Protein AF-0000000087417846 (afdb_homodimer)

InterPro domains:
  IPR002328 Alcohol dehydrogenase, zinc-type, conserved site [PS00059] (68-82)
  IPR011032 GroES-like superfamily [SSF50129] (6-365)
  IPR013149 Alcohol dehydrogenase-like, C-terminal [PF00107] (195-329)
  IPR013154 Alcohol dehydrogenase-like, N-terminal [PF08240] (29-155)
  IPR020843 Enoylreductase domain [SM00829] (12-367)
  IPR036291 NAD(P)-binding domain superfamily [SSF51735] (157-330)
  IPR050129 Zinc-containing alcohol dehydrogenase [PTHR43401] (7-367)

Sequence (744 aa):
MTATGQVAAFTGVRKPFALREFPVPAPAAGAVLVKVRMANVCGSDLHIWRGEYDVSRGHTEPFCLSIGHEMAGEVAELGEGVTHDSAGQPLAVGDRIVYQYFCPCGRCRSCLRRSTPRCSEALRNRYPPDEYPHFNAAYGQYYYLNPGQAVFKVPANVSDDLAGPANCALAQVIEAFRRGHVGLGDHVVIQGAGGLGINAVAVAREMGVAQILIIDGIESRLELAHAFGADETMLLADYPHPDDRVRRVRELTDGWGADAVLEVSGLPAVVPEGLDMLAQGGTYLEVGNINQGKRVEIDPSVLVHGGKSLLGIMWYDPDCLKAALDLLSTKADVYPFEQILSHHYPLKDIDQAFADQDSGNVQRAALLPWADMTATGQVAAFTGVRKPFALREFPVPAPAAGAVLVKVRMANVCGSDLHIWRGEYDVSRGHTEPFCLSIGHEMAGEVAELGEGVTHDSAGQPLAVGDRIVYQYFCPCGRCRSCLRRSTPRCSEALRNRYPPDEYPHFNAAYGQYYYLNPGQAVFKVPANVSDDLAGPANCALAQVIEAFRRGHVGLGDHVVIQGAGGLGINAVAVAREMGVAQILIIDGIESRLELAHAFGADETMLLADYPHPDDRVRRVRELTDGWGADAVLEVSGLPAVVPEGLDMLAQGGTYLEVGNINQGKRVEIDPSVLVHGGKSLLGIMWYDPDCLKAALDLLSTKADVYPFEQILSHHYPLKDIDQAFADQDSGNVQRAALLPWAD

Foldseek 3Di:
DFDKKWFQWDFDALDGTDIDIDGADDAAAQKFKWQWFKFWCDPVNLCVNNVLADPCPPPDPRATWGEGWFTKTFTQDHHHPDQAAPVRHGHDGGFIKDWALWAQPCPDPCNVVVNRLPRPCRNVLTDGLVDPPSARHNLMRMHMGDRRTGMDGFDPQFDRLLLRRLNPQLLQLLQLCVVQVQAAAFAEEEEDLASNNLSNLLNNVVRNYPAYEYEDQDPVSQVQSVLSPHPYYHHCVVVVDLVSVLVVLCVVVVNFFGLEYEYAHLDQVCVQSSLSRHGQLHEYGYEHNHRPPDDDDHDCVSCVVSVYYYDYGGGHDSVSSVVSSVCCNVCVVPHVSSVNEDEEDESVCVSVQSVCVVVVVGRMYMYGPPDD/DQDKKWFQWDFDALDGTDIDIDGADDAAAQKFKWQWFKFWCDPVNLCVNNVLADPCPPPDPRATWGEGWFTKTFTQDHHHPDQAAPVRHGHDGGFIKDWALWAAPCPDPCNVVVNRLPRPCRNVLTDGLVDPPSARHNLMRMHMGDRRTGMDGFDPQFDRLLLRRLNPQLLQLLQLCVVQVQAAAFAEEEEDLASNNLSNLLNNVVRNYPAYEYEDQDPVSQVQSVLSPHPYYHHCVVVVDLVSVLVVLCVVVVNFFGLEYEYAHLDQVCVQSSLSRHGQLHEYGYEHNHRPPDDDDHDCVSCVVSVYYYDYGGGHDSVSSVVSSVCCNVCVVPHVSSVSFDEEDESVCVSVQSVCVVVVVGRMYMYGPPDD

Organism: NCBI:txid2527985

Secondary structure (DSSP, 8-state):
---EEEEEEB-STTPPPEEEEEEPPPPPTT-EEEEEEEEE--HHHHHHHHTSS---TTPPSSP-B----EEEEEEEEEPTT--B-TTS-B--TT-EEEE-SS---SSSHHHHTT-GGG-TTTTTT---TTSTT---SSSBSEEEEPTT--EEEPPTTS-HHHHGGGGTHHHHHHHHHHHTT--TT-EEEEE--SHHHHHHHHHHHHTT-SEEEEEES-HHHHHHHHHHT-SEEEEGGGS-SHHHHHHHHHHHTTT--EEEEEE-S--TTHHHHHHHHEEEEEEEEE-S---TT--EEE-HHHHHHHT-EEEE--S--HHHHHHHHHHHHHHTTTS-GGGT--EEEEGGGHHHHHHHHHTTS-SSEEEETT--/---EEEEEEB-STTPPPEEEEEEPPPPPTT-EEEEEEEEE--HHHHHHHHTSS---TTPPSSP-B----EEEEEEEEE-TT--B-TTS-B--TT-EEEE-SS---SSSHHHHTT-GGG-TTTTTT---TTSTT---SSSBSEEEEPTT--EEEPPTTS-HHHHGGGGTHHHHHHHHHHHTT--TT-EEEEE--SHHHHHHHHHHHHTT-SEEEEEES-HHHHHHHHHHT-SEEEEGGGS-SHHHHHHHHHHHTTT--EEEEEE-S--TTHHHHHHHHEEEEEEEEE-S---TT--EEE-HHHHHHHT-EEEE--S--HHHHHHHHHHHHHHTTTS-GGGT--EEEEGGGHHHHHHHHHTTS-SSEEEETT--

Structure (mmCIF, N/CA/C/O backbone):
data_AF-0000000087417846-model_v1
#
loop_
_entity.id
_entity.type
_entity.pdbx_description
1 polymer '5-exo-hydroxycamphor dehydrogenase'
#
loop_
_atom_site.group_PDB
_atom_site.id
_atom_site.type_symbol
_atom_site.label_atom_id
_atom_site.label_alt_id
_atom_site.label_comp_id
_atom_site.label_asym_id
_atom_site.label_entity_id
_atom_site.label_seq_id
_atom_site.pdbx_PDB_ins_code
_atom_site.Cartn_x
_atom_site.Cartn_y
_atom_site.Cartn_z
_atom_site.occupancy
_atom_site.B_iso_or_equiv
_atom_site.auth_seq_id
_atom_site.auth_comp_id
_atom_site.auth_asym_id
_atom_site.auth_atom_id
_atom_site.pdbx_PDB_model_num
ATOM 1 N N . MET A 1 1 ? -17.672 42.594 30.266 1 48.94 1 MET A N 1
ATOM 2 C CA . MET A 1 1 ? -17.75 42.438 28.812 1 48.94 1 MET A CA 1
ATOM 3 C C . MET A 1 1 ? -17.047 41.188 28.344 1 48.94 1 MET A C 1
ATOM 5 O O . MET A 1 1 ? -15.969 40.844 28.812 1 48.94 1 MET A O 1
ATOM 9 N N . THR A 1 2 ? -17.75 40.219 27.578 1 74.94 2 THR A N 1
ATOM 10 C CA . THR A 1 2 ? -17.203 38.938 27.141 1 74.94 2 THR A CA 1
ATOM 11 C C . THR A 1 2 ? -16.016 39.156 26.203 1 74.94 2 THR A C 1
ATOM 13 O O . THR A 1 2 ? -16.078 40 25.297 1 74.94 2 THR A O 1
ATOM 16 N N . ALA A 1 3 ? -14.867 38.719 26.578 1 91.5 3 ALA A N 1
ATOM 17 C CA . ALA A 1 3 ? -13.664 38.844 25.766 1 91.5 3 ALA A CA 1
ATOM 18 C C . ALA A 1 3 ? -13.922 38.406 24.328 1 91.5 3 ALA A C 1
ATOM 20 O O . ALA A 1 3 ? -14.766 37.531 24.078 1 91.5 3 ALA A O 1
ATOM 21 N N . THR A 1 4 ? -13.438 39.188 23.391 1 96.31 4 THR A N 1
ATOM 22 C CA . THR A 1 4 ? -13.562 38.812 22 1 96.31 4 THR A CA 1
ATOM 23 C C . THR A 1 4 ? -12.195 38.5 21.406 1 96.31 4 THR A C 1
ATOM 25 O O . THR A 1 4 ? -11.164 38.812 21.984 1 96.31 4 THR A O 1
ATOM 28 N N . GLY A 1 5 ? -12.148 37.719 20.359 1 97 5 GLY A N 1
ATOM 29 C CA . GLY A 1 5 ? -10.961 37.375 19.578 1 97 5 GLY A CA 1
ATOM 30 C C . GLY A 1 5 ? -11.18 37.5 18.078 1 97 5 GLY A C 1
ATOM 31 O O . GLY A 1 5 ? -12.312 37.344 17.609 1 97 5 GLY A O 1
ATOM 32 N N . GLN A 1 6 ? -10.109 37.656 17.391 1 97 6 GLN A N 1
ATOM 33 C CA . GLN A 1 6 ? -10.164 37.844 15.953 1 97 6 GLN A CA 1
ATOM 34 C C . GLN A 1 6 ? -9.984 36.5 15.234 1 97 6 GLN A C 1
ATOM 36 O O . GLN A 1 6 ? -9.266 35.625 15.719 1 97 6 GLN A O 1
ATOM 41 N N . VAL A 1 7 ? -10.672 36.375 14.102 1 96.44 7 VAL A N 1
ATOM 42 C CA . VAL A 1 7 ? -10.477 35.281 13.141 1 96.44 7 VAL A CA 1
ATOM 43 C C . VAL A 1 7 ? -10.297 35.875 11.734 1 96.44 7 VAL A C 1
ATOM 45 O O . VAL A 1 7 ? -11.031 36.781 11.328 1 96.44 7 VAL A O 1
ATOM 48 N N . ALA A 1 8 ? -9.234 35.5 11.086 1 96.81 8 ALA A N 1
ATOM 49 C CA . ALA A 1 8 ? -9.133 35.781 9.656 1 96.81 8 ALA A CA 1
ATOM 50 C C . ALA A 1 8 ? -9.898 34.75 8.836 1 96.81 8 ALA A C 1
ATOM 52 O O . ALA A 1 8 ? -9.398 33.625 8.594 1 96.81 8 ALA A O 1
ATOM 53 N N . ALA A 1 9 ? -11.039 35.125 8.367 1 94.5 9 ALA A N 1
ATOM 54 C CA . ALA A 1 9 ? -11.945 34.188 7.688 1 94.5 9 ALA A CA 1
ATOM 55 C C . ALA A 1 9 ? -11.68 34.188 6.188 1 94.5 9 ALA A C 1
ATOM 57 O O . ALA A 1 9 ? -11.477 35.219 5.566 1 94.5 9 ALA A O 1
ATOM 58 N N . PHE A 1 10 ? -11.625 32.969 5.703 1 93.75 10 PHE A N 1
ATOM 59 C CA . PHE A 1 10 ? -11.516 32.781 4.262 1 93.75 10 PHE A CA 1
ATOM 60 C C . PHE A 1 10 ? -12.828 33.094 3.566 1 93.75 10 PHE A C 1
ATOM 62 O O . PHE A 1 10 ? -13.867 32.5 3.889 1 93.75 10 PHE A O 1
ATOM 69 N N . THR A 1 11 ? -12.797 33.969 2.568 1 90.81 11 THR A N 1
ATOM 70 C CA . THR A 1 11 ? -14.047 34.469 1.99 1 90.81 11 THR A CA 1
ATOM 71 C C . THR A 1 11 ? -14.195 34 0.548 1 90.81 11 THR A C 1
ATOM 73 O O . THR A 1 11 ? -15.211 34.281 -0.098 1 90.81 11 THR A O 1
ATOM 76 N N . GLY A 1 12 ? -13.242 33.344 0.055 1 88.5 12 GLY A N 1
ATOM 77 C CA . GLY A 1 12 ? -13.297 32.844 -1.312 1 88.5 12 GLY A CA 1
ATOM 78 C C . GLY A 1 12 ? -11.93 32.75 -1.962 1 88.5 12 GLY A C 1
ATOM 79 O O . GLY A 1 12 ? -10.938 33.219 -1.416 1 88.5 12 GLY A O 1
ATOM 80 N N . VAL A 1 13 ? -11.93 32.188 -3.141 1 89.44 13 VAL A N 1
ATOM 81 C CA . VAL A 1 13 ? -10.703 31.906 -3.881 1 89.44 13 VAL A CA 1
ATOM 82 C C . VAL A 1 13 ? -10.023 33.219 -4.258 1 89.44 13 VAL A C 1
ATOM 84 O O . VAL A 1 13 ? -10.648 34.094 -4.863 1 89.44 13 VAL A O 1
ATOM 87 N N . ARG A 1 14 ? -8.789 33.406 -3.828 1 90.56 14 ARG A N 1
ATOM 88 C CA . ARG A 1 14 ? -7.914 34.531 -4.125 1 90.56 14 ARG A CA 1
ATOM 89 C C . ARG A 1 14 ? -8.562 35.844 -3.723 1 90.56 14 ARG A C 1
ATOM 91 O O . ARG A 1 14 ? -8.312 36.875 -4.336 1 90.56 14 ARG A O 1
ATOM 98 N N . LYS A 1 15 ? -9.445 35.812 -2.857 1 92.44 15 LYS A N 1
ATOM 99 C CA . LYS A 1 15 ? -10.047 37.031 -2.275 1 92.44 15 LYS A CA 1
ATOM 100 C C . LYS A 1 15 ? -9.414 37.344 -0.93 1 92.44 15 LYS A C 1
ATOM 102 O O . LYS A 1 15 ? -8.82 36.5 -0.284 1 92.44 15 LYS A O 1
ATOM 107 N N . PRO A 1 16 ? -9.492 38.625 -0.576 1 94.94 16 PRO A N 1
ATOM 108 C CA . PRO A 1 16 ? -8.969 39 0.741 1 94.94 16 PRO A CA 1
ATOM 109 C C . PRO A 1 16 ? -9.703 38.281 1.884 1 94.94 16 PRO A C 1
ATOM 111 O O . PRO A 1 16 ? -10.914 38.094 1.814 1 94.94 16 PRO A O 1
ATOM 114 N N . PHE A 1 17 ? -8.914 37.938 2.855 1 96.06 17 PHE A N 1
ATOM 115 C CA . PHE A 1 17 ? -9.523 37.406 4.082 1 96.06 17 PHE A CA 1
ATOM 116 C C . PHE A 1 17 ? -10.32 38.5 4.781 1 96.06 17 PHE A C 1
ATOM 118 O O . PHE A 1 17 ? -10.031 39.688 4.625 1 96.06 17 PHE A O 1
ATOM 125 N N . ALA A 1 18 ? -11.305 38.125 5.477 1 95.12 18 ALA A N 1
ATOM 126 C CA . ALA A 1 18 ? -12.062 39.062 6.309 1 95.12 18 ALA A CA 1
ATOM 127 C C . ALA A 1 18 ? -11.703 38.906 7.781 1 95.12 18 ALA A C 1
ATOM 129 O O . ALA A 1 18 ? -11.875 37.812 8.352 1 95.12 18 ALA A O 1
ATOM 130 N N . LEU A 1 19 ? -11.211 39.875 8.422 1 95.69 19 LEU A N 1
ATOM 131 C CA . LEU A 1 19 ? -10.977 39.844 9.859 1 95.69 19 LEU A CA 1
ATOM 132 C C . LEU A 1 19 ? -12.273 40.062 10.625 1 95.69 19 LEU A C 1
ATOM 134 O O . LEU A 1 19 ? -12.914 41.125 10.477 1 95.69 19 LEU A O 1
ATOM 138 N N . ARG A 1 20 ? -12.625 39.094 11.336 1 95.19 20 ARG A N 1
ATOM 139 C CA . ARG A 1 20 ? -13.875 39.125 12.094 1 95.19 20 ARG A CA 1
ATOM 140 C C . ARG A 1 20 ? -13.625 38.906 13.578 1 95.19 20 ARG A C 1
ATOM 142 O O . ARG A 1 20 ? -12.633 38.281 13.969 1 95.19 20 ARG A O 1
ATOM 149 N N . GLU A 1 21 ? -14.5 39.5 14.32 1 96.19 21 GLU A N 1
ATOM 150 C CA . GLU A 1 21 ? -14.422 39.344 15.773 1 96.19 21 GLU A CA 1
ATOM 151 C C . GLU A 1 21 ? -15.562 38.5 16.312 1 96.19 21 GLU A C 1
ATOM 153 O O . GLU A 1 21 ? -16.703 38.625 15.859 1 96.19 21 GLU A O 1
ATOM 158 N N . PHE A 1 22 ? -15.227 37.656 17.219 1 96.19 22 PHE A N 1
ATOM 159 C CA . PHE A 1 22 ? -16.234 36.781 17.844 1 96.19 22 PHE A CA 1
ATOM 160 C C . PHE A 1 22 ? -16.016 36.688 19.344 1 96.19 22 PHE A C 1
ATOM 162 O O . PHE A 1 22 ? -14.891 36.875 19.828 1 96.19 22 PHE A O 1
ATOM 169 N N . PRO A 1 23 ? -17.094 36.406 20.094 1 96.94 23 PRO A N 1
ATOM 170 C CA . PRO A 1 23 ? -16.922 36.188 21.531 1 96.94 23 PRO A CA 1
ATOM 171 C C . PRO A 1 23 ? -16.047 34.969 21.844 1 96.94 23 PRO A C 1
ATOM 173 O O . PRO A 1 23 ? -16.141 33.969 21.156 1 96.94 23 PRO A O 1
ATOM 176 N N . VAL A 1 24 ? -15.156 35.125 22.797 1 97.56 24 VAL A N 1
ATOM 177 C CA . VAL A 1 24 ? -14.305 34 23.219 1 97.56 24 VAL A CA 1
ATOM 178 C C . VAL A 1 24 ? -15.102 33.031 24.062 1 97.56 24 VAL A C 1
ATOM 180 O O . VAL A 1 24 ? -15.68 33.406 25.078 1 97.56 24 VAL A O 1
ATOM 183 N N . PRO A 1 25 ? -15.148 31.781 23.641 1 95.75 25 PRO A N 1
ATOM 184 C CA . PRO A 1 25 ? -15.938 30.812 24.406 1 95.75 25 PRO A CA 1
ATOM 185 C C . PRO A 1 25 ? -15.227 30.328 25.656 1 95.75 25 PRO A C 1
ATOM 187 O O . PRO A 1 25 ? -13.992 30.281 25.688 1 95.75 25 PRO A O 1
ATOM 190 N N . ALA A 1 26 ? -16.062 30.016 26.656 1 95.75 26 ALA A N 1
ATOM 191 C CA . ALA A 1 26 ? -15.523 29.219 27.766 1 95.75 26 ALA A CA 1
ATOM 192 C C . ALA A 1 26 ? -15.422 27.75 27.375 1 95.75 26 ALA A C 1
ATOM 194 O O . ALA A 1 26 ? -16.328 27.219 26.719 1 95.75 26 ALA A O 1
ATOM 195 N N . PRO A 1 27 ? -14.312 27.109 27.734 1 96.75 27 PRO A N 1
ATOM 196 C CA . PRO A 1 27 ? -14.211 25.703 27.359 1 96.75 27 PRO A CA 1
ATOM 197 C C . PRO A 1 27 ? -15.156 24.812 28.156 1 96.75 27 PRO A C 1
ATOM 199 O O . PRO A 1 27 ? -15.273 24.953 29.375 1 96.75 27 PRO A O 1
ATOM 202 N N . ALA A 1 28 ? -15.82 23.906 27.453 1 96.38 28 ALA A N 1
ATOM 203 C CA . ALA A 1 28 ? -16.625 22.859 28.109 1 96.38 28 ALA A CA 1
ATOM 204 C C . ALA A 1 28 ? -15.727 21.844 28.812 1 96.38 28 ALA A C 1
ATOM 206 O O . ALA A 1 28 ? -14.5 21.922 28.734 1 96.38 28 ALA A O 1
ATOM 207 N N . ALA A 1 29 ? -16.391 20.953 29.547 1 97.19 29 ALA A N 1
ATOM 208 C CA . ALA A 1 29 ? -15.641 19.875 30.188 1 97.19 29 ALA A CA 1
ATOM 209 C C . ALA A 1 29 ? -14.812 19.109 29.172 1 97.19 29 ALA A C 1
ATOM 211 O O . ALA A 1 29 ? -15.312 18.734 28.109 1 97.19 29 ALA A O 1
ATOM 212 N N . GLY A 1 30 ? -13.5 18.953 29.453 1 96.25 30 GLY A N 1
ATOM 213 C CA . GLY A 1 30 ? -12.617 18.188 28.578 1 96.25 30 GLY A CA 1
ATOM 214 C C . GLY A 1 30 ? -12.016 19.031 27.469 1 96.25 30 GLY A C 1
ATOM 215 O O . GLY A 1 30 ? -11.078 18.594 26.797 1 96.25 30 GLY A O 1
ATOM 216 N N . ALA A 1 31 ? -12.492 20.219 27.281 1 97.25 31 ALA A N 1
ATOM 217 C CA . ALA A 1 31 ? -12 21.078 26.219 1 97.25 31 ALA A CA 1
ATOM 218 C C . ALA A 1 31 ? -10.898 22 26.734 1 97.25 31 ALA A C 1
ATOM 220 O O . ALA A 1 31 ? -10.672 22.094 27.938 1 97.25 31 ALA A O 1
ATOM 221 N N . VAL A 1 32 ? -10.164 22.609 25.844 1 98.06 32 VAL A N 1
ATOM 222 C CA . VAL A 1 32 ? -9.117 23.562 26.156 1 98.06 32 VAL A CA 1
ATOM 223 C C . VAL A 1 32 ? -9.242 24.781 25.25 1 98.06 32 VAL A C 1
ATOM 225 O O . VAL A 1 32 ? -9.359 24.656 24.031 1 98.06 32 VAL A O 1
ATOM 228 N N . LEU A 1 33 ? -9.328 25.906 25.844 1 98.44 33 LEU A N 1
ATOM 229 C CA . LEU A 1 33 ? -9.203 27.125 25.062 1 98.44 33 LEU A CA 1
ATOM 230 C C . LEU A 1 33 ? -7.738 27.531 24.906 1 98.44 33 LEU A C 1
ATOM 232 O O . LEU A 1 33 ? -7.012 27.625 25.906 1 98.44 33 LEU A O 1
ATOM 236 N N . VAL A 1 34 ? -7.355 27.734 23.719 1 98.56 34 VAL A N 1
ATOM 237 C CA . VAL A 1 34 ? -5.957 28 23.391 1 98.56 34 VAL A CA 1
ATOM 238 C C . VAL A 1 34 ? -5.809 29.438 22.906 1 98.56 34 VAL A C 1
ATOM 240 O O . VAL A 1 34 ? -6.613 29.922 22.109 1 98.56 34 VAL A O 1
ATOM 243 N N . LYS A 1 35 ? -4.914 30.125 23.484 1 98.62 35 LYS A N 1
ATOM 244 C CA . LYS A 1 35 ? -4.414 31.344 22.875 1 98.62 35 LYS A CA 1
ATOM 245 C C . LYS A 1 35 ? -3.359 31.047 21.812 1 98.62 35 LYS A C 1
ATOM 247 O O . LYS A 1 35 ? -2.248 30.625 22.141 1 98.62 35 LYS A O 1
ATOM 252 N N . VAL A 1 36 ? -3.66 31.312 20.547 1 98.5 36 VAL A N 1
ATOM 253 C CA . VAL A 1 36 ? -2.76 30.938 19.469 1 98.5 36 VAL A CA 1
ATOM 254 C C . VAL A 1 36 ? -1.565 31.891 19.438 1 98.5 36 VAL A C 1
ATOM 256 O O . VAL A 1 36 ? -1.735 33.125 19.375 1 98.5 36 VAL A O 1
ATOM 259 N N . ARG A 1 37 ? -0.403 31.328 19.516 1 97.94 37 ARG A N 1
ATOM 260 C CA . ARG A 1 37 ? 0.808 32.156 19.484 1 97.94 37 ARG A CA 1
ATOM 261 C C . ARG A 1 37 ? 1.327 32.312 18.062 1 97.94 37 ARG A C 1
ATOM 263 O O . ARG A 1 37 ? 1.804 33.375 17.688 1 97.94 37 ARG A O 1
ATOM 270 N N . MET A 1 38 ? 1.19 31.266 17.344 1 96.62 38 MET A N 1
ATOM 271 C CA . MET A 1 38 ? 1.696 31.281 15.969 1 96.62 38 MET A CA 1
ATOM 272 C C . MET A 1 38 ? 0.921 30.297 15.102 1 96.62 38 MET A C 1
ATOM 274 O O . MET A 1 38 ? 0.585 29.188 15.547 1 96.62 38 MET A O 1
ATOM 278 N N . ALA A 1 39 ? 0.61 30.719 13.891 1 96.81 39 ALA A N 1
ATOM 279 C CA . ALA A 1 39 ? 0.025 29.891 12.852 1 96.81 39 ALA A CA 1
ATOM 280 C C . ALA A 1 39 ? 0.816 29.984 11.547 1 96.81 39 ALA A C 1
ATOM 282 O O . ALA A 1 39 ? 1.26 31.078 11.172 1 96.81 39 ALA A O 1
ATOM 283 N N . ASN A 1 40 ? 1.004 28.875 10.922 1 95 40 ASN A N 1
ATOM 284 C CA . ASN A 1 40 ? 1.771 28.875 9.68 1 95 40 ASN A CA 1
ATOM 285 C C . ASN A 1 40 ? 0.88 28.609 8.469 1 95 40 ASN A C 1
ATOM 287 O O . ASN A 1 40 ? -0.157 27.953 8.586 1 95 40 ASN A O 1
ATOM 291 N N . VAL A 1 41 ? 1.288 29.156 7.367 1 93.69 41 VAL A N 1
ATOM 292 C CA . VAL A 1 41 ? 0.584 28.906 6.117 1 93.69 41 VAL A CA 1
ATOM 293 C C . VAL A 1 41 ? 1.139 27.641 5.465 1 93.69 41 VAL A C 1
ATOM 295 O O . VAL A 1 41 ? 2.217 27.656 4.867 1 93.69 41 VAL A O 1
ATOM 298 N N . CYS A 1 42 ? 0.428 26.594 5.594 1 90.69 42 CYS A N 1
ATOM 299 C CA . CYS A 1 42 ? 0.814 25.328 4.992 1 90.69 42 CYS A CA 1
ATOM 300 C C . CYS A 1 42 ? 0.531 25.312 3.494 1 90.69 42 CYS A C 1
ATOM 302 O O . CYS A 1 42 ? -0.324 26.062 3.018 1 90.69 42 CYS A O 1
ATOM 304 N N . GLY A 1 43 ? 1.242 24.5 2.76 1 85.88 43 GLY A N 1
ATOM 305 C CA . GLY A 1 43 ? 0.972 24.344 1.339 1 85.88 43 GLY A CA 1
ATOM 306 C C . GLY A 1 43 ? -0.476 24.016 1.038 1 85.88 43 GLY A C 1
ATOM 307 O O . GLY A 1 43 ? -1.04 24.5 0.054 1 85.88 43 GLY A O 1
ATOM 308 N N . SER A 1 44 ? -1.082 23.234 1.831 1 86.62 44 SER A N 1
ATOM 309 C CA . SER A 1 44 ? -2.48 22.859 1.635 1 86.62 44 SER A CA 1
ATOM 310 C C . SER A 1 44 ? -3.395 24.078 1.763 1 86.62 44 SER A C 1
ATOM 312 O O . SER A 1 44 ? -4.426 24.156 1.096 1 86.62 44 SER A O 1
ATOM 314 N N . ASP A 1 45 ? -3.066 25 2.584 1 90.94 45 ASP A N 1
ATOM 315 C CA . ASP A 1 45 ? -3.838 26.234 2.695 1 90.94 45 ASP A CA 1
ATOM 316 C C . ASP A 1 45 ? -3.729 27.078 1.422 1 90.94 45 ASP A C 1
ATOM 318 O O . ASP A 1 45 ? -4.695 27.719 1.01 1 90.94 45 ASP A O 1
ATOM 322 N N . LEU A 1 46 ? -2.562 27.047 0.91 1 89.25 46 LEU A N 1
ATOM 323 C CA . LEU A 1 46 ? -2.375 27.734 -0.363 1 89.25 46 LEU A CA 1
ATOM 324 C C . LEU A 1 46 ? -3.229 27.094 -1.456 1 89.25 46 LEU A C 1
ATOM 326 O O . LEU A 1 46 ? -3.787 27.797 -2.301 1 89.25 46 LEU A O 1
ATOM 330 N N . HIS A 1 47 ? -3.303 25.781 -1.422 1 85.62 47 HIS A N 1
ATOM 331 C CA . HIS A 1 47 ? -4.152 25.094 -2.385 1 85.62 47 HIS A CA 1
ATOM 332 C C . HIS A 1 47 ? -5.609 25.5 -2.232 1 85.62 47 HIS A C 1
ATOM 334 O O . HIS A 1 47 ? -6.312 25.703 -3.229 1 85.62 47 HIS A O 1
ATOM 340 N N . ILE A 1 48 ? -6.027 25.609 -1.074 1 87.12 48 ILE A N 1
ATOM 341 C CA . ILE A 1 48 ? -7.383 26.047 -0.793 1 87.12 48 ILE A CA 1
ATOM 342 C C . ILE A 1 48 ? -7.57 27.484 -1.303 1 87.12 48 ILE A C 1
ATOM 344 O O . ILE A 1 48 ? -8.539 27.781 -2.008 1 87.12 48 ILE A O 1
ATOM 348 N N . TRP A 1 49 ? -6.641 28.297 -0.995 1 90.69 49 TRP A N 1
ATOM 349 C CA . TRP A 1 49 ? -6.68 29.703 -1.355 1 90.69 49 TRP A CA 1
ATOM 350 C C . TRP A 1 49 ? -6.68 29.891 -2.869 1 90.69 49 TRP A C 1
ATOM 352 O O . TRP A 1 49 ? -7.332 30.781 -3.396 1 90.69 49 TRP A O 1
ATOM 362 N N . ARG A 1 50 ? -6.035 28.953 -3.525 1 89.44 50 ARG A N 1
ATOM 363 C CA . ARG A 1 50 ? -5.945 28.984 -4.98 1 89.44 50 ARG A CA 1
ATOM 364 C C . ARG A 1 50 ? -7.199 28.391 -5.621 1 89.44 50 ARG A C 1
ATOM 366 O O . ARG A 1 50 ? -7.379 28.484 -6.84 1 89.44 50 ARG A O 1
ATOM 373 N N . GLY A 1 51 ? -8.055 27.75 -4.871 1 83.38 51 GLY A N 1
ATOM 374 C CA . GLY A 1 51 ? -9.242 27.109 -5.406 1 83.38 51 GLY A CA 1
ATOM 375 C C . GLY A 1 51 ? -8.977 25.703 -5.914 1 83.38 51 GLY A C 1
ATOM 376 O O . GLY A 1 51 ? -9.805 25.125 -6.637 1 83.38 51 GLY A O 1
ATOM 377 N N . GLU A 1 52 ? -7.883 25.141 -5.52 1 77.56 52 GLU A N 1
ATOM 378 C CA . GLU A 1 52 ? -7.488 23.812 -5.98 1 77.56 52 GLU A CA 1
ATOM 379 C C . GLU A 1 52 ? -8.055 22.734 -5.07 1 77.56 52 GLU A C 1
ATOM 381 O O . GLU A 1 52 ? -8.078 21.562 -5.441 1 77.56 52 GLU A O 1
ATOM 386 N N . TYR A 1 53 ? -8.422 23.078 -3.973 1 74.62 53 TYR A N 1
ATOM 387 C CA . TYR A 1 53 ? -9.07 22.203 -3.008 1 74.62 53 TYR A CA 1
ATOM 388 C C . TYR A 1 53 ? -10.359 22.828 -2.486 1 74.62 53 TYR A C 1
ATOM 390 O O . TYR A 1 53 ? -10.328 23.844 -1.787 1 74.62 53 TYR A O 1
ATOM 398 N N . ASP A 1 54 ? -11.352 22.125 -2.85 1 69.75 54 ASP A N 1
ATOM 399 C CA . ASP A 1 54 ? -12.641 22.719 -2.506 1 69.75 54 ASP A CA 1
ATOM 400 C C . ASP A 1 54 ? -13.031 22.375 -1.067 1 69.75 54 ASP A C 1
ATOM 402 O O . ASP A 1 54 ? -13.258 21.219 -0.734 1 69.75 54 ASP A O 1
ATOM 406 N N . VAL A 1 55 ? -13.047 23.406 -0.29 1 68.75 55 VAL A N 1
ATOM 407 C CA . VAL A 1 55 ? -13.43 23.219 1.105 1 68.75 55 VAL A CA 1
ATOM 408 C C . VAL A 1 55 ? -14.844 23.734 1.332 1 68.75 55 VAL A C 1
ATOM 410 O O . VAL A 1 55 ? -15.352 23.703 2.455 1 68.75 55 VAL A O 1
ATOM 413 N N . SER A 1 56 ? -15.508 24.219 0.383 1 61.56 56 SER A N 1
ATOM 414 C CA . SER A 1 56 ? -16.797 24.875 0.561 1 61.56 56 SER A CA 1
ATOM 415 C C . SER A 1 56 ? -17.906 23.844 0.803 1 61.56 56 SER A C 1
ATOM 417 O O . SER A 1 56 ? -18.953 24.188 1.344 1 61.56 56 SER A O 1
ATOM 419 N N . ARG A 1 57 ? -17.516 22.625 1.027 1 59.69 57 ARG A N 1
ATOM 420 C CA . ARG A 1 57 ? -18.422 21.531 1.345 1 59.69 57 ARG A CA 1
ATOM 421 C C . ARG A 1 57 ? -19.875 21.922 1.109 1 59.69 57 ARG A C 1
ATOM 423 O O . ARG A 1 57 ? -20.719 21.719 1.978 1 59.69 57 ARG A O 1
ATOM 430 N N . GLY A 1 58 ? -20.141 22.688 0.029 1 58.88 58 GLY A N 1
ATOM 431 C CA . GLY A 1 58 ? -21.531 23.031 -0.281 1 58.88 58 GLY A CA 1
ATOM 432 C C . GLY A 1 58 ? -21.875 24.453 0.107 1 58.88 58 GLY A C 1
ATOM 433 O O . GLY A 1 58 ? -23.031 24.875 -0.029 1 58.88 58 GLY A O 1
ATOM 434 N N . HIS A 1 59 ? -21.062 25.078 0.699 1 62.75 59 HIS A N 1
ATOM 435 C CA . HIS A 1 59 ? -21.344 26.453 1.064 1 62.75 59 HIS A CA 1
ATOM 436 C C . HIS A 1 59 ? -21.344 27.359 -0.164 1 62.75 59 HIS A C 1
ATOM 438 O O . HIS A 1 59 ? -20.562 27.156 -1.093 1 62.75 59 HIS A O 1
ATOM 444 N N . THR A 1 60 ? -22.469 27.953 -0.32 1 60.28 60 THR A N 1
ATOM 445 C CA . THR A 1 60 ? -22.609 28.906 -1.429 1 60.28 60 THR A CA 1
ATOM 446 C C . THR A 1 60 ? -21.844 30.188 -1.145 1 60.28 60 THR A C 1
ATOM 448 O O . THR A 1 60 ? -21.781 30.641 0.001 1 60.28 60 THR A O 1
ATOM 451 N N . GLU A 1 61 ? -21.062 30.641 -2.092 1 61.09 61 GLU A N 1
ATOM 452 C CA . GLU A 1 61 ? -20.422 31.953 -1.951 1 61.09 61 GLU A CA 1
ATOM 453 C C . GLU A 1 61 ? -21.438 33.031 -1.634 1 61.09 61 GLU A C 1
ATOM 455 O O . GLU A 1 61 ? -22.594 32.969 -2.066 1 61.09 61 GLU A O 1
ATOM 460 N N . PRO A 1 62 ? -21.266 34.125 -0.895 1 60.22 62 PRO A N 1
ATOM 461 C CA . PRO A 1 62 ? -19.984 34.25 -0.195 1 60.22 62 PRO A CA 1
ATOM 462 C C . PRO A 1 62 ? -19.891 33.344 1.032 1 60.22 62 PRO A C 1
ATOM 464 O O . PRO A 1 62 ? -20.859 33.219 1.784 1 60.22 62 PRO A O 1
ATOM 467 N N . PHE A 1 63 ? -18.922 32.469 1.127 1 70.12 63 PHE A N 1
ATOM 468 C CA . PHE A 1 63 ? -18.766 31.688 2.354 1 70.12 63 PHE A CA 1
ATOM 469 C C . PHE A 1 63 ? -17.688 32.281 3.238 1 70.12 63 PHE A C 1
ATOM 471 O O . PHE A 1 63 ? -16.969 33.219 2.822 1 70.12 63 PHE A O 1
ATOM 478 N N . CYS A 1 64 ? -17.844 32.312 4.477 1 80.25 64 CYS A N 1
ATOM 479 C CA . CYS A 1 64 ? -16.891 32.625 5.547 1 80.25 64 CYS A CA 1
ATOM 480 C C . CYS A 1 64 ? -16.438 31.344 6.254 1 80.25 64 CYS A C 1
ATOM 482 O O . CYS A 1 64 ? -17.156 30.797 7.078 1 80.25 64 CYS A O 1
ATOM 484 N N . LEU A 1 65 ? -15.211 30.969 5.797 1 87.81 65 LEU A N 1
ATOM 485 C CA . LEU A 1 65 ? -14.719 29.719 6.355 1 87.81 65 LEU A CA 1
ATOM 486 C C . LEU A 1 65 ? -13.445 29.938 7.16 1 87.81 65 LEU A C 1
ATOM 488 O O . LEU A 1 65 ? -12.695 30.875 6.898 1 87.81 65 LEU A O 1
ATOM 492 N N . SER A 1 66 ? -13.305 29.219 8.188 1 90.5 66 SER A N 1
ATOM 493 C CA . SER A 1 66 ? -12.039 29.188 8.922 1 90.5 66 SER A CA 1
ATOM 494 C C . SER A 1 66 ? -11.086 28.156 8.328 1 90.5 66 SER A C 1
ATOM 496 O O . SER A 1 66 ? -11.453 27 8.148 1 90.5 66 SER A O 1
ATOM 498 N N . ILE A 1 67 ? -9.914 28.625 7.957 1 92.19 67 ILE A N 1
ATOM 499 C CA . ILE A 1 67 ? -8.945 27.672 7.445 1 92.19 67 ILE A CA 1
ATOM 500 C C . ILE A 1 67 ? -7.637 27.797 8.227 1 92.19 67 ILE A C 1
ATOM 502 O O . ILE A 1 67 ? -7.531 28.594 9.148 1 92.19 67 ILE A O 1
ATOM 506 N N . GLY A 1 68 ? -6.684 26.953 7.902 1 94.38 68 GLY A N 1
ATOM 507 C CA . GLY A 1 68 ? -5.418 26.859 8.609 1 94.38 68 GLY A CA 1
ATOM 508 C C . GLY A 1 68 ? -5.387 25.719 9.609 1 94.38 68 GLY A C 1
ATOM 509 O O . GLY A 1 68 ? -6.391 25.422 10.258 1 94.38 68 GLY A O 1
ATOM 510 N N . HIS A 1 69 ? -4.191 25.094 9.703 1 94.19 69 HIS A N 1
ATOM 511 C CA . HIS A 1 69 ? -4.164 23.922 10.586 1 94.19 69 HIS A CA 1
ATOM 512 C C . HIS A 1 69 ? -2.779 23.734 11.195 1 94.19 69 HIS A C 1
ATOM 514 O O . HIS A 1 69 ? -2.566 22.812 11.977 1 94.19 69 HIS A O 1
ATOM 520 N N . GLU A 1 70 ? -1.867 24.547 10.859 1 94.75 70 GLU A N 1
ATOM 521 C CA . GLU A 1 70 ? -0.532 24.5 11.445 1 94.75 70 GLU A CA 1
ATOM 522 C C . GLU A 1 70 ? -0.363 25.609 12.492 1 94.75 70 GLU A C 1
ATOM 524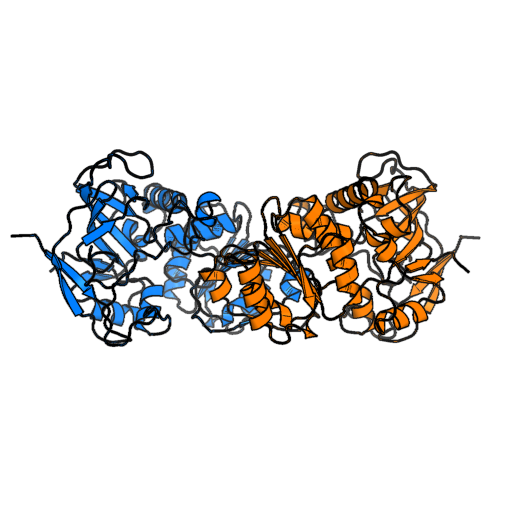 O O . GLU A 1 70 ? -0.375 26.797 12.164 1 94.75 70 GLU A O 1
ATOM 529 N N . MET A 1 71 ? -0.21 25.141 13.789 1 96.19 71 MET A N 1
ATOM 530 C CA . MET A 1 71 ? -0.218 26.188 14.812 1 96.19 71 MET A CA 1
ATOM 531 C C . MET A 1 71 ? 0.355 25.656 16.125 1 96.19 71 MET A C 1
ATOM 533 O O . MET A 1 71 ? 0.477 24.453 16.312 1 96.19 71 MET A O 1
ATOM 537 N N . ALA A 1 72 ? 0.785 26.578 16.938 1 97.31 72 ALA A N 1
ATOM 538 C CA . ALA A 1 72 ? 1.135 26.406 18.344 1 97.31 72 ALA A CA 1
ATOM 539 C C . ALA A 1 72 ? 0.539 27.531 19.203 1 97.31 72 ALA A C 1
ATOM 541 O O . ALA A 1 72 ? 0.244 28.609 18.688 1 97.31 72 ALA A O 1
ATOM 542 N N . GLY A 1 73 ? 0.301 27.188 20.422 1 98.25 73 GLY A N 1
ATOM 543 C CA . GLY A 1 73 ? -0.29 28.188 21.297 1 98.25 73 GLY A CA 1
ATOM 544 C C . GLY A 1 73 ? 0.002 27.938 22.766 1 98.25 73 GLY A C 1
ATOM 545 O O . GLY A 1 73 ? 0.954 27.234 23.109 1 98.25 73 GLY A O 1
ATOM 546 N N . GLU A 1 74 ? -0.709 28.641 23.578 1 98.38 74 GLU A N 1
ATOM 547 C CA . GLU A 1 74 ? -0.635 28.453 25.016 1 98.38 74 GLU A CA 1
ATOM 548 C C . GLU A 1 74 ? -2.021 28.25 25.625 1 98.38 74 GLU A C 1
ATOM 550 O O . GLU A 1 74 ? -3.014 28.766 25.094 1 98.38 74 GLU A O 1
ATOM 555 N N . VAL A 1 75 ? -2.072 27.562 26.703 1 98.75 75 VAL A N 1
ATOM 556 C CA . VAL A 1 75 ? -3.338 27.281 27.375 1 98.75 75 VAL A CA 1
ATOM 557 C C . VAL A 1 75 ? -3.918 28.594 27.938 1 98.75 75 VAL A C 1
ATOM 559 O O . VAL A 1 75 ? -3.303 29.234 28.797 1 98.75 75 VAL A O 1
ATOM 562 N N . ALA A 1 76 ? -5.059 28.953 27.438 1 98.56 76 ALA A N 1
ATOM 563 C CA . ALA A 1 76 ? -5.762 30.125 27.969 1 98.56 76 ALA A CA 1
ATOM 564 C C . ALA A 1 76 ? -6.672 29.719 29.141 1 98.56 76 ALA A C 1
ATOM 566 O O . ALA A 1 76 ? -6.742 30.422 30.141 1 98.56 76 ALA A O 1
ATOM 567 N N . GLU A 1 77 ? -7.359 28.688 28.938 1 98.38 77 GLU A N 1
ATOM 568 C CA . GLU A 1 77 ? -8.266 28.156 29.938 1 98.38 77 GLU A CA 1
ATOM 569 C C . GLU A 1 77 ? -8.453 26.656 29.781 1 98.38 77 GLU A C 1
ATOM 571 O O . GLU A 1 77 ? -8.484 26.141 28.656 1 98.38 77 GLU A O 1
ATOM 576 N N . LEU A 1 78 ? -8.539 25.953 30.906 1 98.38 78 LEU A N 1
ATOM 577 C CA . LEU A 1 78 ? -8.773 24.516 30.922 1 98.38 78 LEU A CA 1
ATOM 578 C C . LEU A 1 78 ? -10.219 24.203 31.297 1 98.38 78 LEU A C 1
ATOM 580 O O . LEU A 1 78 ? -10.75 24.766 32.25 1 98.38 78 LEU A O 1
ATOM 584 N N . GLY A 1 79 ? -10.82 23.406 30.469 1 98.12 79 GLY A N 1
ATOM 585 C CA . GLY A 1 79 ? -12.125 22.906 30.859 1 98.12 79 GLY A CA 1
ATOM 586 C C . GLY A 1 79 ? -12.062 21.953 32.031 1 98.12 79 GLY A C 1
ATOM 587 O O . GLY A 1 79 ? -10.984 21.469 32.406 1 98.12 79 GLY A O 1
ATOM 588 N N . GLU A 1 80 ? -13.273 21.75 32.562 1 97.69 80 GLU A N 1
ATOM 589 C CA . GLU A 1 80 ? -13.359 20.859 33.719 1 97.69 80 GLU A CA 1
ATOM 590 C C . GLU A 1 80 ? -12.766 19.484 33.406 1 97.69 80 GLU A C 1
ATOM 592 O O . GLU A 1 80 ? -13 18.938 32.344 1 97.69 80 GLU A O 1
ATOM 597 N N . GLY A 1 81 ? -11.891 18.969 34.281 1 96.94 81 GLY A N 1
ATOM 598 C CA . GLY A 1 81 ? -11.367 17.625 34.188 1 96.94 81 GLY A CA 1
ATOM 599 C C . GLY A 1 81 ? -10.047 17.562 33.438 1 96.94 81 GLY A C 1
ATOM 600 O O . GLY A 1 81 ? -9.383 16.516 33.438 1 96.94 81 GLY A O 1
ATOM 601 N N . VAL A 1 82 ? -9.625 18.625 32.781 1 97.62 82 VAL A N 1
ATOM 602 C CA . VAL A 1 82 ? -8.359 18.609 32.031 1 97.62 82 VAL A CA 1
ATOM 603 C C . VAL A 1 82 ? -7.215 18.969 33 1 97.62 82 VAL A C 1
ATOM 605 O O . VAL A 1 82 ? -7.145 20.094 33.5 1 97.62 82 VAL A O 1
ATOM 608 N N . THR A 1 83 ? -6.371 18.031 33.25 1 97.5 83 THR A N 1
ATOM 609 C CA . THR A 1 83 ? -5.297 18.266 34.219 1 97.5 83 THR A CA 1
ATOM 610 C C . THR A 1 83 ? -3.943 17.922 33.594 1 97.5 83 THR A C 1
ATOM 612 O O . THR A 1 83 ? -2.9 18.328 34.125 1 97.5 83 THR A O 1
ATOM 615 N N . HIS A 1 84 ? -3.945 17.109 32.594 1 97.56 84 HIS A N 1
ATOM 616 C CA . HIS A 1 84 ? -2.729 16.625 31.953 1 97.56 84 HIS A CA 1
ATOM 617 C C . HIS A 1 84 ? -2.848 16.703 30.438 1 97.56 84 HIS A C 1
ATOM 619 O O . HIS A 1 84 ? -3.957 16.719 29.891 1 97.56 84 HIS A O 1
ATOM 625 N N . ASP A 1 85 ? -1.711 16.828 29.812 1 97.69 85 ASP A N 1
ATOM 626 C CA . ASP A 1 85 ? -1.734 16.734 28.344 1 97.69 85 ASP A CA 1
ATOM 627 C C . ASP A 1 85 ? -1.839 15.266 27.906 1 97.69 85 ASP A C 1
ATOM 629 O O . ASP A 1 85 ? -2.049 14.383 28.734 1 97.69 85 ASP A O 1
ATOM 633 N N . SER A 1 86 ? -1.712 14.984 26.656 1 96.5 86 SER A N 1
ATOM 634 C CA . SER A 1 86 ? -1.96 13.648 26.109 1 96.5 86 SER A CA 1
ATOM 635 C C . SER A 1 86 ? -0.787 12.719 26.375 1 96.5 86 SER A C 1
ATOM 637 O O . SER A 1 86 ? -0.899 11.5 26.203 1 96.5 86 SER A O 1
ATOM 639 N N . ALA A 1 87 ? 0.335 13.281 26.859 1 94.25 87 ALA A N 1
ATOM 640 C CA . ALA A 1 87 ? 1.484 12.453 27.219 1 94.25 87 ALA A CA 1
ATOM 641 C C . ALA A 1 87 ? 1.56 12.258 28.734 1 94.25 87 ALA A C 1
ATOM 643 O O . ALA A 1 87 ? 2.516 11.672 29.25 1 94.25 87 ALA A O 1
ATOM 644 N N . GLY A 1 88 ? 0.646 12.797 29.422 1 94.25 88 GLY A N 1
ATOM 645 C CA . GLY A 1 88 ? 0.578 12.586 30.859 1 94.25 88 GLY A CA 1
ATOM 646 C C . GLY A 1 88 ? 1.291 13.672 31.656 1 94.25 88 GLY A C 1
ATOM 647 O O . GLY A 1 88 ? 1.449 13.547 32.875 1 94.25 88 GLY A O 1
ATOM 648 N N . GLN A 1 89 ? 1.704 14.695 31.031 1 96.12 89 GLN A N 1
ATOM 649 C CA . GLN A 1 89 ? 2.342 15.805 31.719 1 96.12 89 GLN A CA 1
ATOM 650 C C . GLN A 1 89 ? 1.303 16.766 32.312 1 96.12 89 GLN A C 1
ATOM 652 O O . GLN A 1 89 ? 0.29 17.047 31.656 1 96.12 89 GLN A O 1
ATOM 657 N N . PRO A 1 90 ? 1.561 17.219 33.5 1 97.5 90 PRO A N 1
ATOM 658 C CA . PRO A 1 90 ? 0.634 18.219 34.031 1 97.5 90 PRO A CA 1
ATOM 659 C C . PRO A 1 90 ? 0.481 19.438 33.125 1 97.5 90 PRO A C 1
ATOM 661 O O . PRO A 1 90 ? 1.465 19.906 32.562 1 97.5 90 PRO A O 1
ATOM 664 N N . LEU A 1 91 ? -0.709 19.875 33 1 97.88 91 LEU A N 1
ATOM 665 C CA . LEU A 1 91 ? -1.05 21.016 32.156 1 97.88 91 LEU A CA 1
ATOM 666 C C . LEU A 1 91 ? -1.68 22.141 32.969 1 97.88 91 LEU A C 1
ATOM 668 O O . LEU A 1 91 ? -2.555 21.891 33.812 1 97.88 91 LEU A O 1
ATOM 672 N N . ALA A 1 92 ? -1.23 23.344 32.781 1 98.25 92 ALA A N 1
ATOM 673 C CA . ALA A 1 92 ? -1.76 24.516 33.469 1 98.25 92 ALA A CA 1
ATOM 674 C C . ALA A 1 92 ? -1.919 25.688 32.5 1 98.25 92 ALA A C 1
ATOM 676 O O . ALA A 1 92 ? -1.341 25.688 31.406 1 98.25 92 ALA A O 1
ATOM 677 N N . VAL A 1 93 ? -2.725 26.641 32.906 1 98.38 93 VAL A N 1
ATOM 678 C CA . VAL A 1 93 ? -2.871 27.875 32.156 1 98.38 93 VAL A CA 1
ATOM 679 C C . VAL A 1 93 ? -1.503 28.516 31.938 1 98.38 93 VAL A C 1
ATOM 681 O O . VAL A 1 93 ? -0.696 28.594 32.875 1 98.38 93 VAL A O 1
ATOM 684 N N . GLY A 1 94 ? -1.189 28.875 30.719 1 98.31 94 GLY A N 1
ATOM 685 C CA . GLY A 1 94 ? 0.086 29.5 30.406 1 98.31 94 GLY A CA 1
ATOM 686 C C . GLY A 1 94 ? 1.081 28.547 29.766 1 98.31 94 GLY A C 1
ATOM 687 O O . GLY A 1 94 ? 2.062 28.969 29.156 1 98.31 94 GLY A O 1
ATOM 688 N N . ASP A 1 95 ? 0.838 27.266 29.922 1 98.44 95 ASP A N 1
ATOM 689 C CA . ASP A 1 95 ? 1.721 26.281 29.297 1 98.44 95 ASP A CA 1
ATOM 690 C C . ASP A 1 95 ? 1.646 26.391 27.766 1 98.44 95 ASP A C 1
ATOM 692 O O . ASP A 1 95 ? 0.561 26.531 27.203 1 98.44 95 ASP A O 1
ATOM 696 N N . ARG A 1 96 ? 2.781 26.344 27.094 1 98.56 96 ARG A N 1
ATOM 697 C CA . ARG A 1 96 ? 2.809 26.25 25.641 1 98.56 96 ARG A CA 1
ATOM 698 C C . ARG A 1 96 ? 2.445 24.844 25.172 1 98.56 96 ARG A C 1
ATOM 700 O O . ARG A 1 96 ? 2.867 23.859 25.766 1 98.56 96 ARG A O 1
ATOM 707 N N . ILE A 1 97 ? 1.61 24.797 24.094 1 98.62 97 ILE A N 1
ATOM 708 C CA . ILE A 1 97 ? 1.126 23.484 23.656 1 98.62 97 ILE A CA 1
ATOM 709 C C . ILE A 1 97 ? 1.084 23.438 22.125 1 98.62 97 ILE A C 1
ATOM 711 O O . ILE A 1 97 ? 1.006 24.484 21.469 1 98.62 97 ILE A O 1
ATOM 715 N N . VAL A 1 98 ? 1.229 22.281 21.594 1 98.12 98 VAL A N 1
ATOM 716 C CA . VAL A 1 98 ? 0.855 21.906 20.234 1 98.12 98 VAL A CA 1
ATOM 717 C C . VAL A 1 98 ? -0.236 20.844 20.266 1 98.12 98 VAL A C 1
ATOM 719 O O . VAL A 1 98 ? -0.365 20.125 21.25 1 98.12 98 VAL A O 1
ATOM 722 N N . TYR A 1 99 ? -1.044 20.828 19.25 1 97 99 TYR A N 1
ATOM 723 C CA . TYR A 1 99 ? -2.213 19.953 19.281 1 97 99 TYR A CA 1
ATOM 724 C C . TYR A 1 99 ? -2.596 19.516 17.875 1 97 99 TYR A C 1
ATOM 726 O O . TYR A 1 99 ? -2.184 20.141 16.891 1 97 99 TYR A O 1
ATOM 734 N N . GLN A 1 100 ? -3.27 18.422 17.781 1 94.38 100 GLN A N 1
ATOM 735 C CA . GLN A 1 100 ? -3.783 17.938 16.5 1 94.38 100 GLN A CA 1
ATOM 736 C C . GLN A 1 100 ? -4.852 18.891 15.953 1 94.38 100 GLN A C 1
ATOM 738 O O . GLN A 1 100 ? -5.668 19.422 16.719 1 94.38 100 GLN A O 1
ATOM 743 N N . TYR A 1 101 ? -4.836 19.031 14.688 1 92.44 101 TYR A N 1
ATOM 744 C CA . TYR A 1 101 ? -5.809 19.922 14.07 1 92.44 101 TYR A CA 1
ATOM 745 C C . TYR A 1 101 ? -7.047 19.156 13.617 1 92.44 101 TYR A C 1
ATOM 747 O O . TYR A 1 101 ? -7.973 19.734 13.047 1 92.44 101 TYR A O 1
ATOM 755 N N . PHE A 1 102 ? -7.086 17.844 13.797 1 91.31 102 PHE A N 1
ATOM 756 C CA . PHE A 1 102 ? -8.242 16.984 13.562 1 91.31 102 PHE A CA 1
ATOM 757 C C . PHE A 1 102 ? -8.641 16.25 14.836 1 91.31 102 PHE A C 1
ATOM 759 O O . PHE A 1 102 ? -7.84 16.141 15.773 1 91.31 102 PHE A O 1
ATOM 766 N N . CYS A 1 103 ? -9.914 15.828 14.906 1 89.88 103 CYS A N 1
ATOM 767 C CA . CYS A 1 103 ? -10.453 15.242 16.125 1 89.88 103 CYS A CA 1
ATOM 768 C C . CYS A 1 103 ? -11.195 13.953 15.828 1 89.88 103 CYS A C 1
ATOM 770 O O . CYS A 1 103 ? -12.406 13.961 15.609 1 89.88 103 CYS A O 1
ATOM 772 N N . PRO A 1 104 ? -10.438 12.836 15.914 1 88 104 PRO A N 1
ATOM 773 C CA . PRO A 1 104 ? -11.164 11.578 15.758 1 88 104 PRO A CA 1
ATOM 774 C C . PRO A 1 104 ? -12.305 11.422 16.766 1 88 104 PRO A C 1
ATOM 776 O O . PRO A 1 104 ? -12.18 11.844 17.906 1 88 104 PRO A O 1
ATOM 779 N N . CYS A 1 105 ? -13.406 10.727 16.422 1 86.88 105 CYS A N 1
ATOM 780 C CA . CYS A 1 105 ? -14.625 10.695 17.234 1 86.88 105 CYS A CA 1
ATOM 781 C C . CYS A 1 105 ? -14.477 9.719 18.391 1 86.88 105 CYS A C 1
ATOM 783 O O . CYS A 1 105 ? -15.234 9.789 19.359 1 86.88 105 CYS A O 1
ATOM 785 N N . GLY A 1 106 ? -13.641 8.805 18.234 1 84.5 106 GLY A N 1
ATOM 786 C CA . GLY A 1 106 ? -13.352 7.867 19.312 1 84.5 106 GLY A CA 1
ATOM 787 C C . GLY A 1 106 ? -14.359 6.73 19.391 1 84.5 106 GLY A C 1
ATOM 788 O O . GLY A 1 106 ? -14.211 5.828 20.219 1 84.5 106 GLY A O 1
ATOM 789 N N . ARG A 1 107 ? -15.344 6.754 18.469 1 85.38 107 ARG A N 1
ATOM 790 C CA . ARG A 1 107 ? -16.406 5.77 18.656 1 85.38 107 ARG A CA 1
ATOM 791 C C . ARG A 1 107 ? -16.719 5.055 17.344 1 85.38 107 ARG A C 1
ATOM 793 O O . ARG A 1 107 ? -17.422 4.035 17.344 1 85.38 107 ARG A O 1
ATOM 800 N N . CYS A 1 108 ? -16.297 5.613 16.312 1 84.38 108 CYS A N 1
ATOM 801 C CA . CYS A 1 108 ? -16.609 4.977 15.047 1 84.38 108 CYS A CA 1
ATOM 802 C C . CYS A 1 108 ? -15.766 3.727 14.836 1 84.38 108 CYS A C 1
ATOM 804 O O . CYS A 1 108 ? -14.844 3.461 15.609 1 84.38 108 CYS A O 1
ATOM 806 N N . ARG A 1 109 ? -16.062 2.99 13.781 1 82.31 109 ARG A N 1
ATOM 807 C CA . ARG A 1 109 ? -15.383 1.729 13.5 1 82.31 109 ARG A CA 1
ATOM 808 C C . ARG A 1 109 ? -13.883 1.942 13.328 1 82.31 109 ARG A C 1
ATOM 810 O O . ARG A 1 109 ? -13.078 1.145 13.812 1 82.31 109 ARG A O 1
ATOM 817 N N . SER A 1 110 ? -13.516 3.008 12.711 1 82.81 110 SER A N 1
ATOM 818 C CA . SER A 1 110 ? -12.102 3.305 12.5 1 82.81 110 SER A CA 1
ATOM 819 C C . SER A 1 110 ? -11.406 3.631 13.82 1 82.81 110 SER A C 1
ATOM 821 O O . SER A 1 110 ? -10.312 3.141 14.086 1 82.81 110 SER A O 1
ATOM 823 N N . CYS A 1 111 ? -12.055 4.426 14.578 1 85 111 CYS A N 1
ATOM 824 C CA . CYS A 1 111 ? -11.469 4.828 15.852 1 85 111 CYS A CA 1
ATOM 825 C C . CYS A 1 111 ? -11.344 3.637 16.797 1 85 111 CYS A C 1
ATOM 827 O O . CYS A 1 111 ? -10.344 3.506 17.5 1 85 111 CYS A O 1
ATOM 829 N N . LEU A 1 112 ? -12.273 2.76 16.703 1 80.69 112 LEU A N 1
ATOM 830 C CA . LEU A 1 112 ? -12.258 1.601 17.594 1 80.69 112 LEU A CA 1
ATOM 831 C C . LEU A 1 112 ? -11.18 0.607 17.172 1 80.69 112 LEU A C 1
ATOM 833 O O . LEU A 1 112 ? -10.75 -0.23 17.969 1 80.69 112 LEU A O 1
ATOM 837 N N . ARG A 1 113 ? -10.797 0.735 15.922 1 75.94 113 ARG A N 1
ATOM 838 C CA . ARG A 1 113 ? -9.727 -0.111 15.406 1 75.94 113 ARG A CA 1
ATOM 839 C C . ARG A 1 113 ? -8.383 0.606 15.477 1 75.94 113 ARG A C 1
ATOM 841 O O . ARG A 1 113 ? -7.41 0.182 14.852 1 75.94 113 ARG A O 1
ATOM 848 N N . ARG A 1 114 ? -8.352 1.716 16.125 1 69.56 114 ARG A N 1
ATOM 849 C CA . ARG A 1 114 ? -7.156 2.52 16.359 1 69.56 114 ARG A CA 1
ATOM 850 C C . ARG A 1 114 ? -6.551 3.018 15.055 1 69.56 114 ARG A C 1
ATOM 852 O O . ARG A 1 114 ? -5.328 3.08 14.914 1 69.56 114 ARG A O 1
ATOM 859 N N . SER A 1 115 ? -7.426 3.104 14.156 1 74.19 115 SER A N 1
ATOM 860 C CA . SER A 1 115 ? -7.055 3.73 12.891 1 74.19 115 SER A CA 1
ATOM 861 C C . SER A 1 115 ? -7.625 5.145 12.789 1 74.19 115 SER A C 1
ATOM 863 O O . SER A 1 115 ? -8.336 5.461 11.836 1 74.19 115 SER A O 1
ATOM 865 N N . THR A 1 116 ? -7.164 5.926 13.586 1 72 116 THR A N 1
ATOM 866 C CA . THR A 1 116 ? -7.734 7.25 13.797 1 72 116 THR A CA 1
ATOM 867 C C . THR A 1 116 ? -7.594 8.102 12.531 1 72 116 THR A C 1
ATOM 869 O O . THR A 1 116 ? -8.484 8.891 12.203 1 72 116 THR A O 1
ATOM 872 N N . PRO A 1 117 ? -6.473 7.941 11.812 1 68.56 117 PRO A N 1
ATOM 873 C CA . PRO A 1 117 ? -6.367 8.75 10.594 1 68.56 117 PRO A CA 1
ATOM 874 C C . PRO A 1 117 ? -7.469 8.438 9.586 1 68.56 117 PRO A C 1
ATOM 876 O O . PRO A 1 117 ? -7.652 9.18 8.617 1 68.56 117 PRO A O 1
ATOM 879 N N . ARG A 1 118 ? -8.32 7.504 10.016 1 75.44 118 ARG A N 1
ATOM 880 C CA . ARG A 1 118 ? -9.328 7.055 9.055 1 75.44 118 ARG A CA 1
ATOM 881 C C . ARG A 1 118 ? -10.727 7.426 9.523 1 75.44 118 ARG A C 1
ATOM 883 O O . ARG A 1 118 ? -11.719 7.016 8.914 1 75.44 118 ARG A O 1
ATOM 890 N N . CYS A 1 119 ? -10.812 8.219 10.523 1 84.5 119 CYS A N 1
ATOM 891 C CA . CYS A 1 119 ? -12.102 8.664 11.047 1 84.5 119 CYS A CA 1
ATOM 892 C C . CYS A 1 119 ? -12.758 9.664 10.109 1 84.5 119 CYS A C 1
ATOM 894 O O . CYS A 1 119 ? -12.203 10.727 9.836 1 84.5 119 CYS A O 1
ATOM 896 N N . SER A 1 120 ? -13.953 9.359 9.602 1 78.88 120 SER A N 1
ATOM 897 C CA . SER A 1 120 ? -14.656 10.242 8.68 1 78.88 120 SER A CA 1
ATOM 898 C C . SER A 1 120 ? -15.141 11.508 9.383 1 78.88 120 SER A C 1
ATOM 900 O O . SER A 1 120 ? -15.484 12.492 8.727 1 78.88 120 SER A O 1
ATOM 902 N N . GLU A 1 121 ? -15.062 11.469 10.656 1 79.25 121 GLU A N 1
ATOM 903 C CA . GLU A 1 121 ? -15.555 12.602 11.438 1 79.25 121 GLU A CA 1
ATOM 904 C C . GLU A 1 121 ? -14.406 13.453 11.969 1 79.25 121 GLU A C 1
ATOM 906 O O . GLU A 1 121 ? -14.625 14.391 12.742 1 79.25 121 GLU A O 1
ATOM 911 N N . ALA A 1 122 ? -13.297 13.156 11.516 1 82.25 122 ALA A N 1
ATOM 912 C CA . ALA A 1 122 ? -12.125 13.766 12.133 1 82.25 122 ALA A CA 1
ATOM 913 C C . ALA A 1 122 ? -12.102 15.273 11.898 1 82.25 122 ALA A C 1
ATOM 915 O O . ALA A 1 122 ? -11.523 16.031 12.688 1 82.25 122 ALA A O 1
ATOM 916 N N . LEU A 1 123 ? -12.766 15.766 10.797 1 75.56 123 LEU A N 1
ATOM 917 C CA . LEU A 1 123 ? -12.734 17.188 10.5 1 75.56 123 LEU A CA 1
ATOM 918 C C . LEU A 1 123 ? -14.062 17.844 10.836 1 75.56 123 LEU A C 1
ATOM 920 O O . LEU A 1 123 ? -14.375 18.922 10.328 1 75.56 123 LEU A O 1
ATOM 924 N N . ARG A 1 124 ? -14.82 17.188 11.594 1 68.5 124 ARG A N 1
ATOM 925 C CA . ARG A 1 124 ? -16.109 17.719 11.992 1 68.5 124 ARG A CA 1
ATOM 926 C C . ARG A 1 124 ? -15.961 19.031 12.766 1 68.5 124 ARG A C 1
ATOM 928 O O . ARG A 1 124 ? -16.906 19.797 12.883 1 68.5 124 ARG A O 1
ATOM 935 N N . ASN A 1 125 ? -14.812 19.266 13.125 1 67 125 ASN A N 1
ATOM 936 C CA . ASN A 1 125 ? -14.586 20.469 13.922 1 67 125 ASN A CA 1
ATOM 937 C C . ASN A 1 125 ? -14.344 21.688 13.031 1 67 125 ASN A C 1
ATOM 939 O O . ASN A 1 125 ? -14.125 22.797 13.531 1 67 125 ASN A O 1
ATOM 943 N N . ARG A 1 126 ? -14.406 21.453 11.75 1 76.5 126 ARG A N 1
ATOM 944 C CA . ARG A 1 126 ? -14.266 22.594 10.844 1 76.5 126 ARG A CA 1
ATOM 945 C C . ARG A 1 126 ? -15.625 23.156 10.445 1 76.5 126 ARG A C 1
ATOM 947 O O . ARG A 1 126 ? -16.422 22.453 9.82 1 76.5 126 ARG A O 1
ATOM 954 N N . TYR A 1 127 ? -15.945 24.266 10.875 1 80.62 127 TYR A N 1
ATOM 955 C CA . TYR A 1 127 ? -17.203 24.953 10.641 1 80.62 127 TYR A CA 1
ATOM 956 C C . TYR A 1 127 ? -16.984 26.438 10.43 1 80.62 127 TYR A C 1
ATOM 958 O O . TYR A 1 127 ? -15.898 26.953 10.703 1 80.62 127 TYR A O 1
ATOM 966 N N . PRO A 1 128 ? -18 27.094 9.852 1 87 128 PRO A N 1
ATOM 967 C CA . PRO A 1 128 ? -17.859 28.547 9.711 1 87 128 PRO A CA 1
ATOM 968 C C . PRO A 1 128 ? -17.641 29.25 11.039 1 87 128 PRO A C 1
ATOM 970 O O . PRO A 1 128 ? -18.219 28.859 12.055 1 87 128 PRO A O 1
ATOM 973 N N . PRO A 1 129 ? -16.781 30.219 11.008 1 90.44 129 PRO A N 1
ATOM 974 C CA . PRO A 1 129 ? -16.438 30.891 12.266 1 90.44 129 PRO A CA 1
ATOM 975 C C . PRO A 1 129 ? -17.656 31.531 12.938 1 90.44 129 PRO A C 1
ATOM 977 O O . PRO A 1 129 ? -17.594 31.875 14.117 1 90.44 129 PRO A O 1
ATOM 980 N N . ASP A 1 130 ? -18.719 31.656 12.195 1 89.5 130 ASP A N 1
ATOM 981 C CA . ASP A 1 130 ? -19.922 32.25 12.789 1 89.5 130 ASP A CA 1
ATOM 982 C C . ASP A 1 130 ? -20.656 31.219 13.656 1 89.5 130 ASP A C 1
ATOM 984 O O . ASP A 1 130 ? -21.578 31.578 14.391 1 89.5 130 ASP A O 1
ATOM 988 N N . GLU A 1 131 ? -20.188 30.094 13.562 1 90 131 GLU A N 1
ATOM 989 C CA . GLU A 1 131 ? -20.781 29.047 14.406 1 90 131 GLU A CA 1
ATOM 990 C C . GLU A 1 131 ? -19.953 28.844 15.672 1 90 131 GLU A C 1
ATOM 992 O O . GLU A 1 131 ? -18.719 28.875 15.633 1 90 131 GLU A O 1
ATOM 997 N N . TYR A 1 132 ? -20.734 28.688 16.781 1 91.19 132 TYR A N 1
ATOM 998 C CA . TYR A 1 132 ? -20.078 28.391 18.062 1 91.19 132 TYR A CA 1
ATOM 999 C C . TYR A 1 132 ? -19.25 27.109 17.953 1 91.19 132 TYR A C 1
ATOM 1001 O O . TYR A 1 132 ? -19.688 26.125 17.359 1 91.19 132 TYR A O 1
ATOM 1009 N N . PRO A 1 133 ? -17.969 27.047 18.406 1 92.81 133 PRO A N 1
ATOM 1010 C CA . PRO A 1 133 ? -17.266 27.953 19.328 1 92.81 133 PRO A CA 1
ATOM 1011 C C . PRO A 1 133 ? -16.406 28.984 18.609 1 92.81 133 PRO A C 1
ATOM 1013 O O . PRO A 1 133 ? -15.516 29.578 19.219 1 92.81 133 PRO A O 1
ATOM 1016 N N . HIS A 1 134 ? -16.562 29.203 17.344 1 93.31 134 HIS A N 1
ATOM 1017 C CA . HIS A 1 134 ? -16.047 30.297 16.516 1 93.31 134 HIS A CA 1
ATOM 1018 C C . HIS A 1 134 ? -14.594 30.062 16.141 1 93.31 134 HIS A C 1
ATOM 1020 O O . HIS A 1 134 ? -14.156 30.438 15.055 1 93.31 134 HIS A O 1
ATOM 1026 N N . PHE A 1 135 ? -13.82 29.453 17.078 1 95.69 135 PHE A N 1
ATOM 1027 C CA . PHE A 1 135 ? -12.375 29.344 16.922 1 95.69 135 PHE A CA 1
ATOM 1028 C C . PHE A 1 135 ? -11.969 27.891 16.672 1 95.69 135 PHE A C 1
ATOM 1030 O O . PHE A 1 135 ? -11.523 27.203 17.594 1 95.69 135 PHE A O 1
ATOM 1037 N N . ASN A 1 136 ? -12 27.5 15.359 1 93.25 136 ASN A N 1
ATOM 1038 C CA . ASN A 1 136 ? -11.828 26.094 15.031 1 93.25 136 ASN A CA 1
ATOM 1039 C C . ASN A 1 136 ? -10.766 25.891 13.961 1 93.25 136 ASN A C 1
ATOM 1041 O O . ASN A 1 136 ? -10.703 24.828 13.328 1 93.25 136 ASN A O 1
ATOM 1045 N N . ALA A 1 137 ? -9.945 26.922 13.688 1 95.12 137 ALA A N 1
ATOM 1046 C CA . ALA A 1 137 ? -8.836 26.828 12.742 1 95.12 137 ALA A CA 1
ATOM 1047 C C . ALA A 1 137 ? -7.668 27.703 13.188 1 95.12 137 ALA A C 1
ATOM 1049 O O . ALA A 1 137 ? -7.742 28.375 14.219 1 95.12 137 ALA A O 1
ATOM 1050 N N . ALA A 1 138 ? -6.664 27.688 12.43 1 96.5 138 ALA A N 1
ATOM 1051 C CA . ALA A 1 138 ? -5.391 28.219 12.914 1 96.5 138 ALA A CA 1
ATOM 1052 C C . ALA A 1 138 ? -5.34 29.734 12.812 1 96.5 138 ALA A C 1
ATOM 1054 O O . ALA A 1 138 ? -4.629 30.391 13.578 1 96.5 138 ALA A O 1
ATOM 1055 N N . TYR A 1 139 ? -6.102 30.281 11.875 1 97.38 139 TYR A N 1
ATOM 1056 C CA . TYR A 1 139 ? -5.926 31.703 11.609 1 97.38 139 TYR A CA 1
ATOM 1057 C C . TYR A 1 139 ? -6.852 32.531 12.484 1 97.38 139 TYR A C 1
ATOM 1059 O O . TYR A 1 139 ? -7.652 33.344 11.969 1 97.38 139 TYR A O 1
ATOM 1067 N N . GLY A 1 140 ? -6.75 32.406 13.711 1 97.19 140 GLY A N 1
ATOM 1068 C CA . GLY A 1 140 ? -7.449 33.156 14.742 1 97.19 140 GLY A CA 1
ATOM 1069 C C . GLY A 1 140 ? -6.605 33.375 15.984 1 97.19 140 GLY A C 1
ATOM 1070 O O . GLY A 1 140 ? -5.547 32.781 16.141 1 97.19 140 GLY A O 1
ATOM 1071 N N . GLN A 1 141 ? -7.066 34.281 16.797 1 98.06 141 GLN A N 1
ATOM 1072 C CA . GLN A 1 141 ? -6.355 34.594 18.031 1 98.06 141 GLN A CA 1
ATOM 1073 C C . GLN A 1 141 ? -6.527 33.5 19.062 1 98.06 141 GLN A C 1
ATOM 1075 O O . GLN A 1 141 ? -5.715 33.375 19.984 1 98.06 141 GLN A O 1
ATOM 1080 N N . TYR A 1 142 ? -7.594 32.75 18.875 1 98.06 142 TYR A N 1
ATOM 1081 C CA . TYR A 1 142 ? -7.859 31.609 19.75 1 98.06 142 TYR A CA 1
ATOM 1082 C C . TYR A 1 142 ? -8.117 30.344 18.938 1 98.06 142 TYR A C 1
ATOM 1084 O O . TYR A 1 142 ? -8.289 30.391 17.719 1 98.06 142 TYR A O 1
ATOM 1092 N N . TYR A 1 143 ? -8.094 29.234 19.594 1 97.38 143 TYR A N 1
ATOM 1093 C CA . TYR A 1 143 ? -8.492 27.922 19.078 1 97.38 143 TYR A CA 1
ATOM 1094 C C . TYR A 1 143 ? -9.219 27.125 20.156 1 97.38 143 TYR A C 1
ATOM 1096 O O . TYR A 1 143 ? -8.75 27.047 21.297 1 97.38 143 TYR A O 1
ATOM 1104 N N . TYR A 1 144 ? -10.328 26.625 19.797 1 97.06 144 TYR A N 1
ATOM 1105 C CA . TYR A 1 144 ? -11.102 25.797 20.719 1 97.06 144 TYR A CA 1
ATOM 1106 C C . TYR A 1 144 ? -10.781 24.312 20.531 1 97.06 144 TYR A C 1
ATOM 1108 O O . TYR A 1 144 ? -11.234 23.703 19.562 1 97.06 144 TYR A O 1
ATOM 1116 N N . LEU A 1 145 ? -10.031 23.75 21.422 1 96.5 145 LEU A N 1
ATOM 1117 C CA . LEU A 1 145 ? -9.68 22.328 21.391 1 96.5 145 LEU A CA 1
ATOM 1118 C C . LEU A 1 145 ? -10.789 21.484 21.984 1 96.5 145 LEU A C 1
ATOM 1120 O O . LEU A 1 145 ? -11.078 21.578 23.188 1 96.5 145 LEU A O 1
ATOM 1124 N N . ASN A 1 146 ? -11.32 20.641 21.156 1 93.94 146 ASN A N 1
ATOM 1125 C CA . ASN A 1 146 ? -12.438 19.812 21.594 1 93.94 146 ASN A CA 1
ATOM 1126 C C . ASN A 1 146 ? -11.977 18.656 22.484 1 93.94 146 ASN A C 1
ATOM 1128 O O . ASN A 1 146 ? -10.82 18.234 22.406 1 93.94 146 ASN A O 1
ATOM 1132 N N . PRO A 1 147 ? -12.938 18.188 23.312 1 92.69 147 PRO A N 1
ATOM 1133 C CA . PRO A 1 147 ? -12.594 17 24.078 1 92.69 147 PRO A CA 1
ATOM 1134 C C . PRO A 1 147 ? -12.141 15.836 23.203 1 92.69 147 PRO A C 1
ATOM 1136 O O . PRO A 1 147 ? -12.742 15.586 22.141 1 92.69 147 PRO A O 1
ATOM 1139 N N . GLY A 1 148 ? -11.047 15.297 23.562 1 88.19 148 GLY A N 1
ATOM 1140 C CA . GLY A 1 148 ? -10.578 14.141 22.812 1 88.19 148 GLY A CA 1
ATOM 1141 C C . GLY A 1 148 ? -9.484 14.484 21.812 1 88.19 148 GLY A C 1
ATOM 1142 O O . GLY A 1 148 ? -8.773 13.594 21.328 1 88.19 148 GLY A O 1
ATOM 1143 N N . GLN A 1 149 ? -9.32 15.758 21.5 1 93.19 149 GLN A N 1
ATOM 1144 C CA . GLN A 1 149 ? -8.219 16.172 20.641 1 93.19 149 GLN A CA 1
ATOM 1145 C C . GLN A 1 149 ? -6.887 16.094 21.375 1 93.19 149 GLN A C 1
ATOM 1147 O O . GLN A 1 149 ? -6.766 16.578 22.5 1 93.19 149 GLN A O 1
ATOM 1152 N N . ALA A 1 150 ? -5.91 15.5 20.719 1 94.56 150 ALA A N 1
ATOM 1153 C CA . ALA A 1 150 ? -4.621 15.32 21.375 1 94.56 150 ALA A CA 1
ATOM 1154 C C . ALA A 1 150 ? -3.889 16.656 21.531 1 94.56 150 ALA A C 1
ATOM 1156 O O . ALA A 1 150 ? -3.918 17.484 20.625 1 94.56 150 ALA A O 1
ATOM 1157 N N . VAL A 1 151 ? -3.27 16.828 22.656 1 97.75 151 VAL A N 1
ATOM 1158 C CA . VAL A 1 151 ? -2.533 18.047 23 1 97.75 151 VAL A CA 1
ATOM 1159 C C . VAL A 1 151 ? -1.261 17.688 23.766 1 97.75 151 VAL A C 1
ATOM 1161 O O . VAL A 1 151 ? -1.266 16.766 24.594 1 97.75 151 VAL A O 1
ATOM 1164 N N . PHE A 1 152 ? -0.172 18.406 23.453 1 98.38 152 PHE A N 1
ATOM 1165 C CA . PHE A 1 152 ? 1.113 18.141 24.078 1 98.38 152 PHE A CA 1
ATOM 1166 C C . PHE A 1 152 ? 1.772 19.438 24.531 1 98.38 152 PHE A C 1
ATOM 1168 O O . PHE A 1 152 ? 1.771 20.422 23.797 1 98.38 152 PHE A O 1
ATOM 1175 N N . LYS A 1 153 ? 2.312 19.375 25.719 1 98.12 153 LYS A N 1
ATOM 1176 C CA . LYS A 1 153 ? 3.113 20.484 26.203 1 98.12 153 LYS A CA 1
ATOM 1177 C C . LYS A 1 153 ? 4.406 20.625 25.391 1 98.12 153 LYS A C 1
ATOM 1179 O O . LYS A 1 153 ? 5.074 19.641 25.109 1 98.12 153 LYS A O 1
ATOM 1184 N N . VAL A 1 154 ? 4.68 21.812 24.984 1 98.06 154 VAL A N 1
ATOM 1185 C CA . VAL A 1 154 ? 5.91 22.094 24.25 1 98.06 154 VAL A CA 1
ATOM 1186 C C . VAL A 1 154 ? 7.086 22.156 25.219 1 98.06 154 VAL A C 1
ATOM 1188 O O . VAL A 1 154 ? 7.035 22.875 26.219 1 98.06 154 VAL A O 1
ATOM 1191 N N . PRO A 1 155 ? 8.125 21.422 24.969 1 96.19 155 PRO A N 1
ATOM 1192 C CA . PRO A 1 155 ? 9.312 21.531 25.812 1 96.19 155 PRO A CA 1
ATOM 1193 C C . PRO A 1 155 ? 9.859 22.953 25.859 1 96.19 155 PRO A C 1
ATOM 1195 O O . PRO A 1 155 ? 9.789 23.688 24.859 1 96.19 155 PRO A O 1
ATOM 1198 N N . ALA A 1 156 ? 10.5 23.297 26.953 1 95.94 156 ALA A N 1
ATOM 1199 C CA . ALA A 1 156 ? 10.953 24.672 27.203 1 95.94 156 ALA A CA 1
ATOM 1200 C C . ALA A 1 156 ? 12 25.094 26.172 1 95.94 156 ALA A C 1
ATOM 1202 O O . ALA A 1 156 ? 12.078 26.281 25.812 1 95.94 156 ALA A O 1
ATOM 1203 N N . ASN A 1 157 ? 12.734 24.156 25.703 1 95.62 157 ASN A N 1
ATOM 1204 C CA . ASN A 1 157 ? 13.852 24.5 24.828 1 95.62 157 ASN A CA 1
ATOM 1205 C C . ASN A 1 157 ? 13.406 24.547 23.359 1 95.62 157 ASN A C 1
ATOM 1207 O O . ASN A 1 157 ? 14.227 24.766 22.469 1 95.62 157 ASN A O 1
ATOM 1211 N N . VAL A 1 158 ? 12.195 24.328 23.078 1 95.81 158 VAL A N 1
ATOM 1212 C CA . VAL A 1 158 ? 11.656 24.375 21.719 1 95.81 158 VAL A CA 1
ATOM 1213 C C . VAL A 1 158 ? 10.93 25.703 21.5 1 95.81 158 VAL A C 1
ATOM 1215 O O . VAL A 1 158 ? 9.922 25.969 22.141 1 95.81 158 VAL A O 1
ATOM 1218 N N . SER A 1 159 ? 11.422 26.484 20.578 1 94.56 159 SER A N 1
ATOM 1219 C CA . SER A 1 159 ? 10.812 27.781 20.312 1 94.56 159 SER A CA 1
ATOM 1220 C C . SER A 1 159 ? 9.477 27.625 19.594 1 94.56 159 SER A C 1
ATOM 1222 O O . SER A 1 159 ? 9.164 26.547 19.078 1 94.56 159 SER A O 1
ATOM 1224 N N . ASP A 1 160 ? 8.703 28.688 19.531 1 93.44 160 ASP A N 1
ATOM 1225 C CA . ASP A 1 160 ? 7.434 28.672 18.812 1 93.44 160 ASP A CA 1
ATOM 1226 C C . ASP A 1 160 ? 7.656 28.453 17.312 1 93.44 160 ASP A C 1
ATOM 1228 O O . ASP A 1 160 ? 6.859 27.781 16.656 1 93.44 160 ASP A O 1
ATOM 1232 N N . ASP A 1 161 ? 8.711 28.984 16.797 1 92.44 161 ASP A N 1
ATOM 1233 C CA . ASP A 1 161 ? 9.055 28.828 15.391 1 92.44 161 ASP A CA 1
ATOM 1234 C C . ASP A 1 161 ? 9.25 27.344 15.039 1 92.44 161 ASP A C 1
ATOM 1236 O O . ASP A 1 161 ? 8.945 26.922 13.922 1 92.44 161 ASP A O 1
ATOM 1240 N N . LEU A 1 162 ? 9.766 26.625 16 1 92.62 162 LEU A N 1
ATOM 1241 C CA . LEU A 1 162 ? 9.984 25.203 15.797 1 92.62 162 LEU A CA 1
ATOM 1242 C C . LEU A 1 162 ? 8.703 24.406 16.047 1 92.62 162 LEU A C 1
ATOM 1244 O O . LEU A 1 162 ? 8.406 23.453 15.32 1 92.62 162 LEU A O 1
ATOM 1248 N N . ALA A 1 163 ? 7.945 24.797 17.016 1 94.06 163 ALA A N 1
ATOM 1249 C CA . ALA A 1 163 ? 6.77 24.047 17.453 1 94.06 163 ALA A CA 1
ATOM 1250 C C . ALA A 1 163 ? 5.613 24.234 16.469 1 94.06 163 ALA A C 1
ATOM 1252 O O . ALA A 1 163 ? 4.828 23.297 16.25 1 94.06 163 ALA A O 1
ATOM 1253 N N . GLY A 1 164 ? 5.465 25.406 15.891 1 90.19 164 GLY A N 1
ATOM 1254 C CA . GLY A 1 164 ? 4.34 25.75 15.031 1 90.19 164 GLY A CA 1
ATOM 1255 C C . GLY A 1 164 ? 4.117 24.75 13.914 1 90.19 164 GLY A C 1
ATOM 1256 O O . GLY A 1 164 ? 3.025 24.203 13.773 1 90.19 164 GLY A O 1
ATOM 1257 N N . PRO A 1 165 ? 5.18 24.438 13.156 1 90.5 165 PRO A N 1
ATOM 1258 C CA . PRO A 1 165 ? 5.004 23.531 12.016 1 90.5 165 PRO A CA 1
ATOM 1259 C C . PRO A 1 165 ? 4.91 22.062 12.438 1 90.5 165 PRO A C 1
ATOM 1261 O O . PRO A 1 165 ? 4.598 21.203 11.609 1 90.5 165 PRO A O 1
ATOM 1264 N N . ALA A 1 166 ? 5.102 21.75 13.688 1 92.5 166 ALA A N 1
ATOM 1265 C CA . ALA A 1 166 ? 5.266 20.359 14.141 1 92.5 166 ALA A CA 1
ATOM 1266 C C . ALA A 1 166 ? 3.975 19.578 13.961 1 92.5 166 ALA A C 1
ATOM 1268 O O . ALA A 1 166 ? 4.012 18.391 13.633 1 92.5 166 ALA A O 1
ATOM 1269 N N . ASN A 1 167 ? 2.863 20.203 14.102 1 94.25 167 ASN A N 1
ATOM 1270 C CA . ASN A 1 167 ? 1.615 19.453 14.164 1 94.25 167 ASN A CA 1
ATOM 1271 C C . ASN A 1 167 ? 1.097 19.109 12.773 1 94.25 167 ASN A C 1
ATOM 1273 O O . ASN A 1 167 ? 0.018 18.531 12.633 1 94.25 167 ASN A O 1
ATOM 1277 N N . CYS A 1 168 ? 1.751 19.469 11.734 1 92.94 168 CYS A N 1
ATOM 1278 C CA . CYS A 1 168 ? 1.387 19.047 10.391 1 92.94 168 CYS A CA 1
ATOM 1279 C C . CYS A 1 168 ? 2.576 18.422 9.672 1 92.94 168 CYS A C 1
ATOM 1281 O O . CYS A 1 168 ? 2.719 17.203 9.641 1 92.94 168 CYS A O 1
ATOM 1283 N N . ALA A 1 169 ? 3.545 19.281 9.258 1 90.56 169 ALA A N 1
ATOM 1284 C CA . ALA A 1 169 ? 4.613 18.828 8.367 1 90.56 169 ALA A CA 1
ATOM 1285 C C . ALA A 1 169 ? 5.449 17.734 9.016 1 90.56 169 ALA A C 1
ATOM 1287 O O . ALA A 1 169 ? 5.586 16.641 8.469 1 90.56 169 ALA A O 1
ATOM 1288 N N . LEU A 1 170 ? 5.98 18.031 10.227 1 94.81 170 LEU A N 1
ATOM 1289 C CA . LEU A 1 170 ? 6.902 17.109 10.875 1 94.81 170 LEU A CA 1
ATOM 1290 C C . LEU A 1 170 ? 6.184 15.836 11.305 1 94.81 170 LEU A C 1
ATOM 1292 O O . LEU A 1 170 ? 6.645 14.727 11.016 1 94.81 170 LEU A O 1
ATOM 1296 N N . ALA A 1 171 ? 5.023 16 11.961 1 95.88 171 ALA A N 1
ATOM 1297 C CA . ALA A 1 171 ? 4.266 14.844 12.414 1 95.88 171 ALA A CA 1
ATOM 1298 C C . ALA A 1 171 ? 3.801 13.992 11.234 1 95.88 171 ALA A C 1
ATOM 1300 O O . ALA A 1 171 ? 3.797 12.758 11.32 1 95.88 171 ALA A O 1
ATOM 1301 N N . GLN A 1 172 ? 3.473 14.625 10.164 1 94.62 172 GLN A N 1
ATOM 1302 C CA . GLN A 1 172 ? 2.961 13.93 8.992 1 94.62 172 GLN A CA 1
ATOM 1303 C C . GLN A 1 172 ? 4.035 13.047 8.367 1 94.62 172 GLN A C 1
ATOM 1305 O O . GLN A 1 172 ? 3.76 11.906 7.977 1 94.62 172 GLN A O 1
ATOM 1310 N N . VAL A 1 173 ? 5.238 13.539 8.234 1 96.25 173 VAL A N 1
ATOM 1311 C CA . VAL A 1 173 ? 6.289 12.758 7.594 1 96.25 173 VAL A CA 1
ATOM 1312 C C . VAL A 1 173 ? 6.715 11.617 8.508 1 96.25 173 VAL A C 1
ATOM 1314 O O . VAL A 1 173 ? 7.074 10.539 8.039 1 96.25 173 VAL A O 1
ATOM 1317 N N . ILE A 1 174 ? 6.676 11.836 9.844 1 96.62 174 ILE A N 1
ATOM 1318 C CA . ILE A 1 174 ? 6.949 10.75 10.781 1 96.62 174 ILE A CA 1
ATOM 1319 C C . ILE A 1 174 ? 5.938 9.625 10.57 1 96.62 174 ILE A C 1
ATOM 1321 O O . ILE A 1 174 ? 6.316 8.453 10.484 1 96.62 174 ILE A O 1
ATOM 1325 N N . GLU A 1 175 ? 4.676 10.016 10.422 1 95.75 175 GLU A N 1
ATOM 1326 C CA . GLU A 1 175 ? 3.637 9.023 10.164 1 95.75 175 GLU A CA 1
ATOM 1327 C C . GLU A 1 175 ? 3.895 8.281 8.859 1 95.75 175 GLU A C 1
ATOM 1329 O O . GLU A 1 175 ? 3.779 7.051 8.805 1 95.75 175 GLU A O 1
ATOM 1334 N N . ALA A 1 176 ? 4.246 8.992 7.852 1 96.25 176 ALA A N 1
ATOM 1335 C CA . ALA A 1 176 ? 4.473 8.391 6.543 1 96.25 176 ALA A CA 1
ATOM 1336 C C . ALA A 1 176 ? 5.578 7.34 6.605 1 96.25 176 ALA A C 1
ATOM 1338 O O . ALA A 1 176 ? 5.406 6.215 6.125 1 96.25 176 ALA A O 1
ATOM 1339 N N . PHE A 1 177 ? 6.73 7.688 7.219 1 97.44 177 PHE A N 1
ATOM 1340 C CA . PHE A 1 177 ? 7.863 6.773 7.277 1 97.44 177 PHE A CA 1
ATOM 1341 C C . PHE A 1 177 ? 7.551 5.578 8.172 1 97.44 177 PHE A C 1
ATOM 1343 O O . PHE A 1 177 ? 7.996 4.461 7.898 1 97.44 177 PHE A O 1
ATOM 1350 N N . ARG A 1 178 ? 6.781 5.82 9.219 1 93.75 178 ARG A N 1
ATOM 1351 C CA . ARG A 1 178 ? 6.363 4.711 10.07 1 93.75 178 ARG A CA 1
ATOM 1352 C C . ARG A 1 178 ? 5.48 3.734 9.297 1 93.75 178 ARG A C 1
ATOM 1354 O O . ARG A 1 178 ? 5.711 2.523 9.32 1 93.75 178 ARG A O 1
ATOM 1361 N N . ARG A 1 179 ? 4.52 4.238 8.602 1 92.38 179 ARG A N 1
ATOM 1362 C CA . ARG A 1 179 ? 3.6 3.406 7.832 1 92.38 179 ARG A CA 1
ATOM 1363 C C . ARG A 1 179 ? 4.336 2.662 6.723 1 92.38 179 ARG A C 1
ATOM 1365 O O . ARG A 1 179 ? 3.961 1.543 6.363 1 92.38 179 ARG A O 1
ATOM 1372 N N . GLY A 1 180 ? 5.336 3.299 6.191 1 94.25 180 GLY A N 1
ATOM 1373 C CA . GLY A 1 180 ? 6.121 2.689 5.133 1 94.25 180 GLY A CA 1
ATOM 1374 C C . GLY A 1 180 ? 7.191 1.748 5.648 1 94.25 180 GLY A C 1
ATOM 1375 O O . GLY A 1 180 ? 7.93 1.149 4.867 1 94.25 180 GLY A O 1
ATOM 1376 N N . HIS A 1 181 ? 7.371 1.66 6.941 1 92.5 181 HIS A N 1
ATOM 1377 C CA . HIS A 1 181 ? 8.383 0.839 7.598 1 92.5 181 HIS A CA 1
ATOM 1378 C C . HIS A 1 181 ? 9.789 1.249 7.172 1 92.5 181 HIS A C 1
ATOM 1380 O O . HIS A 1 181 ? 10.633 0.394 6.891 1 92.5 181 HIS A O 1
ATOM 1386 N N . VAL A 1 182 ? 10.008 2.527 7.02 1 94.38 182 VAL A N 1
ATOM 1387 C CA . VAL A 1 182 ? 11.32 3.064 6.664 1 94.38 182 VAL A CA 1
ATOM 1388 C C . VAL A 1 182 ? 12.266 2.949 7.859 1 94.38 182 VAL A C 1
ATOM 1390 O O . VAL A 1 182 ? 11.867 3.201 9 1 94.38 182 VAL A O 1
ATOM 1393 N N . GLY A 1 183 ? 13.547 2.531 7.621 1 91.44 183 GLY A N 1
ATOM 1394 C CA . GLY A 1 183 ? 14.484 2.404 8.727 1 91.44 183 GLY A CA 1
ATOM 1395 C C . GLY A 1 183 ? 15.914 2.186 8.273 1 91.44 183 GLY A C 1
ATOM 1396 O O . GLY A 1 183 ? 16.266 2.523 7.141 1 91.44 183 GLY A O 1
ATOM 1397 N N . LEU A 1 184 ? 16.656 1.635 9.211 1 87.25 184 LEU A N 1
ATOM 1398 C CA . LEU A 1 184 ? 18.094 1.432 9.055 1 87.25 184 LEU A CA 1
ATOM 1399 C C . LEU A 1 184 ? 18.391 0.676 7.766 1 87.25 184 LEU A C 1
ATOM 1401 O O . LEU A 1 184 ? 17.781 -0.356 7.484 1 87.25 184 LEU A O 1
ATOM 1405 N N . GLY A 1 185 ? 19.312 1.291 6.926 1 88 185 GLY A N 1
ATOM 1406 C CA . GLY A 1 185 ? 19.797 0.611 5.738 1 88 185 GLY A CA 1
ATOM 1407 C C . GLY A 1 185 ? 18.984 0.933 4.492 1 88 185 GLY A C 1
ATOM 1408 O O . GLY A 1 185 ? 19.422 0.641 3.375 1 88 185 GLY A O 1
ATOM 1409 N N . ASP A 1 186 ? 17.828 1.616 4.609 1 94 186 ASP A N 1
ATOM 1410 C CA . ASP A 1 186 ? 16.953 1.9 3.473 1 94 186 ASP A CA 1
ATOM 1411 C C . ASP A 1 186 ? 17.531 3.029 2.615 1 94 186 ASP A C 1
ATOM 1413 O O . ASP A 1 186 ? 18.266 3.877 3.111 1 94 186 ASP A O 1
ATOM 1417 N N . HIS A 1 187 ? 17.25 2.943 1.356 1 96.5 187 HIS A N 1
ATOM 1418 C CA . HIS A 1 187 ? 17.422 4.062 0.437 1 96.5 187 HIS A CA 1
ATOM 1419 C C . HIS A 1 187 ? 16.094 4.805 0.235 1 96.5 187 HIS A C 1
ATOM 1421 O O . HIS A 1 187 ? 15.109 4.215 -0.195 1 96.5 187 HIS A O 1
ATOM 1427 N N . VAL A 1 188 ? 16.141 6.133 0.513 1 98.44 188 VAL A N 1
ATOM 1428 C CA . VAL A 1 188 ? 14.906 6.906 0.471 1 98.44 188 VAL A CA 1
ATOM 1429 C C . VAL A 1 188 ? 15.031 8.023 -0.559 1 98.44 188 VAL A C 1
ATOM 1431 O O . VAL A 1 188 ? 16.047 8.719 -0.608 1 98.44 188 VAL A O 1
ATOM 1434 N N . VAL A 1 189 ? 14.031 8.125 -1.435 1 98.81 189 VAL A N 1
ATOM 1435 C CA . VAL A 1 189 ? 13.906 9.266 -2.338 1 98.81 189 VAL A CA 1
ATOM 1436 C C . VAL A 1 189 ? 12.742 10.156 -1.9 1 98.81 189 VAL A C 1
ATOM 1438 O O . VAL A 1 189 ? 11.656 9.656 -1.604 1 98.81 189 VAL A O 1
ATOM 1441 N N . ILE A 1 190 ? 12.984 11.422 -1.804 1 98.69 190 ILE A N 1
ATOM 1442 C CA . ILE A 1 190 ? 11.961 12.406 -1.476 1 98.69 190 ILE A CA 1
ATOM 1443 C C . ILE A 1 190 ? 11.68 13.289 -2.691 1 98.69 190 ILE A C 1
ATOM 1445 O O . ILE A 1 190 ? 12.594 13.93 -3.219 1 98.69 190 ILE A O 1
ATOM 1449 N N . GLN A 1 191 ? 10.453 13.258 -3.162 1 97.94 191 GLN A N 1
ATOM 1450 C CA . GLN A 1 191 ? 10.047 14.117 -4.266 1 97.94 191 GLN A CA 1
ATOM 1451 C C . GLN A 1 191 ? 9.398 15.406 -3.752 1 97.94 191 GLN A C 1
ATOM 1453 O O . GLN A 1 191 ? 8.219 15.414 -3.396 1 97.94 191 GLN A O 1
ATOM 1458 N N . GLY A 1 192 ? 10.141 16.5 -3.785 1 95.25 192 GLY A N 1
ATOM 1459 C CA . GLY A 1 192 ? 9.727 17.781 -3.258 1 95.25 192 GLY A CA 1
ATOM 1460 C C . GLY A 1 192 ? 10.516 18.219 -2.037 1 95.25 192 GLY A C 1
ATOM 1461 O O . GLY A 1 192 ? 10.586 17.484 -1.046 1 95.25 192 GLY A O 1
ATOM 1462 N N . ALA A 1 193 ? 11.078 19.406 -2.117 1 93.94 193 ALA A N 1
ATOM 1463 C CA . ALA A 1 193 ? 11.891 19.922 -1.022 1 93.94 193 ALA A CA 1
ATOM 1464 C C . ALA A 1 193 ? 11.227 21.141 -0.376 1 93.94 193 ALA A C 1
ATOM 1466 O O . ALA A 1 193 ? 11.906 22.094 0.015 1 93.94 193 ALA A O 1
ATOM 1467 N N . GLY A 1 194 ? 9.914 21.094 -0.354 1 88.56 194 GLY A N 1
ATOM 1468 C CA . GLY A 1 194 ? 9.195 22.078 0.441 1 88.56 194 GLY A CA 1
ATOM 1469 C C . GLY A 1 194 ? 9.25 21.797 1.931 1 88.56 194 GLY A C 1
ATOM 1470 O O . GLY A 1 194 ? 10.195 21.172 2.416 1 88.56 194 GLY A O 1
ATOM 1471 N N . GLY A 1 195 ? 8.297 22.375 2.641 1 86.88 195 GLY A N 1
ATOM 1472 C CA . GLY A 1 195 ? 8.266 22.219 4.086 1 86.88 195 GLY A CA 1
ATOM 1473 C C . GLY A 1 195 ? 8.266 20.766 4.523 1 86.88 195 GLY A C 1
ATOM 1474 O O . GLY A 1 195 ? 9.07 20.359 5.367 1 86.88 195 GLY A O 1
ATOM 1475 N N . LEU A 1 196 ? 7.438 19.938 3.912 1 91.88 196 LEU A N 1
ATOM 1476 C CA . LEU A 1 196 ? 7.367 18.531 4.273 1 91.88 196 LEU A CA 1
ATOM 1477 C C . LEU A 1 196 ? 8.648 17.797 3.869 1 91.88 196 LEU A C 1
ATOM 1479 O O . LEU A 1 196 ? 9.164 16.984 4.629 1 91.88 196 LEU A O 1
ATOM 1483 N N . GLY A 1 197 ? 9.133 18.156 2.738 1 95.06 197 GLY A N 1
ATOM 1484 C CA . GLY A 1 197 ? 10.312 17.484 2.223 1 95.06 197 GLY A CA 1
ATOM 1485 C C . GLY A 1 197 ? 11.547 17.688 3.086 1 95.06 197 GLY A C 1
ATOM 1486 O O . GLY A 1 197 ? 12.281 16.734 3.367 1 95.06 197 GLY A O 1
ATOM 1487 N N . ILE A 1 198 ? 11.766 18.922 3.502 1 94.12 198 ILE A N 1
ATOM 1488 C CA . ILE A 1 198 ? 12.922 19.234 4.324 1 94.12 198 ILE A CA 1
ATOM 1489 C C . ILE A 1 198 ? 12.812 18.531 5.672 1 94.12 198 ILE A C 1
ATOM 1491 O O . ILE A 1 198 ? 13.789 17.969 6.176 1 94.12 198 ILE A O 1
ATOM 1495 N N . ASN A 1 199 ? 11.633 18.531 6.246 1 94.88 199 ASN A N 1
ATOM 1496 C CA . ASN A 1 199 ? 11.406 17.781 7.477 1 94.88 199 ASN A CA 1
ATOM 1497 C C . ASN A 1 199 ? 11.656 16.281 7.277 1 94.88 199 ASN A C 1
ATOM 1499 O O . ASN A 1 199 ? 12.203 15.625 8.164 1 94.88 199 ASN A O 1
ATOM 1503 N N . ALA A 1 200 ? 11.312 15.797 6.156 1 97.62 200 ALA A N 1
ATOM 1504 C CA . ALA A 1 200 ? 11.477 14.375 5.855 1 97.62 200 ALA A CA 1
ATOM 1505 C C . ALA A 1 200 ? 12.953 13.984 5.84 1 97.62 200 ALA A C 1
ATOM 1507 O O . ALA A 1 200 ? 13.312 12.883 6.258 1 97.62 200 ALA A O 1
ATOM 1508 N N . VAL A 1 201 ? 13.781 14.875 5.348 1 97.75 201 VAL A N 1
ATOM 1509 C CA . VAL A 1 201 ? 15.219 14.609 5.34 1 97.75 201 VAL A CA 1
ATOM 1510 C C . VAL A 1 201 ? 15.711 14.398 6.766 1 97.75 201 VAL A C 1
ATOM 1512 O O . VAL A 1 201 ? 16.375 13.406 7.059 1 97.75 201 VAL A O 1
ATOM 1515 N N . ALA A 1 202 ? 15.32 15.289 7.641 1 96.56 202 ALA A N 1
ATOM 1516 C CA . ALA A 1 202 ? 15.75 15.188 9.031 1 96.56 202 ALA A CA 1
ATOM 1517 C C . ALA A 1 202 ? 15.242 13.898 9.672 1 96.56 202 ALA A C 1
ATOM 1519 O O . ALA A 1 202 ? 16 13.195 10.344 1 96.56 202 ALA A O 1
ATOM 1520 N N . VAL A 1 203 ? 13.977 13.578 9.453 1 97.31 203 VAL A N 1
ATOM 1521 C CA . VAL A 1 203 ? 13.375 12.391 10.047 1 97.31 203 VAL A CA 1
ATOM 1522 C C . VAL A 1 203 ? 14.062 11.141 9.508 1 97.31 203 VAL A C 1
ATOM 1524 O O . VAL A 1 203 ? 14.414 10.234 10.273 1 97.31 203 VAL A O 1
ATOM 1527 N N . ALA A 1 204 ? 14.273 11.094 8.211 1 97.38 204 ALA A N 1
ATOM 1528 C CA . ALA A 1 204 ? 14.945 9.953 7.598 1 97.38 204 ALA A CA 1
ATOM 1529 C C . ALA A 1 204 ? 16.344 9.758 8.188 1 97.38 204 ALA A C 1
ATOM 1531 O O . ALA A 1 204 ? 16.75 8.633 8.484 1 97.38 204 ALA A O 1
ATOM 1532 N N . ARG A 1 205 ? 17.062 10.852 8.336 1 95.94 205 ARG A N 1
ATOM 1533 C CA . ARG A 1 205 ? 18.391 10.789 8.922 1 95.94 205 ARG A CA 1
ATOM 1534 C C . ARG A 1 205 ? 18.344 10.195 10.32 1 95.94 205 ARG A C 1
ATOM 1536 O O . ARG A 1 205 ? 19.156 9.32 10.656 1 95.94 205 ARG A O 1
ATOM 1543 N N . GLU A 1 206 ? 17.453 10.633 11.117 1 94.19 206 GLU A N 1
ATOM 1544 C CA . GLU A 1 206 ? 17.328 10.172 12.5 1 94.19 206 GLU A CA 1
ATOM 1545 C C . GLU A 1 206 ? 16.891 8.711 12.555 1 94.19 206 GLU A C 1
ATOM 1547 O O . GLU A 1 206 ? 17.156 8.016 13.539 1 94.19 206 GLU A O 1
ATOM 1552 N N . MET A 1 207 ? 16.297 8.227 11.484 1 94.12 207 MET A N 1
ATOM 1553 C CA . MET A 1 207 ? 15.852 6.84 11.422 1 94.12 207 MET A CA 1
ATOM 1554 C C . MET A 1 207 ? 16.984 5.926 10.961 1 94.12 207 MET A C 1
ATOM 1556 O O . MET A 1 207 ? 16.812 4.703 10.922 1 94.12 207 MET A O 1
ATOM 1560 N N . GLY A 1 208 ? 18.125 6.508 10.562 1 91.94 208 GLY A N 1
ATOM 1561 C CA . GLY A 1 208 ? 19.312 5.727 10.242 1 91.94 208 GLY A CA 1
ATOM 1562 C C . GLY A 1 208 ? 19.297 5.191 8.82 1 91.94 208 GLY A C 1
ATOM 1563 O O . GLY A 1 208 ? 19.953 4.188 8.531 1 91.94 208 GLY A O 1
ATOM 1564 N N . VAL A 1 209 ? 18.531 5.82 7.926 1 93.88 209 VAL A N 1
ATOM 1565 C CA . VAL A 1 209 ? 18.484 5.328 6.555 1 93.88 209 VAL A CA 1
ATOM 1566 C C . VAL A 1 209 ? 19.859 5.441 5.914 1 93.88 209 VAL A C 1
ATOM 1568 O O . VAL A 1 209 ? 20.672 6.289 6.309 1 93.88 209 VAL A O 1
ATOM 1571 N N . ALA A 1 210 ? 20.188 4.602 4.938 1 92.75 210 ALA A N 1
ATOM 1572 C CA . ALA A 1 210 ? 21.516 4.504 4.336 1 92.75 210 ALA A CA 1
ATOM 1573 C C . ALA A 1 210 ? 21.781 5.664 3.379 1 92.75 210 ALA A C 1
ATOM 1575 O O . ALA A 1 210 ? 22.891 6.176 3.299 1 92.75 210 ALA A O 1
ATOM 1576 N N . GLN A 1 211 ? 20.719 6.023 2.682 1 95.75 211 GLN A N 1
ATOM 1577 C CA . GLN A 1 211 ? 20.844 7.07 1.676 1 95.75 211 GLN A CA 1
ATOM 1578 C C . GLN A 1 211 ? 19.562 7.879 1.546 1 95.75 211 GLN A C 1
ATOM 1580 O O . GLN A 1 211 ? 18.469 7.312 1.533 1 95.75 211 GLN A O 1
ATOM 1585 N N . ILE A 1 212 ? 19.781 9.219 1.522 1 98.19 212 ILE A N 1
ATOM 1586 C CA . ILE A 1 212 ? 18.656 10.141 1.335 1 98.19 212 ILE A CA 1
ATOM 1587 C C . ILE A 1 212 ? 18.875 10.953 0.058 1 98.19 212 ILE A C 1
ATOM 1589 O O . ILE A 1 212 ? 19.828 11.734 -0.039 1 98.19 212 ILE A O 1
ATOM 1593 N N . LEU A 1 213 ? 18.016 10.742 -0.942 1 98.56 213 LEU A N 1
ATOM 1594 C CA . LEU A 1 213 ? 17.984 11.516 -2.178 1 98.56 213 LEU A CA 1
ATOM 1595 C C . LEU A 1 213 ? 16.75 12.43 -2.203 1 98.56 213 LEU A C 1
ATOM 1597 O O . LEU A 1 213 ? 15.664 12.016 -1.813 1 98.56 213 LEU A O 1
ATOM 1601 N N . ILE A 1 214 ? 16.938 13.695 -2.627 1 98.56 214 ILE A N 1
ATOM 1602 C CA . ILE A 1 214 ? 15.805 14.617 -2.672 1 98.56 214 ILE A CA 1
ATOM 1603 C C . ILE A 1 214 ? 15.805 15.375 -3.996 1 98.56 214 ILE A C 1
ATOM 1605 O O . ILE A 1 214 ? 16.859 15.781 -4.484 1 98.56 214 ILE A O 1
ATOM 1609 N N . ILE A 1 215 ? 14.625 15.516 -4.582 1 98.06 215 ILE A N 1
ATOM 1610 C CA . ILE A 1 215 ? 14.43 16.109 -5.902 1 98.06 215 ILE A CA 1
ATOM 1611 C C . ILE A 1 215 ? 13.57 17.359 -5.781 1 98.06 215 ILE A C 1
ATOM 1613 O O . ILE A 1 215 ? 12.531 17.344 -5.105 1 98.06 215 ILE A O 1
ATOM 1617 N N . ASP A 1 216 ? 13.984 18.453 -6.41 1 96.5 216 ASP A N 1
ATOM 1618 C CA . ASP A 1 216 ? 13.195 19.672 -6.453 1 96.5 216 ASP A CA 1
ATOM 1619 C C . ASP A 1 216 ? 13.641 20.578 -7.605 1 96.5 216 ASP A C 1
ATOM 1621 O O . ASP A 1 216 ? 14.695 20.359 -8.203 1 96.5 216 ASP A O 1
ATOM 1625 N N . GLY A 1 217 ? 12.812 21.5 -7.945 1 94.44 217 GLY A N 1
ATOM 1626 C CA . GLY A 1 217 ? 13.141 22.406 -9.023 1 94.44 217 GLY A CA 1
ATOM 1627 C C . GLY A 1 217 ? 13.805 23.688 -8.547 1 94.44 217 GLY A C 1
ATOM 1628 O O . GLY A 1 217 ? 14.281 24.484 -9.359 1 94.44 217 GLY A O 1
ATOM 1629 N N . ILE A 1 218 ? 13.852 23.953 -7.262 1 92.06 218 ILE A N 1
ATOM 1630 C CA . ILE A 1 218 ? 14.383 25.188 -6.703 1 92.06 218 ILE A CA 1
ATOM 1631 C C . ILE A 1 218 ? 15.711 24.891 -6 1 92.06 218 ILE A C 1
ATOM 1633 O O . ILE A 1 218 ? 15.75 24.156 -5.012 1 92.06 218 ILE A O 1
ATOM 1637 N N . GLU A 1 219 ? 16.734 25.547 -6.402 1 94.81 219 GLU A N 1
ATOM 1638 C CA . GLU A 1 219 ? 18.094 25.297 -5.938 1 94.81 219 GLU A CA 1
ATOM 1639 C C . GLU A 1 219 ? 18.234 25.609 -4.453 1 94.81 219 GLU A C 1
ATOM 1641 O O . GLU A 1 219 ? 18.859 24.844 -3.707 1 94.81 219 GLU A O 1
ATOM 1646 N N . SER A 1 220 ? 17.703 26.703 -4.02 1 91.88 220 SER A N 1
ATOM 1647 C CA . SER A 1 220 ? 17.859 27.109 -2.627 1 91.88 220 SER A CA 1
ATOM 1648 C C . SER A 1 220 ? 17.219 26.094 -1.68 1 91.88 220 SER A C 1
ATOM 1650 O O . SER A 1 220 ? 17.703 25.891 -0.568 1 91.88 220 SER A O 1
ATOM 1652 N N . ARG A 1 221 ? 16.172 25.453 -2.082 1 92.19 221 ARG A N 1
ATOM 1653 C CA . ARG A 1 221 ? 15.531 24.422 -1.273 1 92.19 221 ARG A CA 1
ATOM 1654 C C . ARG A 1 221 ? 16.422 23.172 -1.159 1 92.19 221 ARG A C 1
ATOM 1656 O O . ARG A 1 221 ? 16.484 22.562 -0.097 1 92.19 221 ARG A O 1
ATOM 1663 N N . LEU A 1 222 ? 17.062 22.891 -2.254 1 96.5 222 LEU A N 1
ATOM 1664 C CA . LEU A 1 222 ? 17.953 21.734 -2.262 1 96.5 222 LEU A CA 1
ATOM 1665 C C . LEU A 1 222 ? 19.188 22 -1.409 1 96.5 222 LEU A C 1
ATOM 1667 O O . LEU A 1 222 ? 19.719 21.078 -0.774 1 96.5 222 LEU A O 1
ATOM 1671 N N . GLU A 1 223 ? 19.641 23.234 -1.414 1 96 223 GLU A N 1
ATOM 1672 C CA . GLU A 1 223 ? 20.734 23.609 -0.52 1 96 223 GLU A CA 1
ATOM 1673 C C . GLU A 1 223 ? 20.344 23.422 0.942 1 96 223 GLU A C 1
ATOM 1675 O O . GLU A 1 223 ? 21.125 22.875 1.73 1 96 223 GLU A O 1
ATOM 1680 N N . LEU A 1 224 ? 19.141 23.844 1.222 1 93.81 224 LEU A N 1
ATOM 1681 C CA . LEU A 1 224 ? 18.641 23.641 2.58 1 93.81 224 LEU A CA 1
ATOM 1682 C C . LEU A 1 224 ? 18.516 22.172 2.908 1 93.81 224 LEU A C 1
ATOM 1684 O O . LEU A 1 224 ? 18.859 21.734 4.016 1 93.81 224 LEU A O 1
ATOM 1688 N N . ALA A 1 225 ? 18.062 21.375 1.963 1 96.75 225 ALA A N 1
ATOM 1689 C CA . ALA A 1 225 ? 17.938 19.938 2.158 1 96.75 225 ALA A CA 1
ATOM 1690 C C . ALA A 1 225 ? 19.297 19.312 2.475 1 96.75 225 ALA A C 1
ATOM 1692 O O . ALA A 1 225 ? 19.391 18.422 3.332 1 96.75 225 ALA A O 1
ATOM 1693 N N . HIS A 1 226 ? 20.281 19.75 1.783 1 97.06 226 HIS A N 1
ATOM 1694 C CA . HIS A 1 226 ? 21.641 19.281 2.061 1 97.06 226 HIS A CA 1
ATOM 1695 C C . HIS A 1 226 ? 22.062 19.609 3.488 1 97.06 226 HIS A C 1
ATOM 1697 O O . HIS A 1 226 ? 22.641 18.781 4.18 1 97.06 226 HIS A O 1
ATOM 1703 N N . ALA A 1 227 ? 21.75 20.797 3.92 1 96.12 227 ALA A N 1
ATOM 1704 C CA . ALA A 1 227 ? 22.078 21.219 5.273 1 96.12 227 ALA A CA 1
ATOM 1705 C C . ALA A 1 227 ? 21.344 20.375 6.316 1 96.12 227 ALA A C 1
ATOM 1707 O O . ALA A 1 227 ? 21.828 20.219 7.438 1 96.12 227 ALA A O 1
ATOM 1708 N N . PHE A 1 228 ? 20.219 19.812 5.941 1 96.88 228 PHE A N 1
ATOM 1709 C CA . PHE A 1 228 ? 19.438 18.984 6.848 1 96.88 228 PHE A CA 1
ATOM 1710 C C . PHE A 1 228 ? 19.922 17.531 6.824 1 96.88 228 PHE A C 1
ATOM 1712 O O . PHE A 1 228 ? 19.516 16.734 7.66 1 96.88 228 PHE A O 1
ATOM 1719 N N . GLY A 1 229 ? 20.781 17.172 5.824 1 96.38 229 GLY A N 1
ATOM 1720 C CA . GLY A 1 229 ? 21.391 15.859 5.887 1 96.38 229 GLY A CA 1
ATOM 1721 C C . GLY A 1 229 ? 21.141 15.023 4.648 1 96.38 229 GLY A C 1
ATOM 1722 O O . GLY A 1 229 ? 21.438 13.828 4.621 1 96.38 229 GLY A O 1
ATOM 1723 N N . ALA A 1 230 ? 20.562 15.609 3.617 1 98.12 230 ALA A N 1
ATOM 1724 C CA . ALA A 1 230 ? 20.422 14.859 2.367 1 98.12 230 ALA A CA 1
ATOM 1725 C C . ALA A 1 230 ? 21.781 14.461 1.811 1 98.12 230 ALA A C 1
ATOM 1727 O O . ALA A 1 230 ? 22.734 15.25 1.851 1 98.12 230 ALA A O 1
ATOM 1728 N N . ASP A 1 231 ? 21.922 13.219 1.339 1 97.69 231 ASP A N 1
ATOM 1729 C CA . ASP A 1 231 ? 23.172 12.75 0.763 1 97.69 231 ASP A CA 1
ATOM 1730 C C . ASP A 1 231 ? 23.344 13.242 -0.673 1 97.69 231 ASP A C 1
ATOM 1732 O O . ASP A 1 231 ? 24.453 13.539 -1.107 1 97.69 231 ASP A O 1
ATOM 1736 N N . GLU A 1 232 ? 22.234 13.234 -1.42 1 97.69 232 GLU A N 1
ATOM 1737 C CA . GLU A 1 232 ? 22.219 13.656 -2.818 1 97.69 232 GLU A CA 1
ATOM 1738 C C . G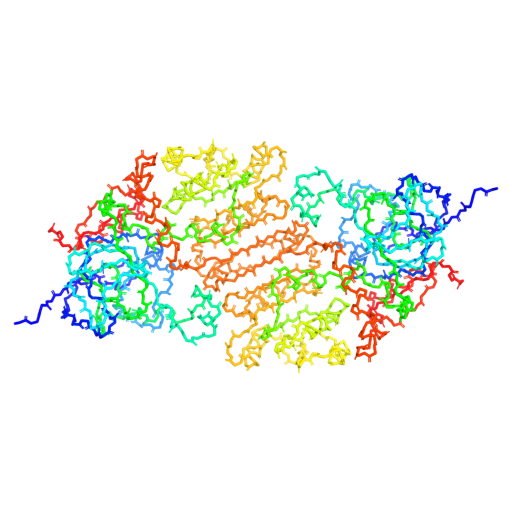LU A 1 232 ? 20.984 14.516 -3.123 1 97.69 232 GLU A C 1
ATOM 1740 O O . GLU A 1 232 ? 19.891 14.242 -2.627 1 97.69 232 GLU A O 1
ATOM 1745 N N . THR A 1 233 ? 21.266 15.594 -3.842 1 97.62 233 THR A N 1
ATOM 1746 C CA . THR A 1 233 ? 20.188 16.438 -4.324 1 97.62 233 THR A CA 1
ATOM 1747 C C . THR A 1 233 ? 20.125 16.422 -5.848 1 97.62 233 THR A C 1
ATOM 1749 O O . THR A 1 233 ? 21.156 16.344 -6.516 1 97.62 233 THR A O 1
ATOM 1752 N N . MET A 1 234 ? 18.938 16.438 -6.395 1 97.56 234 MET A N 1
ATOM 1753 C CA . MET A 1 234 ? 18.719 16.484 -7.84 1 97.56 234 MET A CA 1
ATOM 1754 C C . MET A 1 234 ? 17.891 17.688 -8.234 1 97.56 234 MET A C 1
ATOM 1756 O O . MET A 1 234 ? 16.703 17.766 -7.91 1 97.56 234 MET A O 1
ATOM 1760 N N . LEU A 1 235 ? 18.562 18.578 -8.93 1 97.94 235 LEU A N 1
ATOM 1761 C CA . LEU A 1 235 ? 17.859 19.719 -9.5 1 97.94 235 LEU A CA 1
ATOM 1762 C C . LEU A 1 235 ? 17.172 19.328 -10.805 1 97.94 235 LEU A C 1
ATOM 1764 O O . LEU A 1 235 ? 17.797 18.75 -11.695 1 97.94 235 LEU A O 1
ATOM 1768 N N . LEU A 1 236 ? 15.93 19.656 -10.898 1 96.5 236 LEU A N 1
ATOM 1769 C CA . LEU A 1 236 ? 15.148 19.234 -12.055 1 96.5 236 LEU A CA 1
ATOM 1770 C C . LEU A 1 236 ? 15.773 19.766 -13.344 1 96.5 236 LEU A C 1
ATOM 1772 O O . LEU A 1 236 ? 15.742 19.078 -14.375 1 96.5 236 LEU A O 1
ATOM 1776 N N . ALA A 1 237 ? 16.359 20.938 -13.273 1 96.62 237 ALA A N 1
ATOM 1777 C CA . ALA A 1 237 ? 16.969 21.531 -14.453 1 96.62 237 ALA A CA 1
ATOM 1778 C C . ALA A 1 237 ? 18.141 20.672 -14.953 1 96.62 237 ALA A C 1
ATOM 1780 O O . ALA A 1 237 ? 18.406 20.625 -16.156 1 96.62 237 ALA A O 1
ATOM 1781 N N . ASP A 1 238 ? 18.797 20.016 -14.086 1 97 238 ASP A N 1
ATOM 1782 C CA . ASP A 1 238 ? 19.938 19.172 -14.438 1 97 238 ASP A CA 1
ATOM 1783 C C . ASP A 1 238 ? 19.484 17.812 -14.961 1 97 238 ASP A C 1
ATOM 1785 O O . ASP A 1 238 ? 20.266 17.109 -15.625 1 97 238 ASP A O 1
ATOM 1789 N N . TYR A 1 239 ? 18.281 17.391 -14.617 1 96.5 239 TYR A N 1
ATOM 1790 C CA . TYR A 1 239 ? 17.656 16.141 -15.039 1 96.5 239 TYR A CA 1
ATOM 1791 C C . TYR A 1 239 ? 16.25 16.359 -15.555 1 96.5 239 TYR A C 1
ATOM 1793 O O . TYR A 1 239 ? 15.273 15.906 -14.945 1 96.5 239 TYR A O 1
ATOM 1801 N N . PRO A 1 240 ? 16.109 16.969 -16.688 1 93.81 240 PRO A N 1
ATOM 1802 C CA . PRO A 1 240 ? 14.797 17.438 -17.141 1 93.81 240 PRO A CA 1
ATOM 1803 C C . PRO A 1 240 ? 13.844 16.281 -17.453 1 93.81 240 PRO A C 1
ATOM 1805 O O . PRO A 1 240 ? 12.625 16.438 -17.359 1 93.81 240 PRO A O 1
ATOM 1808 N N . HIS A 1 241 ? 14.367 15.148 -17.812 1 95 241 HIS A N 1
ATOM 1809 C CA . HIS A 1 241 ? 13.508 14.023 -18.156 1 95 241 HIS A CA 1
ATOM 1810 C C . HIS A 1 241 ? 13.375 13.047 -17 1 95 241 HIS A C 1
ATOM 1812 O O . HIS A 1 241 ? 14.375 12.68 -16.375 1 95 241 HIS A O 1
ATOM 1818 N N . PRO A 1 242 ? 12.18 12.555 -16.719 1 94.94 242 PRO A N 1
ATOM 1819 C CA . PRO A 1 242 ? 11.969 11.617 -15.609 1 94.94 242 PRO A CA 1
ATOM 1820 C C . PRO A 1 242 ? 12.867 10.391 -15.695 1 94.94 242 PRO A C 1
ATOM 1822 O O . PRO A 1 242 ? 13.367 9.914 -14.672 1 94.94 242 PRO A O 1
ATOM 1825 N N . ASP A 1 243 ? 13.102 9.883 -16.891 1 95.75 243 ASP A N 1
ATOM 1826 C CA . ASP A 1 243 ? 13.914 8.688 -17.062 1 95.75 243 ASP A CA 1
ATOM 1827 C C . ASP A 1 243 ? 15.344 8.922 -16.578 1 95.75 243 ASP A C 1
ATOM 1829 O O . ASP A 1 243 ? 15.992 8 -16.078 1 95.75 243 ASP A O 1
ATOM 1833 N N . ASP A 1 244 ? 15.812 10.133 -16.75 1 96.69 244 ASP A N 1
ATOM 1834 C CA . ASP A 1 244 ? 17.156 10.469 -16.281 1 96.69 244 ASP A CA 1
ATOM 1835 C C . ASP A 1 244 ? 17.234 10.438 -14.758 1 96.69 244 ASP A C 1
ATOM 1837 O O . ASP A 1 244 ? 18.234 10 -14.188 1 96.69 244 ASP A O 1
ATOM 1841 N N . ARG A 1 245 ? 16.203 10.891 -14.094 1 97.38 245 ARG A N 1
ATOM 1842 C CA . ARG A 1 245 ? 16.172 10.883 -12.633 1 97.38 245 ARG A CA 1
ATOM 1843 C C . ARG A 1 245 ? 16.047 9.461 -12.102 1 97.38 245 ARG A C 1
ATOM 1845 O O . ARG A 1 245 ? 16.703 9.102 -11.117 1 97.38 245 ARG A O 1
ATOM 1852 N N . VAL A 1 246 ? 15.289 8.641 -12.773 1 97.81 246 VAL A N 1
ATOM 1853 C CA . VAL A 1 246 ? 15.164 7.234 -12.406 1 97.81 246 VAL A CA 1
ATOM 1854 C C . VAL A 1 246 ? 16.516 6.539 -12.547 1 97.81 246 VAL A C 1
ATOM 1856 O O . VAL A 1 246 ? 16.938 5.805 -11.656 1 97.81 246 VAL A O 1
ATOM 1859 N N . ARG A 1 247 ? 17.188 6.746 -13.68 1 97.38 247 ARG A N 1
ATOM 1860 C CA . ARG A 1 247 ? 18.516 6.164 -13.906 1 97.38 247 ARG A CA 1
ATOM 1861 C C . ARG A 1 247 ? 19.5 6.617 -12.844 1 97.38 247 ARG A C 1
ATOM 1863 O O . ARG A 1 247 ? 20.312 5.82 -12.359 1 97.38 247 ARG A O 1
ATOM 1870 N N . ARG A 1 248 ? 19.453 7.879 -12.484 1 97.31 248 ARG A N 1
ATOM 1871 C CA . ARG A 1 248 ? 20.344 8.422 -11.469 1 97.31 248 ARG A CA 1
ATOM 1872 C C . ARG A 1 248 ? 20.125 7.738 -10.125 1 97.31 248 ARG A C 1
ATOM 1874 O O . ARG A 1 248 ? 21.078 7.422 -9.414 1 97.31 248 ARG A O 1
ATOM 1881 N N . VAL A 1 249 ? 18.891 7.523 -9.727 1 97.81 249 VAL A N 1
ATOM 1882 C CA . VAL A 1 249 ? 18.578 6.82 -8.484 1 97.81 249 VAL A CA 1
ATOM 1883 C C . VAL A 1 249 ? 19.172 5.418 -8.523 1 97.81 249 VAL A C 1
ATOM 1885 O O . VAL A 1 249 ? 19.781 4.969 -7.543 1 97.81 249 VAL A O 1
ATOM 1888 N N . ARG A 1 250 ? 19.047 4.727 -9.656 1 96.69 250 ARG A N 1
ATOM 1889 C CA . ARG A 1 250 ? 19.609 3.389 -9.805 1 96.69 250 ARG A CA 1
ATOM 1890 C C . ARG A 1 250 ? 21.125 3.414 -9.648 1 96.69 250 ARG A C 1
ATOM 1892 O O . ARG A 1 250 ? 21.688 2.555 -8.977 1 96.69 250 ARG A O 1
ATOM 1899 N N . GLU A 1 251 ? 21.734 4.352 -10.258 1 96.12 251 GLU A N 1
ATOM 1900 C CA . GLU A 1 251 ? 23.188 4.5 -10.172 1 96.12 251 GLU A CA 1
ATOM 1901 C C . GLU A 1 251 ? 23.625 4.727 -8.727 1 96.12 251 GLU A C 1
ATOM 1903 O O . GLU A 1 251 ? 24.578 4.094 -8.266 1 96.12 251 GLU A O 1
ATOM 1908 N N . LEU A 1 252 ? 22.906 5.543 -8.031 1 95.31 252 LEU A N 1
ATOM 1909 C CA . LEU A 1 252 ? 23.297 5.949 -6.684 1 95.31 252 LEU A CA 1
ATOM 1910 C C . LEU A 1 252 ? 22.984 4.848 -5.672 1 95.31 252 LEU A C 1
ATOM 1912 O O . LEU A 1 252 ? 23.453 4.898 -4.531 1 95.31 252 LEU A O 1
ATOM 1916 N N . THR A 1 253 ? 22.25 3.877 -6.051 1 92.88 253 THR A N 1
ATOM 1917 C CA . THR A 1 253 ? 21.891 2.785 -5.156 1 92.88 253 THR A CA 1
ATOM 1918 C C . THR A 1 253 ? 22.453 1.46 -5.66 1 92.88 253 THR A C 1
ATOM 1920 O O . THR A 1 253 ? 21.922 0.393 -5.336 1 92.88 253 THR A O 1
ATOM 1923 N N . ASP A 1 254 ? 23.422 1.527 -6.559 1 88.69 254 ASP A N 1
ATOM 1924 C CA . ASP A 1 254 ? 24.109 0.366 -7.105 1 88.69 254 ASP A CA 1
ATOM 1925 C C . ASP A 1 254 ? 23.141 -0.577 -7.809 1 88.69 254 ASP A C 1
ATOM 1927 O O . ASP A 1 254 ? 23.188 -1.792 -7.602 1 88.69 254 ASP A O 1
ATOM 1931 N N . GLY A 1 255 ? 22.172 0.066 -8.438 1 90.62 255 GLY A N 1
ATOM 1932 C CA . GLY A 1 255 ? 21.234 -0.684 -9.25 1 90.62 255 GLY A CA 1
ATOM 1933 C C . GLY A 1 255 ? 20 -1.135 -8.484 1 90.62 255 GLY A C 1
ATOM 1934 O O . GLY A 1 255 ? 19.031 -1.604 -9.07 1 90.62 255 GLY A O 1
ATOM 1935 N N . TRP A 1 256 ? 19.938 -1 -7.176 1 88.69 256 TRP A N 1
ATOM 1936 C CA . TRP A 1 256 ? 18.875 -1.532 -6.32 1 88.69 256 TRP A CA 1
ATOM 1937 C C . TRP A 1 256 ? 17.578 -0.743 -6.492 1 88.69 256 TRP A C 1
ATOM 1939 O O . TRP A 1 256 ? 16.516 -1.326 -6.695 1 88.69 256 TRP A O 1
ATOM 1949 N N . GLY A 1 257 ? 17.641 0.591 -6.461 1 94.5 257 GLY A N 1
ATOM 1950 C CA . GLY A 1 257 ? 16.484 1.47 -6.395 1 94.5 257 GLY A CA 1
ATOM 1951 C C . GLY A 1 257 ? 16.156 1.925 -4.984 1 94.5 257 GLY A C 1
ATOM 1952 O O . GLY A 1 257 ? 16.906 1.634 -4.047 1 94.5 257 GLY A O 1
ATOM 1953 N N . ALA A 1 258 ? 15.07 2.67 -4.879 1 97.44 258 ALA A N 1
ATOM 1954 C CA . ALA A 1 258 ? 14.672 3.203 -3.58 1 97.44 258 ALA A CA 1
ATOM 1955 C C . ALA A 1 258 ? 13.797 2.207 -2.824 1 97.44 258 ALA A C 1
ATOM 1957 O O . ALA A 1 258 ? 12.883 1.612 -3.398 1 97.44 258 ALA A O 1
ATOM 1958 N N . ASP A 1 259 ? 14.078 2.02 -1.548 1 95.75 259 ASP A N 1
ATOM 1959 C CA . ASP A 1 259 ? 13.211 1.205 -0.704 1 95.75 259 ASP A CA 1
ATOM 1960 C C . ASP A 1 259 ? 11.898 1.929 -0.406 1 95.75 259 ASP A C 1
ATOM 1962 O O . ASP A 1 259 ? 10.859 1.292 -0.219 1 95.75 259 ASP A O 1
ATOM 1966 N N . ALA A 1 260 ? 11.984 3.26 -0.368 1 98.06 260 ALA A N 1
ATOM 1967 C CA . ALA A 1 260 ? 10.805 4.102 -0.205 1 98.06 260 ALA A CA 1
ATOM 1968 C C . ALA A 1 260 ? 10.945 5.398 -0.997 1 98.06 260 ALA A C 1
ATOM 1970 O O . ALA A 1 260 ? 12.023 5.988 -1.054 1 98.06 260 ALA A O 1
ATOM 1971 N N . VAL A 1 261 ? 9.875 5.785 -1.618 1 98.62 261 VAL A N 1
ATOM 1972 C CA . VAL A 1 261 ? 9.766 7.105 -2.225 1 98.62 261 VAL A CA 1
ATOM 1973 C C . VAL A 1 261 ? 8.648 7.895 -1.542 1 98.62 261 VAL A C 1
ATOM 1975 O O . VAL A 1 261 ? 7.512 7.43 -1.454 1 98.62 261 VAL A O 1
ATOM 1978 N N . LEU A 1 262 ? 8.992 9.008 -1.007 1 98.44 262 LEU A N 1
ATOM 1979 C CA . LEU A 1 262 ? 8.023 9.914 -0.392 1 98.44 262 LEU A CA 1
ATOM 1980 C C . LEU A 1 262 ? 7.641 11.039 -1.354 1 98.44 262 LEU A C 1
ATOM 1982 O O . LEU A 1 262 ? 8.508 11.781 -1.819 1 98.44 262 LEU A O 1
ATOM 1986 N N . GLU A 1 263 ? 6.375 11.094 -1.65 1 97.25 263 GLU A N 1
ATOM 1987 C CA . GLU A 1 263 ? 5.871 12.164 -2.506 1 97.25 263 GLU A CA 1
ATOM 1988 C C . GLU A 1 263 ? 5.242 13.281 -1.679 1 97.25 263 GLU A C 1
ATOM 1990 O O . GLU A 1 263 ? 4.254 13.062 -0.973 1 97.25 263 GLU A O 1
ATOM 1995 N N . VAL A 1 264 ? 5.809 14.492 -1.762 1 94.19 264 VAL A N 1
ATOM 1996 C CA . VAL A 1 264 ? 5.305 15.633 -1.01 1 94.19 264 VAL A CA 1
ATOM 1997 C C . VAL A 1 264 ? 5.305 16.875 -1.896 1 94.19 264 VAL A C 1
ATOM 1999 O O . VAL A 1 264 ? 5.254 18 -1.396 1 94.19 264 VAL A O 1
ATOM 2002 N N . SER A 1 265 ? 5.43 16.719 -3.195 1 89.75 265 SER A N 1
ATOM 2003 C CA . SER A 1 265 ? 5.379 17.844 -4.129 1 89.75 265 SER A CA 1
ATOM 2004 C C . SER A 1 265 ? 3.941 18.219 -4.461 1 89.75 265 SER A C 1
ATOM 2006 O O . SER A 1 265 ? 3.666 19.359 -4.832 1 89.75 265 SER A O 1
ATOM 2008 N N . GLY A 1 266 ? 3.057 17.219 -4.43 1 86.44 266 GLY A N 1
ATOM 2009 C CA . GLY A 1 266 ? 1.661 17.453 -4.773 1 86.44 266 GLY A CA 1
ATOM 2010 C C . GLY A 1 266 ? 1.42 17.516 -6.273 1 86.44 266 GLY A C 1
ATOM 2011 O O . GLY A 1 266 ? 0.372 17.984 -6.719 1 86.44 266 GLY A O 1
ATOM 2012 N N . LEU A 1 267 ? 2.371 17.109 -7.043 1 85.69 267 LEU A N 1
ATOM 2013 C CA . LEU A 1 267 ? 2.232 17.109 -8.5 1 85.69 267 LEU A CA 1
ATOM 2014 C C . LEU A 1 267 ? 1.919 15.703 -9.008 1 85.69 267 LEU A C 1
ATOM 2016 O O . LEU A 1 267 ? 2.686 14.766 -8.773 1 85.69 267 LEU A O 1
ATOM 2020 N N . PRO A 1 268 ? 0.826 15.586 -9.719 1 85.88 268 PRO A N 1
ATOM 2021 C CA . PRO A 1 268 ? 0.438 14.258 -10.188 1 85.88 268 PRO A CA 1
ATOM 2022 C C . PRO A 1 268 ? 1.491 13.617 -11.094 1 85.88 268 PRO A C 1
ATOM 2024 O O . PRO A 1 268 ? 1.688 12.398 -11.055 1 85.88 268 PRO A O 1
ATOM 2027 N N . ALA A 1 269 ? 2.191 14.383 -11.82 1 86.31 269 ALA A N 1
ATOM 2028 C CA . ALA A 1 269 ? 3.105 13.906 -12.852 1 86.31 269 ALA A CA 1
ATOM 2029 C C . ALA A 1 269 ? 4.277 13.148 -12.234 1 86.31 269 ALA A C 1
ATOM 2031 O O . ALA A 1 269 ? 4.949 12.367 -12.914 1 86.31 269 ALA A O 1
ATOM 2032 N N . VAL A 1 270 ? 4.488 13.297 -10.953 1 93.44 270 VAL A N 1
ATOM 2033 C CA . VAL A 1 270 ? 5.691 12.703 -10.375 1 93.44 270 VAL A CA 1
ATOM 2034 C C . VAL A 1 270 ? 5.391 11.281 -9.906 1 93.44 270 VAL A C 1
ATOM 2036 O O . VAL A 1 270 ? 6.309 10.523 -9.594 1 93.44 270 VAL A O 1
ATOM 2039 N N . VAL A 1 271 ? 4.164 10.922 -9.852 1 93.69 271 VAL A N 1
ATOM 2040 C CA . VAL A 1 271 ? 3.771 9.641 -9.273 1 93.69 271 VAL A CA 1
ATOM 2041 C C . VAL A 1 271 ? 4.344 8.492 -10.102 1 93.69 271 VAL A C 1
ATOM 2043 O O . VAL A 1 271 ? 5.055 7.633 -9.578 1 93.69 271 VAL A O 1
ATOM 2046 N N . PRO A 1 272 ? 4.117 8.461 -11.469 1 93.19 272 PRO A N 1
ATOM 2047 C CA . PRO A 1 272 ? 4.703 7.363 -12.242 1 93.19 272 PRO A CA 1
ATOM 2048 C C . PRO A 1 272 ? 6.227 7.324 -12.148 1 93.19 272 PRO A C 1
ATOM 2050 O O . PRO A 1 272 ? 6.816 6.242 -12.07 1 93.19 272 PRO A O 1
ATOM 2053 N N . GLU A 1 273 ? 6.828 8.484 -12.125 1 94.94 273 GLU A N 1
ATOM 2054 C CA . GLU A 1 273 ? 8.273 8.578 -11.977 1 94.94 273 GLU A CA 1
ATOM 2055 C C . GLU A 1 273 ? 8.734 7.953 -10.664 1 94.94 273 GLU A C 1
ATOM 2057 O O . GLU A 1 273 ? 9.703 7.188 -10.641 1 94.94 273 GLU A O 1
ATOM 2062 N N . GLY A 1 274 ? 8.039 8.328 -9.594 1 97.12 274 GLY A N 1
ATOM 2063 C CA . GLY A 1 274 ? 8.375 7.793 -8.289 1 97.12 274 GLY A CA 1
ATOM 2064 C C . GLY A 1 274 ? 8.227 6.285 -8.203 1 97.12 274 GLY A C 1
ATOM 2065 O O . GLY A 1 274 ? 9.039 5.605 -7.574 1 97.12 274 GLY A O 1
ATOM 2066 N N . LEU A 1 275 ? 7.215 5.797 -8.812 1 96.12 275 LEU A N 1
ATOM 2067 C CA . LEU A 1 275 ? 7 4.355 -8.844 1 96.12 275 LEU A CA 1
ATOM 2068 C C . LEU A 1 275 ? 8.141 3.65 -9.562 1 96.12 275 LEU A C 1
ATOM 2070 O O . LEU A 1 275 ? 8.578 2.576 -9.141 1 96.12 275 LEU A O 1
ATOM 2074 N N . ASP A 1 276 ? 8.648 4.23 -10.594 1 95.81 276 ASP A N 1
ATOM 2075 C CA . ASP A 1 276 ? 9.734 3.654 -11.367 1 95.81 276 ASP A CA 1
ATOM 2076 C C . ASP A 1 276 ? 11.055 3.713 -10.602 1 95.81 276 ASP A C 1
ATOM 2078 O O . ASP A 1 276 ? 11.969 2.936 -10.867 1 95.81 276 ASP A O 1
ATOM 2082 N N . MET A 1 277 ? 11.141 4.605 -9.633 1 97.75 277 MET A N 1
ATOM 2083 C CA . MET A 1 277 ? 12.352 4.754 -8.828 1 97.75 277 MET A CA 1
ATOM 2084 C C . MET A 1 277 ? 12.461 3.646 -7.789 1 97.75 277 MET A C 1
ATOM 2086 O O . MET A 1 277 ? 13.547 3.367 -7.277 1 97.75 277 MET A O 1
ATOM 2090 N N . LEU A 1 278 ? 11.391 3.037 -7.461 1 96.88 278 LEU A N 1
ATOM 2091 C CA . LEU A 1 278 ? 11.336 2.072 -6.367 1 96.88 278 LEU A CA 1
ATOM 2092 C C . LEU A 1 278 ? 12.141 0.823 -6.703 1 96.88 278 LEU A C 1
ATOM 2094 O O . LEU A 1 278 ? 12.164 0.384 -7.855 1 96.88 278 LEU A O 1
ATOM 2098 N N . ALA A 1 279 ? 12.758 0.293 -5.672 1 93.56 279 ALA A N 1
ATOM 2099 C CA . ALA A 1 279 ? 13.273 -1.072 -5.734 1 93.56 279 ALA A CA 1
ATOM 2100 C C . ALA A 1 279 ? 12.133 -2.086 -5.758 1 93.56 279 ALA A C 1
ATOM 2102 O O . ALA A 1 279 ? 10.984 -1.752 -5.441 1 93.56 279 ALA A O 1
ATOM 2103 N N . GLN A 1 280 ? 12.438 -3.273 -6.207 1 90.31 280 GLN A N 1
ATOM 2104 C CA . GLN A 1 280 ? 11.469 -4.344 -6.008 1 90.31 280 GLN A CA 1
ATOM 2105 C C . GLN A 1 280 ? 11.055 -4.453 -4.539 1 90.31 280 GLN A C 1
ATOM 2107 O O . GLN A 1 280 ? 11.906 -4.383 -3.648 1 90.31 280 GLN A O 1
ATOM 2112 N N . GLY A 1 281 ? 9.719 -4.473 -4.355 1 90.69 281 GLY A N 1
ATOM 2113 C CA . GLY A 1 281 ? 9.211 -4.543 -2.998 1 90.69 281 GLY A CA 1
ATOM 2114 C C . GLY A 1 281 ? 9.164 -3.195 -2.305 1 90.69 281 GLY A C 1
ATOM 2115 O O . GLY A 1 281 ? 8.789 -3.105 -1.135 1 90.69 281 GLY A O 1
ATOM 2116 N N . GLY A 1 282 ? 9.555 -2.145 -3.012 1 94.06 282 GLY A N 1
ATOM 2117 C CA . GLY A 1 282 ? 9.586 -0.817 -2.418 1 94.06 282 GLY A CA 1
ATOM 2118 C C . GLY A 1 282 ? 8.203 -0.244 -2.168 1 94.06 282 GLY A C 1
ATOM 2119 O O . GLY A 1 282 ? 7.203 -0.787 -2.645 1 94.06 282 GLY A O 1
ATOM 2120 N N . THR A 1 283 ? 8.141 0.855 -1.441 1 96.81 283 THR A N 1
ATOM 2121 C CA . THR A 1 283 ? 6.879 1.474 -1.06 1 96.81 283 THR A CA 1
ATOM 2122 C C . THR A 1 283 ? 6.852 2.945 -1.459 1 96.81 283 THR A C 1
ATOM 2124 O O . THR A 1 283 ? 7.793 3.689 -1.168 1 96.81 283 THR A O 1
ATOM 2127 N N . TYR A 1 284 ? 5.816 3.256 -2.16 1 97.69 284 TYR A N 1
ATOM 2128 C CA . TYR A 1 284 ? 5.547 4.648 -2.502 1 97.69 284 TYR A CA 1
ATOM 2129 C C . TYR A 1 284 ? 4.617 5.293 -1.481 1 97.69 284 TYR A C 1
ATOM 2131 O O . TYR A 1 284 ? 3.484 4.844 -1.295 1 97.69 284 TYR A O 1
ATOM 2139 N N . LEU A 1 285 ? 5.102 6.309 -0.827 1 97.94 285 LEU A N 1
ATOM 2140 C CA . LEU A 1 285 ? 4.344 7.031 0.191 1 97.94 285 LEU A CA 1
ATOM 2141 C C . LEU A 1 285 ? 3.785 8.336 -0.369 1 97.94 285 LEU A C 1
ATOM 2143 O O . LEU A 1 285 ? 4.523 9.305 -0.541 1 97.94 285 LEU A O 1
ATOM 2147 N N . GLU A 1 286 ? 2.521 8.305 -0.61 1 96 286 GLU A N 1
ATOM 2148 C CA . GLU A 1 286 ? 1.842 9.469 -1.173 1 96 286 GLU A CA 1
ATOM 2149 C C . GLU A 1 286 ? 1.24 10.336 -0.075 1 96 286 GLU A C 1
ATOM 2151 O O . GLU A 1 286 ? 0.212 9.992 0.508 1 96 286 GLU A O 1
ATOM 2156 N N . VAL A 1 287 ? 1.828 11.5 0.112 1 92.62 287 VAL A N 1
ATOM 2157 C CA . VAL A 1 287 ? 1.4 12.422 1.159 1 92.62 287 VAL A CA 1
ATOM 2158 C C . VAL A 1 287 ? 0.925 13.734 0.534 1 92.62 287 VAL A C 1
ATOM 2160 O O . VAL A 1 287 ? -0.023 14.352 1.022 1 92.62 287 VAL A O 1
ATOM 2163 N N . GLY A 1 288 ? 1.599 14.086 -0.486 1 85 288 GLY A N 1
ATOM 2164 C CA . GLY A 1 288 ? 1.268 15.352 -1.134 1 85 288 GLY A CA 1
ATOM 2165 C C . GLY A 1 288 ? -0.178 15.422 -1.586 1 85 288 GLY A C 1
ATOM 2166 O O . GLY A 1 288 ? -0.741 14.43 -2.055 1 85 288 GLY A O 1
ATOM 2167 N N . ASN A 1 289 ? -0.703 16.516 -1.265 1 67.31 289 ASN A N 1
ATOM 2168 C CA . ASN A 1 289 ? -2.086 16.734 -1.668 1 67.31 289 ASN A CA 1
ATOM 2169 C C . ASN A 1 289 ? -2.191 17.047 -3.158 1 67.31 289 ASN A C 1
ATOM 2171 O O . ASN A 1 289 ? -1.948 18.172 -3.578 1 67.31 289 ASN A O 1
ATOM 2175 N N . ILE A 1 290 ? -2.422 16.062 -3.771 1 62.38 290 ILE A N 1
ATOM 2176 C CA . ILE A 1 290 ? -2.713 16.234 -5.188 1 62.38 290 ILE A CA 1
ATOM 2177 C C . ILE A 1 290 ? -4.18 16.625 -5.371 1 62.38 290 ILE A C 1
ATOM 2179 O O . ILE A 1 290 ? -5.062 16.062 -4.715 1 62.38 290 ILE A O 1
ATOM 2183 N N . ASN A 1 291 ? -4.312 17.641 -6.043 1 67.25 291 ASN A N 1
ATOM 2184 C CA . ASN A 1 291 ? -5.641 18.203 -6.25 1 67.25 291 ASN A CA 1
ATOM 2185 C C . ASN A 1 291 ? -6.664 17.125 -6.598 1 67.25 291 ASN A C 1
ATOM 2187 O O . ASN A 1 291 ? -6.406 16.281 -7.445 1 67.25 291 ASN A O 1
ATOM 2191 N N . GLN A 1 292 ? -7.727 17.297 -5.922 1 68.62 292 GLN A N 1
ATOM 2192 C CA . GLN A 1 292 ? -8.82 16.359 -6.199 1 68.62 292 GLN A CA 1
ATOM 2193 C C . GLN A 1 292 ? -9.211 16.406 -7.672 1 68.62 292 GLN A C 1
ATOM 2195 O O . GLN A 1 292 ? -9.312 17.484 -8.266 1 68.62 292 GLN A O 1
ATOM 2200 N N . GLY A 1 293 ? -9.375 15.281 -8.195 1 74.94 293 GLY A N 1
ATOM 2201 C CA . GLY A 1 293 ? -9.836 15.195 -9.57 1 74.94 293 GLY A CA 1
ATOM 2202 C C . GLY A 1 293 ? -8.703 15.086 -10.578 1 74.94 293 GLY A C 1
ATOM 2203 O O . GLY A 1 293 ? -8.922 14.711 -11.727 1 74.94 293 GLY A O 1
ATOM 2204 N N . LYS A 1 294 ? -7.531 15.43 -10.086 1 79.19 294 LYS A N 1
ATOM 2205 C CA . LYS A 1 294 ? -6.398 15.227 -10.984 1 79.19 294 LYS A CA 1
ATOM 2206 C C . LYS A 1 294 ? -6.004 13.758 -11.047 1 79.19 294 LYS A C 1
ATOM 2208 O O . LYS A 1 294 ? -5.848 13.109 -10.016 1 79.19 294 LYS A O 1
ATOM 2213 N N . ARG A 1 295 ? -5.938 13.305 -12.266 1 87.31 295 ARG A N 1
ATOM 2214 C CA . ARG A 1 295 ? -5.688 11.883 -12.469 1 87.31 295 ARG A CA 1
ATOM 2215 C C . ARG A 1 295 ? -4.285 11.648 -13.023 1 87.31 295 ARG A C 1
ATOM 2217 O O . ARG A 1 295 ? -3.709 12.531 -13.664 1 87.31 295 ARG A O 1
ATOM 2224 N N . VAL A 1 296 ? -3.822 10.555 -12.641 1 89.25 296 VAL A N 1
ATOM 2225 C CA . VAL A 1 296 ? -2.531 10.125 -13.172 1 89.25 296 VAL A CA 1
ATOM 2226 C C . VAL A 1 296 ? -2.648 8.719 -13.75 1 89.25 296 VAL A C 1
ATOM 2228 O O . VAL A 1 296 ? -3.447 7.91 -13.273 1 89.25 296 VAL A O 1
ATOM 2231 N N . GLU A 1 297 ? -1.919 8.578 -14.805 1 90.69 297 GLU A N 1
ATOM 2232 C CA . GLU A 1 297 ? -1.862 7.242 -15.391 1 90.69 297 GLU A CA 1
ATOM 2233 C C . GLU A 1 297 ? -0.748 6.41 -14.766 1 90.69 297 GLU A C 1
ATOM 2235 O O . GLU A 1 297 ? 0.396 6.863 -14.672 1 90.69 297 GLU A O 1
ATOM 2240 N N . ILE A 1 298 ? -1.163 5.273 -14.289 1 89.62 298 ILE A N 1
ATOM 2241 C CA . ILE A 1 298 ? -0.137 4.359 -13.797 1 89.62 298 ILE A CA 1
ATOM 2242 C C . ILE A 1 298 ? -0.272 3.006 -14.484 1 89.62 298 ILE A C 1
ATOM 2244 O O . ILE A 1 298 ? -1.33 2.686 -15.031 1 89.62 298 ILE A O 1
ATOM 2248 N N . ASP A 1 299 ? 0.785 2.326 -14.555 1 88.31 299 ASP A N 1
ATOM 2249 C CA . ASP A 1 299 ? 0.804 0.94 -15.008 1 88.31 299 ASP A CA 1
ATOM 2250 C C . ASP A 1 299 ? 0.757 -0.025 -13.828 1 88.31 299 ASP A C 1
ATOM 2252 O O . ASP A 1 299 ? 1.762 -0.224 -13.141 1 88.31 299 ASP A O 1
ATOM 2256 N N . PRO A 1 300 ? -0.391 -0.612 -13.57 1 87.5 300 PRO A N 1
ATOM 2257 C CA . PRO A 1 300 ? -0.509 -1.486 -12.398 1 87.5 300 PRO A CA 1
ATOM 2258 C C . PRO A 1 300 ? 0.461 -2.664 -12.445 1 87.5 300 PRO A C 1
ATOM 2260 O O . PRO A 1 300 ? 0.804 -3.227 -11.398 1 87.5 300 PRO A O 1
ATOM 2263 N N . SER A 1 301 ? 0.886 -3.031 -13.594 1 86.44 301 SER A N 1
ATOM 2264 C CA . SER A 1 301 ? 1.809 -4.156 -13.703 1 86.44 301 SER A CA 1
ATOM 2265 C C . SER A 1 301 ? 3.131 -3.859 -13.008 1 86.44 301 SER A C 1
ATOM 2267 O O . SER A 1 301 ? 3.795 -4.77 -12.508 1 86.44 301 SER A O 1
ATOM 2269 N N . VAL A 1 302 ? 3.467 -2.547 -12.945 1 86.44 302 VAL A N 1
ATOM 2270 C CA . VAL A 1 302 ? 4.691 -2.146 -12.258 1 86.44 302 VAL A CA 1
ATOM 2271 C C . VAL A 1 302 ? 4.582 -2.484 -10.773 1 86.44 302 VAL A C 1
ATOM 2273 O O . VAL A 1 302 ? 5.555 -2.924 -10.156 1 86.44 302 VAL A O 1
ATOM 2276 N N . LEU A 1 303 ? 3.426 -2.363 -10.25 1 90.81 303 LEU A N 1
ATOM 2277 C CA . LEU A 1 303 ? 3.193 -2.676 -8.844 1 90.81 303 LEU A CA 1
ATOM 2278 C C . LEU A 1 303 ? 3.209 -4.184 -8.617 1 90.81 303 LEU A C 1
ATOM 2280 O O . LEU A 1 303 ? 3.891 -4.668 -7.707 1 90.81 303 LEU A O 1
ATOM 2284 N N . VAL A 1 304 ? 2.57 -4.895 -9.484 1 88.75 304 VAL A N 1
ATOM 2285 C CA . VAL A 1 304 ? 2.424 -6.332 -9.305 1 88.75 304 VAL A CA 1
ATOM 2286 C C . VAL A 1 304 ? 3.77 -7.023 -9.523 1 88.75 304 VAL A C 1
ATOM 2288 O O . VAL A 1 304 ? 4.266 -7.719 -8.633 1 88.75 304 VAL A O 1
ATOM 2291 N N . HIS A 1 305 ? 4.41 -6.77 -10.625 1 86.06 305 HIS A N 1
ATOM 2292 C CA . HIS A 1 305 ? 5.645 -7.461 -10.969 1 86.06 305 HIS A CA 1
ATOM 2293 C C . HIS A 1 305 ? 6.785 -7.051 -10.039 1 86.06 305 HIS A C 1
ATOM 2295 O O . HIS A 1 305 ? 7.691 -7.844 -9.773 1 86.06 305 HIS A O 1
ATOM 2301 N N . GLY A 1 306 ? 6.625 -5.836 -9.5 1 88.06 306 GLY A N 1
ATOM 2302 C CA . GLY A 1 306 ? 7.656 -5.355 -8.594 1 88.06 306 GLY A CA 1
ATOM 2303 C C . GLY A 1 306 ? 7.348 -5.637 -7.137 1 88.06 306 GLY A C 1
ATOM 2304 O O . GLY A 1 306 ? 8.195 -5.41 -6.266 1 88.06 306 GLY A O 1
ATOM 2305 N N . GLY A 1 307 ? 6.156 -6.188 -6.934 1 90.62 307 GLY A N 1
ATOM 2306 C CA . GLY A 1 307 ? 5.746 -6.297 -5.543 1 90.62 307 GLY A CA 1
ATOM 2307 C C . GLY A 1 307 ? 5.758 -4.969 -4.809 1 90.62 307 GLY A C 1
ATOM 2308 O O . GLY A 1 307 ? 6.156 -4.898 -3.646 1 90.62 307 GLY A O 1
ATOM 2309 N N . LYS A 1 308 ? 5.48 -3.912 -5.52 1 93.44 308 LYS A N 1
ATOM 2310 C CA . LYS A 1 308 ? 5.555 -2.557 -4.977 1 93.44 308 LYS A CA 1
ATOM 2311 C C . LYS A 1 308 ? 4.223 -2.135 -4.363 1 93.44 308 LYS A C 1
ATOM 2313 O O . LYS A 1 308 ? 3.17 -2.66 -4.734 1 93.44 308 LYS A O 1
ATOM 2318 N N . SER A 1 309 ? 4.309 -1.196 -3.418 1 95.62 309 SER A N 1
ATOM 2319 C CA . SER A 1 309 ? 3.121 -0.703 -2.727 1 95.62 309 SER A CA 1
ATOM 2320 C C . SER A 1 309 ? 2.998 0.812 -2.854 1 95.62 309 SER A C 1
ATOM 2322 O O . SER A 1 309 ? 4.004 1.519 -2.932 1 95.62 309 SER A O 1
ATOM 2324 N N . LEU A 1 310 ? 1.766 1.228 -2.936 1 96.69 310 LEU A N 1
ATOM 2325 C CA . LEU A 1 310 ? 1.408 2.641 -2.9 1 96.69 310 LEU A CA 1
ATOM 2326 C C . LEU A 1 310 ? 0.485 2.939 -1.724 1 96.69 310 LEU A C 1
ATOM 2328 O O . LEU A 1 310 ? -0.629 2.414 -1.655 1 96.69 310 LEU A O 1
ATOM 2332 N N . LEU A 1 311 ? 0.95 3.754 -0.771 1 96.25 311 LEU A N 1
ATOM 2333 C CA . LEU A 1 311 ? 0.183 4.086 0.426 1 96.25 311 LEU A CA 1
ATOM 2334 C C . LEU A 1 311 ? -0.229 5.551 0.419 1 96.25 311 LEU A C 1
ATOM 2336 O O . LEU A 1 311 ? 0.618 6.438 0.296 1 96.25 311 LEU A O 1
ATOM 2340 N N . GLY A 1 312 ? -1.495 5.73 0.501 1 94.31 312 GLY A N 1
ATOM 2341 C CA . GLY A 1 312 ? -1.974 7.07 0.796 1 94.31 312 GLY A CA 1
ATOM 2342 C C . GLY A 1 312 ? -1.966 7.395 2.279 1 94.31 312 GLY A C 1
ATOM 2343 O O . GLY A 1 312 ? -2.49 6.629 3.09 1 94.31 312 GLY A O 1
ATOM 2344 N N . ILE A 1 313 ? -1.396 8.516 2.605 1 92.81 313 ILE A N 1
ATOM 2345 C CA . ILE A 1 313 ? -1.257 8.859 4.016 1 92.81 313 ILE A CA 1
ATOM 2346 C C . ILE A 1 313 ? -1.97 10.188 4.293 1 92.81 313 ILE A C 1
ATOM 2348 O O . ILE A 1 313 ? -1.646 11.211 3.693 1 92.81 313 ILE A O 1
ATOM 2352 N N . MET A 1 314 ? -2.951 10.016 5.113 1 88.44 314 MET A N 1
ATOM 2353 C CA . MET A 1 314 ? -3.668 11.195 5.598 1 88.44 314 MET A CA 1
ATOM 2354 C C . MET A 1 314 ? -3.574 11.305 7.117 1 88.44 314 MET A C 1
ATOM 2356 O O . MET A 1 314 ? -3.738 10.305 7.824 1 88.44 314 MET A O 1
ATOM 2360 N N . TRP A 1 315 ? -3.201 12.453 7.625 1 89.94 315 TRP A N 1
ATOM 2361 C CA . TRP A 1 315 ? -3.131 12.719 9.055 1 89.94 315 TRP A CA 1
ATOM 2362 C C . TRP A 1 315 ? -2.129 11.789 9.734 1 89.94 315 TRP A C 1
ATOM 2364 O O . TRP A 1 315 ? -1.144 11.375 9.125 1 89.94 315 TRP A O 1
ATOM 2374 N N . TYR A 1 316 ? -2.143 11.75 11.031 1 92.12 316 TYR A N 1
ATOM 2375 C CA . TYR A 1 316 ? -1.16 10.984 11.789 1 92.12 316 TYR A CA 1
ATOM 2376 C C . TYR A 1 316 ? -1.713 10.594 13.148 1 92.12 316 TYR A C 1
ATOM 2378 O O . TYR A 1 316 ? -2.66 11.203 13.648 1 92.12 316 TYR A O 1
ATOM 2386 N N . ASP A 1 317 ? -1.205 9.484 13.641 1 90.62 317 ASP A N 1
ATOM 2387 C CA . ASP A 1 317 ? -1.488 9.125 15.023 1 90.62 317 ASP A CA 1
ATOM 2388 C C . ASP A 1 317 ? -0.873 10.133 15.992 1 90.62 317 ASP A C 1
ATOM 2390 O O . ASP A 1 317 ? 0.227 10.641 15.758 1 90.62 317 ASP A O 1
ATOM 2394 N N . PRO A 1 318 ? -1.537 10.383 17.109 1 91.12 318 PRO A N 1
ATOM 2395 C CA . PRO A 1 318 ? -1.089 11.43 18.031 1 91.12 318 PRO A CA 1
ATOM 2396 C C . PRO A 1 318 ? 0.337 11.203 18.531 1 91.12 318 PRO A C 1
ATOM 2398 O O . PRO A 1 318 ? 1.053 12.172 18.812 1 91.12 318 PRO A O 1
ATOM 2401 N N . ASP A 1 319 ? 0.744 10.047 18.672 1 91.69 319 ASP A N 1
ATOM 2402 C CA . ASP A 1 319 ? 2.094 9.766 19.156 1 91.69 319 ASP A CA 1
ATOM 2403 C C . ASP A 1 319 ? 3.145 10.289 18.172 1 91.69 319 ASP A C 1
ATOM 2405 O O . ASP A 1 319 ? 4.285 10.547 18.562 1 91.69 319 ASP A O 1
ATOM 2409 N N . CYS A 1 320 ? 2.781 10.461 16.938 1 94.38 320 CYS A N 1
ATOM 2410 C CA . CYS A 1 320 ? 3.699 11.062 15.977 1 94.38 320 CYS A CA 1
ATOM 2411 C C . CYS A 1 320 ? 3.996 12.516 16.344 1 94.38 320 CYS A C 1
ATOM 2413 O O . CYS A 1 320 ? 5.113 12.992 16.125 1 94.38 320 CYS A O 1
ATOM 2415 N N . LEU A 1 321 ? 2.977 13.195 16.81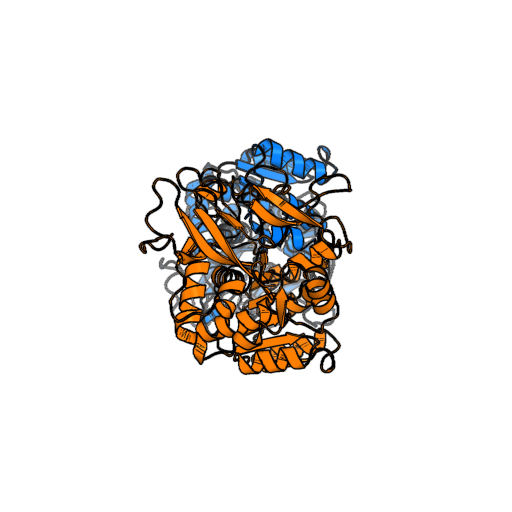2 1 95.69 321 LEU A N 1
ATOM 2416 C CA . LEU A 1 321 ? 3.184 14.586 17.219 1 95.69 321 LEU A CA 1
ATOM 2417 C C . LEU A 1 321 ? 4.082 14.656 18.453 1 95.69 321 LEU A C 1
ATOM 2419 O O . LEU A 1 321 ? 4.949 15.531 18.547 1 95.69 321 LEU A O 1
ATOM 2423 N N . LYS A 1 322 ? 3.895 13.742 19.391 1 95.75 322 LYS A N 1
ATOM 2424 C CA . LYS A 1 322 ? 4.797 13.656 20.531 1 95.75 322 LYS A CA 1
ATOM 2425 C C . LYS A 1 322 ? 6.23 13.383 20.078 1 95.75 322 LYS A C 1
ATOM 2427 O O . LYS A 1 322 ? 7.168 14.016 20.562 1 95.75 322 LYS A O 1
ATOM 2432 N N . ALA A 1 323 ? 6.379 12.484 19.172 1 95.62 323 ALA A N 1
ATOM 2433 C CA . ALA A 1 323 ? 7.695 12.156 18.625 1 95.62 323 ALA A CA 1
ATOM 2434 C C . ALA A 1 323 ? 8.312 13.359 17.922 1 95.62 323 ALA A C 1
ATOM 2436 O O . ALA A 1 323 ? 9.531 13.57 18 1 95.62 323 ALA A O 1
ATOM 2437 N N . ALA A 1 324 ? 7.496 14.102 17.25 1 96.44 324 ALA A N 1
ATOM 2438 C CA . ALA A 1 324 ? 7.965 15.312 16.578 1 96.44 324 ALA A CA 1
ATOM 2439 C C . ALA A 1 324 ? 8.555 16.297 17.578 1 96.44 324 ALA A C 1
ATOM 2441 O O . ALA A 1 324 ? 9.648 16.828 17.375 1 96.44 324 ALA A O 1
ATOM 2442 N N . LEU A 1 325 ? 7.879 16.484 18.656 1 96.19 325 LEU A N 1
ATOM 2443 C CA . LEU A 1 325 ? 8.352 17.406 19.688 1 96.19 325 LEU A CA 1
ATOM 2444 C C . LEU A 1 325 ? 9.641 16.906 20.328 1 96.19 325 LEU A C 1
ATOM 2446 O O . LEU A 1 325 ? 10.555 17.688 20.609 1 96.19 325 LEU A O 1
ATOM 2450 N N . ASP A 1 326 ? 9.68 15.602 20.531 1 95.38 326 ASP A N 1
ATOM 2451 C CA . ASP A 1 326 ? 10.898 15.008 21.078 1 95.38 326 ASP A CA 1
ATOM 2452 C C . ASP A 1 326 ? 12.078 15.219 20.141 1 95.38 326 ASP A C 1
ATOM 2454 O O . ASP A 1 326 ? 13.188 15.531 20.594 1 95.38 326 ASP A O 1
ATOM 2458 N N . LEU A 1 327 ? 11.82 15.047 18.891 1 94.88 327 LEU A N 1
ATOM 2459 C CA . LEU A 1 327 ? 12.859 15.266 17.906 1 94.88 327 LEU A CA 1
ATOM 2460 C C . LEU A 1 327 ? 13.344 16.703 17.922 1 94.88 327 LEU A C 1
ATOM 2462 O O . LEU A 1 327 ? 14.547 16.969 17.922 1 94.88 327 LEU A O 1
ATOM 2466 N N . LEU A 1 328 ? 12.438 17.641 17.922 1 95.62 328 LEU A N 1
ATOM 2467 C CA . LEU A 1 328 ? 12.805 19.047 17.953 1 95.62 328 LEU A CA 1
ATOM 2468 C C . LEU A 1 328 ? 13.578 19.391 19.219 1 95.62 328 LEU A C 1
ATOM 2470 O O . LEU A 1 328 ? 14.547 20.156 19.188 1 95.62 328 LEU A O 1
ATOM 2474 N N . SER A 1 329 ? 13.164 18.828 20.297 1 96.19 329 SER A N 1
ATOM 2475 C CA . SER A 1 329 ? 13.805 19.109 21.578 1 96.19 329 SER A CA 1
ATOM 2476 C C . SER A 1 329 ? 15.234 18.578 21.594 1 96.19 329 SER A C 1
ATOM 2478 O O . SER A 1 329 ? 16.125 19.234 22.141 1 96.19 329 SER A O 1
ATOM 2480 N N . THR A 1 330 ? 15.484 17.453 20.969 1 95 330 THR A N 1
ATOM 2481 C CA . THR A 1 330 ? 16.781 16.797 21.109 1 95 330 THR A CA 1
ATOM 2482 C C . THR A 1 330 ? 17.688 17.141 19.938 1 95 330 THR A C 1
ATOM 2484 O O . THR A 1 330 ? 18.922 17 20.031 1 95 330 THR A O 1
ATOM 2487 N N . LYS A 1 331 ? 17.078 17.656 18.812 1 93.38 331 LYS A N 1
ATOM 2488 C CA . LYS A 1 331 ? 17.875 17.812 17.609 1 93.38 331 LYS A CA 1
ATOM 2489 C C . LYS A 1 331 ? 17.828 19.234 17.078 1 93.38 331 LYS A C 1
ATOM 2491 O O . LYS A 1 331 ? 18.188 19.5 15.938 1 93.38 331 LYS A O 1
ATOM 2496 N N . ALA A 1 332 ? 17.359 20.141 17.875 1 89 332 ALA A N 1
ATOM 2497 C CA . ALA A 1 332 ? 17.188 21.516 17.453 1 89 332 ALA A CA 1
ATOM 2498 C C . ALA A 1 332 ? 18.531 22.125 17.031 1 89 332 ALA A C 1
ATOM 2500 O O . ALA A 1 332 ? 18.578 23 16.156 1 89 332 ALA A O 1
ATOM 2501 N N . ASP A 1 333 ? 19.594 21.656 17.594 1 91.12 333 ASP A N 1
ATOM 2502 C CA . ASP A 1 333 ? 20.906 22.203 17.297 1 91.12 333 ASP A CA 1
ATOM 2503 C C . ASP A 1 333 ? 21.609 21.406 16.203 1 91.12 333 ASP A C 1
ATOM 2505 O O . ASP A 1 333 ? 22.703 21.766 15.766 1 91.12 333 ASP A O 1
ATOM 2509 N N . VAL A 1 334 ? 21 20.359 15.789 1 92.25 334 VAL A N 1
ATOM 2510 C CA . VAL A 1 334 ? 21.609 19.484 14.789 1 92.25 334 VAL A CA 1
ATOM 2511 C C . VAL A 1 334 ? 21.156 19.922 13.391 1 92.25 334 VAL A C 1
ATOM 2513 O O . VAL A 1 334 ? 21.969 19.969 12.461 1 92.25 334 VAL A O 1
ATOM 2516 N N . TYR A 1 335 ? 19.875 20.25 13.266 1 94.19 335 TYR A N 1
ATOM 2517 C CA . TYR A 1 335 ? 19.312 20.672 11.992 1 94.19 335 TYR A CA 1
ATOM 2518 C C . TYR A 1 335 ? 18.906 22.141 12.039 1 94.19 335 TYR A C 1
ATOM 2520 O O . TYR A 1 335 ? 18.438 22.625 13.078 1 94.19 335 TYR A O 1
ATOM 2528 N N . PRO A 1 336 ? 19.047 22.797 10.945 1 93 336 PRO A N 1
ATOM 2529 C CA . PRO A 1 336 ? 18.672 24.203 10.945 1 93 336 PRO A CA 1
ATOM 2530 C C . PRO A 1 336 ? 17.172 24.422 10.727 1 93 336 PRO A C 1
ATOM 2532 O O . PRO A 1 336 ? 16.781 25.109 9.781 1 93 336 PRO A O 1
ATOM 2535 N N . PHE A 1 337 ? 16.359 24 11.648 1 90.06 337 PHE A N 1
ATOM 2536 C CA . PHE A 1 337 ? 14.914 24.047 11.516 1 90.06 337 PHE A CA 1
ATOM 2537 C C . PHE A 1 337 ? 14.43 25.484 11.367 1 90.06 337 PHE A C 1
ATOM 2539 O O . PHE A 1 337 ? 13.422 25.75 10.703 1 90.06 337 PHE A O 1
ATOM 2546 N N . GLU A 1 338 ? 15.117 26.375 11.945 1 83.75 338 GLU A N 1
ATOM 2547 C CA . GLU A 1 338 ? 14.719 27.766 11.945 1 83.75 338 GLU A CA 1
ATOM 2548 C C . GLU A 1 338 ? 14.727 28.344 10.531 1 83.75 338 GLU A C 1
ATOM 2550 O O . GLU A 1 338 ? 14.062 29.359 10.266 1 83.75 338 GLU A O 1
ATOM 2555 N N . GLN A 1 339 ? 15.492 27.672 9.695 1 86.62 339 GLN A N 1
ATOM 2556 C CA . GLN A 1 339 ? 15.625 28.172 8.328 1 86.62 339 GLN A CA 1
ATOM 2557 C C . GLN A 1 339 ? 14.406 27.797 7.488 1 86.62 339 GLN A C 1
ATOM 2559 O O . GLN A 1 339 ? 14.211 28.312 6.391 1 86.62 339 GLN A O 1
ATOM 2564 N N . ILE A 1 340 ? 13.594 26.906 8.047 1 85.31 340 ILE A N 1
ATOM 2565 C CA . ILE A 1 340 ? 12.383 26.531 7.32 1 85.31 340 ILE A CA 1
ATOM 2566 C C . ILE A 1 340 ? 11.391 27.703 7.34 1 85.31 340 ILE A C 1
ATOM 2568 O O . ILE A 1 340 ? 10.773 28.016 6.32 1 85.31 340 ILE A O 1
ATOM 2572 N N . LEU A 1 341 ? 11.25 28.297 8.57 1 81.38 341 LEU A N 1
ATOM 2573 C CA . LEU A 1 341 ? 10.367 29.453 8.734 1 81.38 341 LEU A CA 1
ATOM 2574 C C . LEU A 1 341 ? 11.125 30.75 8.477 1 81.38 341 LEU A C 1
ATOM 2576 O O . LEU A 1 341 ? 12.094 31.062 9.172 1 81.38 341 LEU A O 1
ATOM 2580 N N . SER A 1 342 ? 10.742 31.469 7.426 1 74.56 342 SER A N 1
ATOM 2581 C CA . SER A 1 342 ? 11.617 32.562 7.027 1 74.56 342 SER A CA 1
ATOM 2582 C C . SER A 1 342 ? 10.992 33.906 7.352 1 74.56 342 SER A C 1
ATOM 2584 O O . SER A 1 342 ? 11.711 34.906 7.574 1 74.56 342 SER A O 1
ATOM 2586 N N . HIS A 1 343 ? 9.672 33.969 7.402 1 89.19 343 HIS A N 1
ATOM 2587 C CA . HIS A 1 343 ? 9.055 35.281 7.52 1 89.19 343 HIS A CA 1
ATOM 2588 C C . HIS A 1 343 ? 7.875 35.25 8.484 1 89.19 343 HIS A C 1
ATOM 2590 O O . HIS A 1 343 ? 7.109 34.281 8.5 1 89.19 343 HIS A O 1
ATOM 2596 N N . HIS A 1 344 ? 7.766 36.344 9.266 1 95.44 344 HIS A N 1
ATOM 2597 C CA . HIS A 1 344 ? 6.676 36.5 10.219 1 95.44 344 HIS A CA 1
ATOM 2598 C C . HIS A 1 344 ? 5.777 37.688 9.828 1 95.44 344 HIS A C 1
ATOM 2600 O O . HIS A 1 344 ? 6.266 38.719 9.391 1 95.44 344 HIS A O 1
ATOM 2606 N N . TYR A 1 345 ? 4.5 37.5 9.906 1 97.25 345 TYR A N 1
ATOM 2607 C CA . TYR A 1 345 ? 3.484 38.5 9.625 1 97.25 345 TYR A CA 1
ATOM 2608 C C . TYR A 1 345 ? 2.486 38.594 10.773 1 97.25 345 TYR A C 1
ATOM 2610 O O . TYR A 1 345 ? 2.119 37.594 11.383 1 97.25 345 TYR A O 1
ATOM 2618 N N . PRO A 1 346 ? 2.021 39.844 11.102 1 97.88 346 PRO A N 1
ATOM 2619 C CA . PRO A 1 346 ? 0.819 39.906 11.938 1 97.88 346 PRO A CA 1
ATOM 2620 C C . PRO A 1 346 ? -0.4 39.281 11.25 1 97.88 346 PRO A C 1
ATOM 2622 O O . PRO A 1 346 ? -0.447 39.219 10.016 1 97.88 346 PRO A O 1
ATOM 2625 N N . LEU A 1 347 ? -1.358 38.812 12.039 1 97.75 347 LEU A N 1
ATOM 2626 C CA . LEU A 1 347 ? -2.561 38.188 11.492 1 97.75 347 LEU A CA 1
ATOM 2627 C C . LEU A 1 347 ? -3.254 39.125 10.5 1 97.75 347 LEU A C 1
ATOM 2629 O O . LEU A 1 347 ? -3.756 38.688 9.469 1 97.75 347 LEU A O 1
ATOM 2633 N N . LYS A 1 348 ? -3.26 40.406 10.758 1 96.75 348 LYS A N 1
ATOM 2634 C CA . LYS A 1 348 ? -3.951 41.406 9.922 1 96.75 348 LYS A CA 1
ATOM 2635 C C . LYS A 1 348 ? -3.334 41.469 8.531 1 96.75 348 LYS A C 1
ATOM 2637 O O . LYS A 1 348 ? -3.957 41.969 7.594 1 96.75 348 LYS A O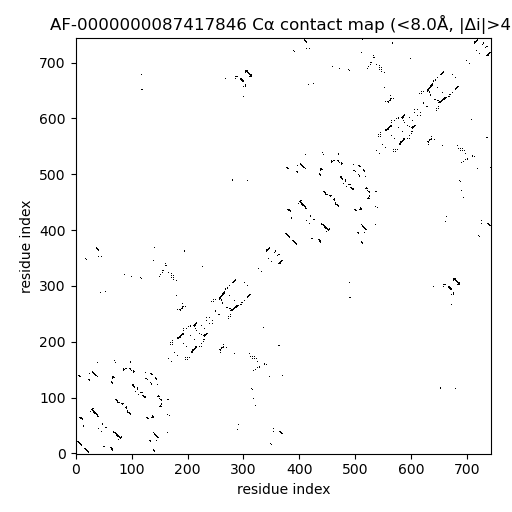 1
ATOM 2642 N N . ASP A 1 349 ? -2.096 41 8.398 1 97.75 349 ASP A N 1
ATOM 2643 C CA . ASP A 1 349 ? -1.41 41 7.113 1 97.75 349 ASP A CA 1
ATOM 2644 C C . ASP A 1 349 ? -1.432 39.625 6.453 1 97.75 349 ASP A C 1
ATOM 2646 O O . ASP A 1 349 ? -0.516 39.281 5.703 1 97.75 349 ASP A O 1
ATOM 2650 N N . ILE A 1 350 ? -2.393 38.812 6.77 1 97.88 350 ILE A N 1
ATOM 2651 C CA . ILE A 1 350 ? -2.494 37.469 6.254 1 97.88 350 ILE A CA 1
ATOM 2652 C C . ILE A 1 350 ? -2.545 37.5 4.73 1 97.88 350 ILE A C 1
ATOM 2654 O O . ILE A 1 350 ? -1.986 36.625 4.07 1 97.88 350 ILE A O 1
ATOM 2658 N N . ASP A 1 351 ? -3.154 38.5 4.125 1 97.81 351 ASP A N 1
ATOM 2659 C CA . ASP A 1 351 ? -3.213 38.594 2.668 1 97.81 351 ASP A CA 1
ATOM 2660 C C . ASP A 1 351 ? -1.812 38.688 2.068 1 97.81 351 ASP A C 1
ATOM 2662 O O . ASP A 1 351 ? -1.506 38.031 1.073 1 97.81 351 ASP A O 1
ATOM 2666 N N . GLN A 1 352 ? -1.062 39.469 2.691 1 96.94 352 GLN A N 1
ATOM 2667 C CA . GLN A 1 352 ? 0.315 39.625 2.229 1 96.94 352 GLN A CA 1
ATOM 2668 C C . GLN A 1 352 ? 1.095 38.312 2.416 1 96.94 352 GLN A C 1
ATOM 2670 O O . GLN A 1 352 ? 1.899 37.938 1.562 1 96.94 352 GLN A O 1
ATOM 2675 N N . ALA A 1 353 ? 0.904 37.688 3.545 1 96.62 353 ALA A N 1
ATOM 2676 C CA . ALA A 1 353 ? 1.57 36.406 3.818 1 96.62 353 ALA A CA 1
ATOM 2677 C C . ALA A 1 353 ? 1.271 35.375 2.725 1 96.62 353 ALA A C 1
ATOM 2679 O O . ALA A 1 353 ? 2.186 34.75 2.191 1 96.62 353 ALA A O 1
ATOM 2680 N N . PHE A 1 354 ? -0.025 35.219 2.346 1 96.56 354 PHE A N 1
ATOM 2681 C CA . PHE A 1 354 ? -0.433 34.281 1.311 1 96.56 354 PHE A CA 1
ATOM 2682 C C . PHE A 1 354 ? 0.143 34.688 -0.043 1 96.56 354 PHE A C 1
ATOM 2684 O O . PHE A 1 354 ? 0.624 33.844 -0.795 1 96.56 354 PHE A O 1
ATOM 2691 N N . ALA A 1 355 ? 0.144 35.969 -0.344 1 95.94 355 ALA A N 1
ATOM 2692 C CA . ALA A 1 355 ? 0.676 36.438 -1.613 1 95.94 355 ALA A CA 1
ATOM 2693 C C . ALA A 1 355 ? 2.17 36.156 -1.728 1 95.94 355 ALA A C 1
ATOM 2695 O O . ALA A 1 355 ? 2.643 35.688 -2.77 1 95.94 355 ALA A O 1
ATOM 2696 N N . ASP A 1 356 ? 2.877 36.438 -0.656 1 94 356 ASP A N 1
ATOM 2697 C CA . ASP A 1 356 ? 4.324 36.25 -0.664 1 94 356 ASP A CA 1
ATOM 2698 C C . ASP A 1 356 ? 4.676 34.75 -0.815 1 94 356 ASP A C 1
ATOM 2700 O O . ASP A 1 356 ? 5.617 34.406 -1.531 1 94 356 ASP A O 1
ATOM 2704 N N . GLN A 1 357 ? 3.977 33.906 -0.103 1 91.31 357 GLN A N 1
ATOM 2705 C CA . GLN A 1 357 ? 4.25 32.469 -0.216 1 91.31 357 GLN A CA 1
ATOM 2706 C C . GLN A 1 357 ? 3.848 31.953 -1.59 1 91.31 357 GLN A C 1
ATOM 2708 O O . GLN A 1 357 ? 4.535 31.109 -2.158 1 91.31 357 GLN A O 1
ATOM 2713 N N . ASP A 1 358 ? 2.799 32.406 -2.086 1 91.31 358 ASP A N 1
ATOM 2714 C CA . ASP A 1 358 ? 2.32 31.984 -3.4 1 91.31 358 ASP A CA 1
ATOM 2715 C C . ASP A 1 358 ? 3.326 32.344 -4.492 1 91.31 358 ASP A C 1
ATOM 2717 O O . ASP A 1 358 ? 3.482 31.609 -5.469 1 91.31 358 ASP A O 1
ATOM 2721 N N . SER A 1 359 ? 3.967 33.5 -4.371 1 88.62 359 SER A N 1
ATOM 2722 C CA . SER A 1 359 ? 4.918 33.969 -5.367 1 88.62 359 SER A CA 1
ATOM 2723 C C . SER A 1 359 ? 6.227 33.188 -5.297 1 88.62 359 SER A C 1
ATOM 2725 O O . SER A 1 359 ? 7.059 33.281 -6.207 1 88.62 359 SER A O 1
ATOM 2727 N N . GLY A 1 360 ? 6.352 32.438 -4.223 1 79.56 360 GLY A N 1
ATOM 2728 C CA . GLY A 1 360 ? 7.586 31.672 -4.051 1 79.56 360 GLY A CA 1
ATOM 2729 C C . GLY A 1 360 ? 8.664 32.438 -3.314 1 79.56 360 GLY A C 1
ATOM 2730 O O . GLY A 1 360 ? 9.727 31.906 -3.016 1 79.56 360 GLY A O 1
ATOM 2731 N N . ASN A 1 361 ? 8.461 33.594 -2.912 1 78.75 361 ASN A N 1
ATOM 2732 C CA . ASN A 1 361 ? 9.414 34.438 -2.203 1 78.75 361 ASN A CA 1
ATOM 2733 C C . ASN A 1 361 ? 9.625 33.969 -0.768 1 78.75 361 ASN A C 1
ATOM 2735 O O . ASN A 1 361 ? 10.656 34.281 -0.16 1 78.75 361 ASN A O 1
ATOM 2739 N N . VAL A 1 362 ? 8.555 33.438 -0.254 1 81.94 362 VAL A N 1
ATOM 2740 C CA . VAL A 1 362 ? 8.57 32.938 1.112 1 81.94 362 VAL A CA 1
ATOM 2741 C C . VAL A 1 362 ? 8.273 31.438 1.106 1 81.94 362 VAL A C 1
ATOM 2743 O O . VAL A 1 362 ? 7.344 30.984 0.44 1 81.94 362 VAL A O 1
ATOM 2746 N N . GLN A 1 363 ? 9.125 30.672 1.731 1 77.62 363 GLN A N 1
ATOM 2747 C CA . GLN A 1 363 ? 8.938 29.234 1.776 1 77.62 363 GLN A CA 1
ATOM 2748 C C . GLN A 1 363 ? 7.75 28.859 2.656 1 77.62 363 GLN A C 1
ATOM 2750 O O . GLN A 1 363 ? 6.902 28.047 2.254 1 77.62 363 GLN A O 1
ATOM 2755 N N . ARG A 1 364 ? 7.738 29.406 3.883 1 88.06 364 ARG A N 1
ATOM 2756 C CA . ARG A 1 364 ? 6.652 29.188 4.832 1 88.06 364 ARG A CA 1
ATOM 2757 C C . ARG A 1 364 ? 6.402 30.422 5.676 1 88.06 364 ARG A C 1
ATOM 2759 O O . ARG A 1 364 ? 7.266 30.844 6.453 1 88.06 364 ARG A O 1
ATOM 2766 N N . ALA A 1 365 ? 5.23 31.016 5.492 1 92.75 365 ALA A N 1
ATOM 2767 C CA . ALA A 1 365 ? 4.883 32.219 6.242 1 92.75 365 ALA A CA 1
ATOM 2768 C C . ALA A 1 365 ? 4.316 31.859 7.613 1 92.75 365 ALA A C 1
ATOM 2770 O O . ALA A 1 365 ? 3.566 30.891 7.754 1 92.75 365 ALA A O 1
ATOM 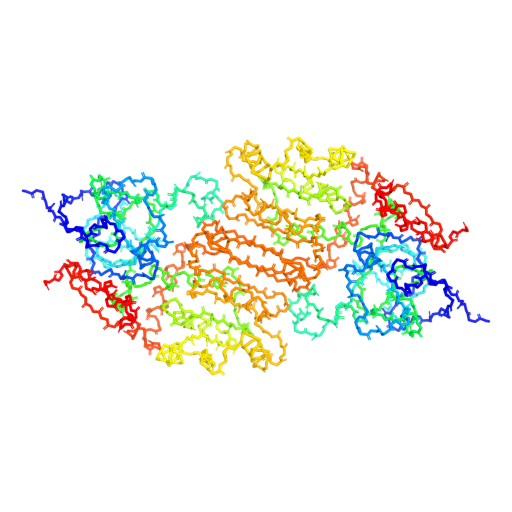2771 N N . ALA A 1 366 ? 4.711 32.656 8.594 1 95.19 366 ALA A N 1
ATOM 2772 C CA . ALA A 1 366 ? 4.184 32.531 9.945 1 95.19 366 ALA A CA 1
ATOM 2773 C C . ALA A 1 366 ? 3.314 33.719 10.32 1 95.19 366 ALA A C 1
ATOM 2775 O O . ALA A 1 366 ? 3.699 34.875 10.086 1 95.19 366 ALA A O 1
ATOM 2776 N N . LEU A 1 367 ? 2.182 33.438 10.805 1 97.25 367 LEU A N 1
ATOM 2777 C CA . LEU A 1 367 ? 1.268 34.469 11.289 1 97.25 367 LEU A CA 1
ATOM 2778 C C . LEU A 1 367 ? 1.311 34.562 12.812 1 97.25 367 LEU A C 1
ATOM 2780 O O . LEU A 1 367 ? 1.24 33.531 13.5 1 97.25 367 LEU A O 1
ATOM 2784 N N . LEU A 1 368 ? 1.45 35.75 13.289 1 97.81 368 LEU A N 1
ATOM 2785 C CA . LEU A 1 368 ? 1.418 36.062 14.711 1 97.81 368 LEU A CA 1
ATOM 2786 C C . LEU A 1 368 ? 0.116 36.75 15.094 1 97.81 368 LEU A C 1
ATOM 2788 O O . LEU A 1 368 ? 0.006 37.969 14.977 1 97.81 368 LEU A O 1
ATOM 2792 N N . PRO A 1 369 ? -0.788 36.031 15.625 1 97.69 369 PRO A N 1
ATOM 2793 C CA . PRO A 1 369 ? -2.152 36.531 15.805 1 97.69 369 PRO A CA 1
ATOM 2794 C C . PRO A 1 369 ? -2.217 37.719 16.734 1 97.69 369 PRO A C 1
ATOM 2796 O O . PRO A 1 369 ? -3.152 38.531 16.656 1 97.69 369 PRO A O 1
ATOM 2799 N N . TRP A 1 370 ? -1.28 37.906 17.594 1 97.25 370 TRP A N 1
ATOM 2800 C CA . TRP A 1 370 ? -1.363 38.938 18.609 1 97.25 370 TRP A CA 1
ATOM 2801 C C . TRP A 1 370 ? -0.401 40.094 18.312 1 97.25 370 TRP A C 1
ATOM 2803 O O . TRP A 1 370 ? -0.293 41.031 19.094 1 97.25 370 TRP A O 1
ATOM 2813 N N . ALA A 1 371 ? 0.294 39.938 17.281 1 94.62 371 ALA A N 1
ATOM 2814 C CA . ALA A 1 371 ? 1.216 41 16.891 1 94.62 371 ALA A CA 1
ATOM 2815 C C . ALA A 1 371 ? 0.467 42.156 16.25 1 94.62 371 ALA A C 1
ATOM 2817 O O . ALA A 1 371 ? -0.577 41.969 15.617 1 94.62 371 ALA A O 1
ATOM 2818 N N . ASP A 1 372 ? 1.062 43.344 16.469 1 89.38 372 ASP A N 1
ATOM 2819 C CA . ASP A 1 372 ? 0.478 44.562 15.883 1 89.38 372 ASP A CA 1
ATOM 2820 C C . ASP A 1 372 ? 0.936 44.75 14.438 1 89.38 372 ASP A C 1
ATOM 2822 O O . ASP A 1 372 ? 2.07 44.438 14.094 1 89.38 372 ASP A O 1
ATOM 2826 N N . MET B 1 1 ? 20.312 -46.75 -22.188 1 49.16 1 MET B N 1
ATOM 2827 C CA . MET B 1 1 ? 19.781 -45.594 -22.906 1 49.16 1 MET B CA 1
ATOM 2828 C C . MET B 1 1 ? 19.234 -44.562 -21.938 1 49.16 1 MET B C 1
ATOM 2830 O O . MET B 1 1 ? 18.531 -44.906 -20.984 1 49.16 1 MET B O 1
ATOM 2834 N N . THR B 1 2 ? 19.734 -43.25 -21.953 1 74.81 2 THR B N 1
ATOM 2835 C CA . THR B 1 2 ? 19.328 -42.219 -21.016 1 74.81 2 THR B CA 1
ATOM 2836 C C . THR B 1 2 ? 17.844 -41.875 -21.188 1 74.81 2 THR B C 1
ATOM 2838 O O . THR B 1 2 ? 17.344 -41.75 -22.312 1 74.81 2 THR B O 1
ATOM 2841 N N . ALA B 1 3 ? 17.062 -42.094 -20.156 1 91.38 3 ALA B N 1
ATOM 2842 C CA . ALA B 1 3 ? 15.633 -41.844 -20.188 1 91.38 3 ALA B CA 1
ATOM 2843 C C . ALA B 1 3 ? 15.344 -40.469 -20.766 1 91.38 3 ALA B C 1
ATOM 2845 O O . ALA B 1 3 ? 16.156 -39.531 -20.625 1 91.38 3 ALA B O 1
ATOM 2846 N N . THR B 1 4 ? 14.352 -40.406 -21.641 1 96.19 4 THR B N 1
ATOM 2847 C CA . THR B 1 4 ? 13.945 -39.094 -22.188 1 96.19 4 THR B CA 1
ATOM 2848 C C . THR B 1 4 ? 12.555 -38.719 -21.672 1 96.19 4 THR B C 1
ATOM 2850 O O . THR B 1 4 ? 11.82 -39.562 -21.156 1 96.19 4 THR B O 1
ATOM 2853 N N . GLY B 1 5 ? 12.234 -37.469 -21.656 1 96.94 5 GLY B N 1
ATOM 2854 C CA . GLY B 1 5 ? 10.922 -36.906 -21.344 1 96.94 5 GLY B CA 1
ATOM 2855 C C . GLY B 1 5 ? 10.461 -35.844 -22.312 1 96.94 5 GLY B C 1
ATOM 2856 O O . GLY B 1 5 ? 11.281 -35.188 -22.953 1 96.94 5 GLY B O 1
ATOM 2857 N N . GLN B 1 6 ? 9.188 -35.688 -22.359 1 97 6 GLN B N 1
ATOM 2858 C CA . GLN B 1 6 ? 8.586 -34.75 -23.281 1 97 6 GLN B CA 1
ATOM 2859 C C . GLN B 1 6 ? 8.391 -33.375 -22.641 1 97 6 GLN B C 1
ATOM 2861 O O . GLN B 1 6 ? 8.141 -33.281 -21.438 1 97 6 GLN B O 1
ATOM 2866 N N . VAL B 1 7 ? 8.523 -32.344 -23.453 1 96.5 7 VAL B N 1
ATOM 2867 C CA . VAL B 1 7 ? 8.164 -30.969 -23.109 1 96.5 7 VAL B CA 1
ATOM 2868 C C . VAL B 1 7 ? 7.293 -30.375 -24.203 1 96.5 7 VAL B C 1
ATOM 2870 O O . VAL B 1 7 ? 7.586 -30.531 -25.391 1 96.5 7 VAL B O 1
ATOM 2873 N N . ALA B 1 8 ? 6.164 -29.844 -23.844 1 96.88 8 ALA B N 1
ATOM 2874 C CA . ALA B 1 8 ? 5.406 -29.016 -24.781 1 96.88 8 ALA B CA 1
ATOM 2875 C C . ALA B 1 8 ? 5.938 -27.594 -24.797 1 96.88 8 ALA B C 1
ATOM 2877 O O . ALA B 1 8 ? 5.621 -26.797 -23.906 1 96.88 8 ALA B O 1
ATOM 2878 N N . ALA B 1 9 ? 6.676 -27.281 -25.812 1 94.69 9 ALA B N 1
ATOM 2879 C CA . ALA B 1 9 ? 7.371 -26 -25.891 1 94.69 9 ALA B CA 1
ATOM 2880 C C . ALA B 1 9 ? 6.504 -24.953 -26.578 1 94.69 9 ALA B C 1
ATOM 2882 O O . ALA B 1 9 ? 5.855 -25.234 -27.594 1 94.69 9 ALA B O 1
ATOM 2883 N N . PHE B 1 10 ? 6.48 -23.812 -25.938 1 93.81 10 PHE B N 1
ATOM 2884 C CA . PHE B 1 10 ? 5.812 -22.656 -26.531 1 93.81 10 PHE B CA 1
ATOM 2885 C C . PHE B 1 10 ? 6.617 -22.109 -27.703 1 93.81 10 PHE B C 1
ATOM 2887 O O . PHE B 1 10 ? 7.789 -21.75 -27.547 1 93.81 10 PHE B O 1
ATOM 2894 N N . THR B 1 11 ? 5.988 -21.969 -28.875 1 91 11 THR B N 1
ATOM 2895 C CA . THR B 1 11 ? 6.742 -21.625 -30.078 1 91 11 THR B CA 1
ATOM 2896 C C . THR B 1 11 ? 6.363 -20.234 -30.578 1 91 11 THR B C 1
ATOM 2898 O O . THR B 1 11 ? 6.922 -19.75 -31.562 1 91 11 THR B O 1
ATOM 2901 N N . GLY B 1 12 ? 5.449 -19.641 -29.969 1 88.69 12 GLY B N 1
ATOM 2902 C CA . GLY B 1 12 ? 5.02 -18.312 -30.375 1 88.69 12 GLY B CA 1
ATOM 2903 C C . GLY B 1 12 ? 3.557 -18.047 -30.078 1 88.69 12 GLY B C 1
ATOM 2904 O O . GLY B 1 12 ? 2.814 -18.953 -29.703 1 88.69 12 GLY B O 1
ATOM 2905 N N . VAL B 1 13 ? 3.168 -16.828 -30.312 1 89.44 13 VAL B N 1
ATOM 2906 C CA . VAL B 1 13 ? 1.824 -16.359 -29.984 1 89.44 13 VAL B CA 1
ATOM 2907 C C . VAL B 1 13 ? 0.802 -17.078 -30.859 1 89.44 13 VAL B C 1
ATOM 2909 O O . VAL B 1 13 ? 0.922 -17.094 -32.094 1 89.44 13 VAL B O 1
ATOM 2912 N N . ARG B 1 14 ? -0.137 -17.734 -30.234 1 90.56 14 ARG B N 1
ATOM 2913 C CA . ARG B 1 14 ? -1.263 -18.438 -30.844 1 90.56 14 ARG B CA 1
ATOM 2914 C C . ARG B 1 14 ? -0.781 -19.469 -31.844 1 90.56 14 ARG B C 1
ATOM 2916 O O . ARG B 1 14 ? -1.47 -19.766 -32.844 1 90.56 14 ARG B O 1
ATOM 2923 N N . LYS B 1 15 ? 0.375 -19.906 -31.734 1 92.44 15 LYS B N 1
ATOM 2924 C CA . LYS B 1 15 ? 0.913 -21 -32.531 1 92.44 15 LYS B CA 1
ATOM 2925 C C . LYS B 1 15 ? 0.853 -22.328 -31.766 1 92.44 15 LYS B C 1
ATOM 2927 O O . LYS B 1 15 ? 0.778 -22.344 -30.547 1 92.44 15 LYS B O 1
ATOM 2932 N N . PRO B 1 16 ? 0.816 -23.422 -32.531 1 95 16 PRO B N 1
ATOM 2933 C CA . PRO B 1 16 ? 0.836 -24.719 -31.875 1 95 16 PRO B CA 1
ATOM 2934 C C . PRO B 1 16 ? 2.107 -24.938 -31.062 1 95 16 PRO B C 1
ATOM 2936 O O . PRO B 1 16 ? 3.189 -24.516 -31.469 1 95 16 PRO B O 1
ATOM 2939 N N . PHE B 1 17 ? 1.9 -25.547 -29.938 1 96.12 17 PHE B N 1
ATOM 2940 C CA . PHE B 1 17 ? 3.059 -25.984 -29.156 1 96.12 17 PHE B CA 1
ATOM 2941 C C . PHE B 1 17 ? 3.842 -27.047 -29.906 1 96.12 17 PHE B C 1
ATOM 2943 O O . PHE B 1 17 ? 3.281 -27.781 -30.734 1 96.12 17 PHE B O 1
ATOM 2950 N N . ALA B 1 18 ? 5.082 -27.109 -29.672 1 95.19 18 ALA B N 1
ATOM 2951 C CA . ALA B 1 18 ? 5.918 -28.188 -30.203 1 95.19 18 ALA B CA 1
ATOM 2952 C C . ALA B 1 18 ? 6.262 -29.203 -29.141 1 95.19 18 ALA B C 1
ATOM 2954 O O . ALA B 1 18 ? 6.871 -28.875 -28.125 1 95.19 18 ALA B O 1
ATOM 2955 N N . LEU B 1 19 ? 5.898 -30.438 -29.312 1 95.75 19 LEU B N 1
ATOM 2956 C CA . LEU B 1 19 ? 6.309 -31.5 -28.406 1 95.75 19 LEU B CA 1
ATOM 2957 C C . LEU B 1 19 ? 7.738 -31.953 -28.703 1 95.75 19 LEU B C 1
ATOM 2959 O O . LEU B 1 19 ? 8.039 -32.406 -29.812 1 95.75 19 LEU B O 1
ATOM 2963 N N . ARG B 1 20 ? 8.547 -31.734 -27.75 1 95.25 20 ARG B N 1
ATOM 2964 C CA . ARG B 1 20 ? 9.961 -32.062 -27.891 1 95.25 20 ARG B CA 1
ATOM 2965 C C . ARG B 1 20 ? 10.414 -33.031 -26.828 1 95.25 20 ARG B C 1
ATOM 2967 O O . ARG B 1 20 ? 9.844 -33.094 -25.734 1 95.25 20 ARG B O 1
ATOM 2974 N N . GLU B 1 21 ? 11.391 -33.781 -27.219 1 96.19 21 GLU B N 1
ATOM 2975 C CA . GLU B 1 21 ? 11.969 -34.781 -26.297 1 96.19 21 GLU B CA 1
ATOM 2976 C C . GLU B 1 21 ? 13.375 -34.375 -25.859 1 96.19 21 GLU B C 1
ATOM 2978 O O . GLU B 1 21 ? 14.164 -33.875 -26.688 1 96.19 21 GLU B O 1
ATOM 2983 N N . PHE B 1 22 ? 13.633 -34.531 -24.609 1 96.25 22 PHE B N 1
ATOM 2984 C CA . PHE B 1 22 ? 14.945 -34.188 -24.078 1 96.25 22 PHE B CA 1
ATOM 2985 C C . PHE B 1 22 ? 15.414 -35.281 -23.109 1 96.25 22 PHE B C 1
ATOM 2987 O O . PHE B 1 22 ? 14.594 -35.969 -22.5 1 96.25 22 PHE B O 1
ATOM 2994 N N . PRO B 1 23 ? 16.75 -35.406 -22.953 1 96.88 23 PRO B N 1
ATOM 2995 C CA . PRO B 1 23 ? 17.234 -36.344 -21.938 1 96.88 23 PRO B CA 1
ATOM 2996 C C . PRO B 1 23 ? 16.828 -35.969 -20.516 1 96.88 23 PRO B C 1
ATOM 2998 O O . PRO B 1 23 ? 16.828 -34.781 -20.188 1 96.88 23 PRO B O 1
ATOM 3001 N N . VAL B 1 24 ? 16.438 -36.906 -19.719 1 97.56 24 VAL B N 1
ATOM 3002 C CA . VAL B 1 24 ? 16.078 -36.656 -18.328 1 97.56 24 VAL B CA 1
ATOM 3003 C C . VAL B 1 24 ? 17.344 -36.469 -17.5 1 97.56 24 VAL B C 1
ATOM 3005 O O . VAL B 1 24 ? 18.203 -37.344 -17.453 1 97.56 24 VAL B O 1
ATOM 3008 N N . PRO B 1 25 ? 17.453 -35.344 -16.844 1 95.69 25 PRO B N 1
ATOM 3009 C CA . PRO B 1 25 ? 18.672 -35.094 -16.062 1 95.69 25 PRO B CA 1
ATOM 3010 C C . PRO B 1 25 ? 18.672 -35.812 -14.727 1 95.69 25 PRO B C 1
ATOM 3012 O O . PRO B 1 25 ? 17.609 -36.062 -14.148 1 95.69 25 PRO B O 1
ATOM 3015 N N . ALA B 1 26 ? 19.875 -36.188 -14.32 1 95.69 26 ALA B N 1
ATOM 3016 C CA . ALA B 1 26 ? 20.031 -36.562 -12.914 1 95.69 26 ALA B CA 1
ATOM 3017 C C . ALA B 1 26 ? 20.078 -35.344 -12.016 1 95.69 26 ALA B C 1
ATOM 3019 O O . ALA B 1 26 ? 20.703 -34.344 -12.367 1 95.69 26 ALA B O 1
ATOM 3020 N N . PRO B 1 27 ? 19.375 -35.406 -10.891 1 96.75 27 PRO B N 1
ATOM 3021 C CA . PRO B 1 27 ? 19.422 -34.219 -10.031 1 96.75 27 PRO B CA 1
ATOM 3022 C C . PRO B 1 27 ? 20.766 -34 -9.352 1 96.75 27 PRO B C 1
ATOM 3024 O O . PRO B 1 27 ? 21.359 -34.969 -8.852 1 96.75 27 PRO B O 1
ATOM 3027 N N . ALA B 1 28 ? 21.25 -32.781 -9.359 1 96.25 28 ALA B N 1
ATOM 3028 C CA . ALA B 1 28 ? 22.438 -32.406 -8.594 1 96.25 28 ALA B CA 1
ATOM 3029 C C . ALA B 1 28 ? 22.141 -32.406 -7.094 1 96.25 28 ALA B C 1
ATOM 3031 O O . ALA B 1 28 ? 21.016 -32.656 -6.672 1 96.25 28 ALA B O 1
ATOM 3032 N N . ALA B 1 29 ? 23.219 -32.25 -6.32 1 97.12 29 ALA B N 1
ATOM 3033 C CA . ALA B 1 29 ? 23.047 -32.125 -4.875 1 97.12 29 ALA B CA 1
ATOM 3034 C C . ALA B 1 29 ? 22.031 -31.047 -4.52 1 97.12 29 ALA B C 1
ATOM 3036 O O . ALA B 1 29 ? 22.094 -29.938 -5.043 1 97.12 29 ALA B O 1
ATOM 3037 N N . GLY B 1 30 ? 21.031 -31.422 -3.709 1 96.19 30 GLY B N 1
ATOM 3038 C CA . GLY B 1 30 ? 20.031 -30.453 -3.254 1 96.19 30 GLY B CA 1
ATOM 3039 C C . GLY B 1 30 ? 18.859 -30.312 -4.207 1 96.19 30 GLY B C 1
ATOM 3040 O O . GLY B 1 30 ? 17.844 -29.719 -3.857 1 96.19 30 GLY B O 1
ATOM 3041 N N . ALA B 1 31 ? 18.953 -30.859 -5.363 1 97.25 31 ALA B N 1
ATOM 3042 C CA . ALA B 1 31 ? 17.906 -30.766 -6.363 1 97.25 31 ALA B CA 1
ATOM 3043 C C . ALA B 1 31 ? 16.953 -31.969 -6.281 1 97.25 31 ALA B C 1
ATOM 3045 O O . ALA B 1 31 ? 17.25 -32.938 -5.598 1 97.25 31 ALA B O 1
ATOM 3046 N N . VAL B 1 32 ? 15.82 -31.859 -6.887 1 98.06 32 VAL B N 1
ATOM 3047 C CA . VAL B 1 32 ? 14.836 -32.938 -6.965 1 98.06 32 VAL B CA 1
ATOM 3048 C C . VAL B 1 32 ? 14.32 -33.062 -8.398 1 98.06 32 VAL B C 1
ATOM 3050 O O . VAL B 1 32 ? 13.93 -32.062 -9.008 1 98.06 32 VAL B O 1
ATOM 3053 N N . LEU B 1 33 ? 14.422 -34.219 -8.914 1 98.44 33 LEU B N 1
ATOM 3054 C CA . LEU B 1 33 ? 13.742 -34.5 -10.172 1 98.44 33 LEU B CA 1
ATOM 3055 C C . LEU B 1 33 ? 12.297 -34.938 -9.922 1 98.44 33 LEU B C 1
ATOM 3057 O O . LEU B 1 33 ? 12.055 -35.844 -9.148 1 98.44 33 LEU B O 1
ATOM 3061 N N . VAL B 1 34 ? 11.406 -34.281 -10.57 1 98.56 34 VAL B N 1
ATOM 3062 C CA . VAL B 1 34 ? 9.984 -34.5 -10.344 1 98.56 34 VAL B CA 1
ATOM 3063 C C . VAL B 1 34 ? 9.352 -35.125 -11.586 1 98.56 34 VAL B C 1
ATOM 3065 O O . VAL B 1 34 ? 9.625 -34.688 -12.711 1 98.56 34 VAL B O 1
ATOM 3068 N N . LYS B 1 35 ? 8.68 -36.156 -11.383 1 98.62 35 LYS B N 1
ATOM 3069 C CA . LYS B 1 35 ? 7.734 -36.625 -12.398 1 98.62 35 LYS B CA 1
ATOM 3070 C C . LYS B 1 35 ? 6.414 -35.875 -12.305 1 98.62 35 LYS B C 1
ATOM 3072 O O . LYS B 1 35 ? 5.656 -36.031 -11.352 1 98.62 35 LYS B O 1
ATOM 3077 N N . VAL B 1 36 ? 6.09 -35.062 -13.312 1 98.5 36 VAL B N 1
ATOM 3078 C CA . VAL B 1 36 ? 4.906 -34.219 -13.25 1 98.5 36 VAL B CA 1
ATOM 3079 C C . VAL B 1 36 ? 3.648 -35.062 -13.445 1 98.5 36 VAL B C 1
ATOM 3081 O O . VAL B 1 36 ? 3.529 -35.781 -14.43 1 98.5 36 VAL B O 1
ATOM 3084 N N . ARG B 1 37 ? 2.777 -34.969 -12.492 1 97.94 37 ARG B N 1
ATOM 3085 C CA . ARG B 1 37 ? 1.535 -35.719 -12.578 1 97.94 37 ARG B CA 1
ATOM 3086 C C . ARG B 1 37 ? 0.437 -34.906 -13.25 1 97.94 37 ARG B C 1
ATOM 3088 O O . ARG B 1 37 ? -0.356 -35.438 -14.031 1 97.94 37 ARG B O 1
ATOM 3095 N N . MET B 1 38 ? 0.455 -33.656 -12.953 1 96.62 38 MET B N 1
ATOM 3096 C CA . MET B 1 38 ? -0.575 -32.781 -13.484 1 96.62 38 MET B CA 1
ATOM 3097 C C . MET B 1 38 ? -0.062 -31.344 -13.578 1 96.62 38 MET B C 1
ATOM 3099 O O . MET B 1 38 ? 0.645 -30.875 -12.688 1 96.62 38 MET B O 1
ATOM 3103 N N . ALA B 1 39 ? -0.39 -30.703 -14.68 1 96.81 39 ALA B N 1
ATOM 3104 C CA . ALA B 1 39 ? -0.142 -29.281 -14.891 1 96.81 39 ALA B CA 1
ATOM 3105 C C . ALA B 1 39 ? -1.411 -28.562 -15.344 1 96.81 39 ALA B C 1
ATOM 3107 O O . ALA B 1 39 ? -2.174 -29.094 -16.156 1 96.81 39 ALA B O 1
ATOM 3108 N N . ASN B 1 40 ? -1.633 -27.406 -14.789 1 95 40 ASN B N 1
ATOM 3109 C CA . ASN B 1 40 ? -2.836 -26.656 -15.141 1 95 40 ASN B CA 1
ATOM 3110 C C . ASN B 1 40 ? -2.508 -25.422 -15.977 1 95 40 ASN B C 1
ATOM 3112 O O . ASN B 1 40 ? -1.407 -24.875 -15.883 1 95 40 ASN B O 1
ATOM 3116 N N . VAL B 1 41 ? -3.455 -25.078 -16.797 1 93.75 41 VAL B N 1
ATOM 3117 C CA . VAL B 1 41 ? -3.312 -23.859 -17.594 1 93.75 41 VAL B CA 1
ATOM 3118 C C . VAL B 1 41 ? -3.824 -22.656 -16.781 1 93.75 41 VAL B C 1
ATOM 3120 O O . VAL B 1 41 ? -5.035 -22.469 -16.656 1 93.75 41 VAL B O 1
ATOM 3123 N N . CYS B 1 42 ? -2.932 -21.906 -16.281 1 90.88 42 CYS B N 1
ATOM 3124 C CA . CYS B 1 42 ? -3.275 -20.719 -15.516 1 90.88 42 CYS B CA 1
ATOM 3125 C C . CYS B 1 42 ? -3.658 -19.562 -16.438 1 90.88 42 CYS B C 1
ATOM 3127 O O . CYS B 1 42 ? -3.256 -19.547 -17.609 1 90.88 42 CYS B O 1
ATOM 3129 N N . GLY B 1 43 ? -4.438 -18.641 -15.938 1 85.94 43 GLY B N 1
ATOM 3130 C CA . GLY B 1 43 ? -4.773 -17.453 -16.719 1 85.94 43 GLY B CA 1
ATOM 3131 C C . GLY B 1 43 ? -3.553 -16.734 -17.25 1 85.94 43 GLY B C 1
ATOM 3132 O O . GLY B 1 43 ? -3.568 -16.219 -18.375 1 85.94 43 GLY B O 1
ATOM 3133 N N . SER B 1 44 ? -2.525 -16.672 -16.516 1 86.81 44 SER B N 1
ATOM 3134 C CA . SER B 1 44 ? -1.299 -16 -16.953 1 86.81 44 SER B CA 1
ATOM 3135 C C . SER B 1 44 ? -0.683 -16.719 -18.141 1 86.81 44 SER B C 1
ATOM 3137 O O . SER B 1 44 ? -0.073 -16.078 -19 1 86.81 44 SER B O 1
ATOM 3139 N N . ASP B 1 45 ? -0.812 -18 -18.219 1 91.06 45 ASP B N 1
ATOM 3140 C CA . ASP B 1 45 ? -0.332 -18.75 -19.391 1 91.06 45 ASP B CA 1
ATOM 3141 C C . ASP B 1 45 ? -1.135 -18.391 -20.641 1 91.06 45 ASP B C 1
ATOM 3143 O O . ASP B 1 45 ? -0.583 -18.312 -21.734 1 91.06 45 ASP B O 1
ATOM 3147 N N . LEU B 1 46 ? -2.381 -18.234 -20.406 1 89.31 46 LEU B N 1
ATOM 3148 C CA . LEU B 1 46 ? -3.225 -17.797 -21.516 1 89.31 46 LEU B CA 1
ATOM 3149 C C . LEU B 1 46 ? -2.807 -16.422 -22 1 89.31 46 LEU B C 1
ATOM 3151 O O . LEU B 1 46 ? -2.805 -16.156 -23.219 1 89.31 46 LEU B O 1
ATOM 3155 N N . HIS B 1 47 ? -2.461 -15.555 -21.062 1 85.75 47 HIS B N 1
ATOM 3156 C CA . HIS B 1 47 ? -1.984 -14.227 -21.453 1 85.75 47 HIS B CA 1
ATOM 3157 C C . HIS B 1 47 ? -0.71 -14.32 -22.281 1 85.75 47 HIS B C 1
ATOM 3159 O O . HIS B 1 47 ? -0.551 -13.586 -23.266 1 85.75 47 HIS B O 1
ATOM 3165 N N . ILE B 1 48 ? 0.132 -15.141 -21.891 1 87.25 48 ILE B N 1
ATOM 3166 C CA . ILE B 1 48 ? 1.36 -15.375 -22.656 1 87.25 48 ILE B CA 1
ATOM 3167 C C . ILE B 1 48 ? 1.021 -15.914 -24.031 1 87.25 48 ILE B C 1
ATOM 3169 O O . ILE B 1 48 ? 1.521 -15.406 -25.047 1 87.25 48 ILE B O 1
ATOM 3173 N N . TRP B 1 49 ? 0.171 -16.859 -24.062 1 90.81 49 TRP B N 1
ATOM 3174 C CA . TRP B 1 49 ? -0.23 -17.516 -25.297 1 90.81 49 TRP B CA 1
ATOM 3175 C C . TRP B 1 49 ? -0.908 -16.547 -26.25 1 90.81 49 TRP B C 1
ATOM 3177 O O . TRP B 1 49 ? -0.732 -16.625 -27.469 1 90.81 49 TRP B O 1
ATOM 3187 N N . ARG B 1 50 ? -1.566 -15.578 -25.672 1 89.5 50 ARG B N 1
ATOM 3188 C CA . ARG B 1 50 ? -2.27 -14.57 -26.453 1 89.5 50 ARG B CA 1
ATOM 3189 C C . ARG B 1 50 ? -1.317 -13.461 -26.906 1 89.5 50 ARG B C 1
ATOM 3191 O O . ARG B 1 50 ? -1.689 -12.602 -27.703 1 89.5 50 ARG B O 1
ATOM 3198 N N . GLY B 1 51 ? -0.118 -13.406 -26.391 1 83.5 51 GLY B N 1
ATOM 3199 C CA . GLY B 1 51 ? 0.832 -12.359 -26.719 1 83.5 51 GLY B CA 1
ATOM 3200 C C . GLY B 1 51 ? 0.667 -11.109 -25.875 1 83.5 51 GLY B C 1
ATOM 3201 O O . GLY B 1 51 ? 1.192 -10.047 -26.203 1 83.5 51 GLY B O 1
ATOM 3202 N N . GLU B 1 52 ? -0.02 -11.258 -24.781 1 77.5 52 GLU B N 1
ATOM 3203 C CA . GLU B 1 52 ? -0.296 -10.125 -23.891 1 77.5 52 GLU B CA 1
ATOM 3204 C C . GLU B 1 52 ? 0.8 -9.961 -22.844 1 77.5 52 GLU B C 1
ATOM 3206 O O . GLU B 1 52 ? 0.889 -8.922 -22.188 1 77.5 52 GLU B O 1
ATOM 3211 N N . TYR B 1 53 ? 1.527 -10.898 -22.688 1 75 53 TYR B N 1
ATOM 3212 C CA . TYR B 1 53 ? 2.684 -10.898 -21.797 1 75 53 TYR B CA 1
ATOM 3213 C C . TYR B 1 53 ? 3.92 -11.438 -22.5 1 75 53 TYR B C 1
ATOM 3215 O O . TYR B 1 53 ? 3.982 -12.617 -22.844 1 75 53 TYR B O 1
ATOM 3223 N N . ASP B 1 54 ? 4.781 -10.508 -22.625 1 69.75 54 ASP B N 1
ATOM 3224 C CA . ASP B 1 54 ? 5.953 -10.898 -23.406 1 69.75 54 ASP B CA 1
ATOM 3225 C C . ASP B 1 54 ? 6.969 -11.641 -22.547 1 69.75 54 ASP B C 1
ATOM 3227 O O . ASP B 1 54 ? 7.539 -11.062 -21.609 1 69.75 54 ASP B O 1
ATOM 3231 N N . VAL B 1 55 ? 7.121 -12.875 -22.875 1 69.38 55 VAL B N 1
ATOM 3232 C CA . VAL B 1 55 ? 8.086 -13.688 -22.125 1 69.38 55 VAL B CA 1
ATOM 3233 C C . VAL B 1 55 ? 9.32 -13.93 -23 1 69.38 55 VAL B C 1
ATOM 3235 O O . VAL B 1 55 ? 10.242 -14.641 -22.578 1 69.38 55 VAL B O 1
ATOM 3238 N N . SER B 1 56 ? 9.406 -13.398 -24.125 1 62.25 56 SER B N 1
ATOM 3239 C CA . SER B 1 56 ? 10.492 -13.703 -25.047 1 62.25 56 SER B CA 1
ATOM 3240 C C . SER B 1 56 ? 11.781 -13.016 -24.625 1 62.25 56 SER B C 1
ATOM 3242 O O . SER B 1 56 ? 12.875 -13.438 -25.031 1 62.25 56 SER B O 1
ATOM 3244 N N . ARG B 1 57 ? 11.781 -12.414 -23.5 1 60.72 57 ARG B N 1
ATOM 3245 C CA . ARG B 1 57 ? 12.938 -11.75 -22.906 1 60.72 57 ARG B CA 1
ATOM 3246 C C . ARG B 1 57 ? 14.023 -11.516 -23.953 1 60.72 57 ARG B C 1
ATOM 3248 O O . ARG B 1 57 ? 15.195 -11.812 -23.719 1 60.72 57 ARG B O 1
ATOM 3255 N N . GLY B 1 58 ? 13.617 -11.195 -25.188 1 59.28 58 GLY B N 1
ATOM 3256 C CA . GLY B 1 58 ? 14.602 -10.898 -26.219 1 59.28 58 GLY B CA 1
ATOM 3257 C C . GLY B 1 58 ? 14.812 -12.039 -27.188 1 59.28 58 GLY B C 1
ATOM 3258 O O . GLY B 1 58 ? 15.656 -11.953 -28.078 1 59.28 58 GLY B O 1
ATOM 3259 N N . HIS B 1 59 ? 14.258 -13.078 -26.938 1 63.16 59 HIS B N 1
ATOM 3260 C CA . HIS B 1 59 ? 14.398 -14.195 -27.875 1 63.16 59 HIS B CA 1
ATOM 3261 C C . HIS B 1 59 ? 13.688 -13.906 -29.188 1 63.16 59 HIS B C 1
ATOM 3263 O O . HIS B 1 59 ? 12.625 -13.281 -29.203 1 63.16 59 HIS B O 1
ATOM 3269 N N . THR B 1 60 ? 14.5 -13.953 -30.203 1 61.03 60 THR B N 1
ATOM 3270 C CA . THR B 1 60 ? 13.953 -13.742 -31.531 1 61.03 60 THR B CA 1
ATOM 3271 C C . THR B 1 60 ? 13.156 -14.961 -32 1 61.03 60 THR B C 1
ATOM 3273 O O . THR B 1 60 ? 13.516 -16.094 -31.672 1 61.03 60 THR B O 1
ATOM 3276 N N . GLU B 1 61 ? 11.969 -14.75 -32.5 1 61.84 61 GLU B N 1
ATOM 3277 C CA . GLU B 1 61 ? 11.211 -15.844 -33.094 1 61.84 61 GLU B CA 1
ATOM 3278 C C . GLU B 1 61 ? 12.031 -16.562 -34.156 1 61.84 61 GLU B C 1
ATOM 3280 O O . GLU B 1 61 ? 12.867 -15.961 -34.844 1 61.84 61 GLU B O 1
ATOM 3285 N N . PRO B 1 62 ? 12.016 -17.875 -34.469 1 60.84 62 PRO B N 1
ATOM 3286 C CA . PRO B 1 62 ? 11.164 -18.719 -33.656 1 60.84 62 PRO B CA 1
ATOM 3287 C C . PRO B 1 62 ? 11.789 -19.031 -32.281 1 60.84 62 PRO B C 1
ATOM 3289 O O . PRO B 1 62 ? 12.992 -19.281 -32.188 1 60.84 62 PRO B O 1
ATOM 3292 N N . PHE B 1 63 ? 11.133 -18.719 -31.188 1 70.56 63 PHE B N 1
ATOM 3293 C CA . PHE B 1 63 ? 11.68 -19.141 -29.891 1 70.56 63 PHE B CA 1
ATOM 3294 C C . PHE B 1 63 ? 10.953 -20.375 -29.375 1 70.56 63 PHE B C 1
ATOM 3296 O O . PHE B 1 63 ? 9.961 -20.812 -29.969 1 70.56 63 PHE B O 1
ATOM 3303 N N . CYS B 1 64 ? 11.602 -21.25 -28.766 1 80.56 64 CYS B N 1
ATOM 3304 C CA . CYS B 1 64 ? 11.141 -22.406 -28 1 80.56 64 CYS B CA 1
ATOM 3305 C C . CYS B 1 64 ? 11.289 -22.172 -26.5 1 80.56 64 CYS B C 1
ATOM 3307 O O . CYS B 1 64 ? 12.398 -22.25 -25.969 1 80.56 64 CYS B O 1
ATOM 3309 N N . LEU B 1 65 ? 10.094 -21.844 -25.969 1 88.06 65 LEU B N 1
ATOM 3310 C CA . LEU B 1 65 ? 10.148 -21.516 -24.547 1 88.06 65 LEU B CA 1
ATOM 3311 C C . LEU B 1 65 ? 9.32 -22.5 -23.719 1 88.06 65 LEU B C 1
ATOM 3313 O O . LEU B 1 65 ? 8.359 -23.078 -24.219 1 88.06 65 LEU B O 1
ATOM 3317 N N . SER B 1 66 ? 9.789 -22.797 -22.594 1 90.75 66 SER B N 1
ATOM 3318 C CA . SER B 1 66 ? 8.992 -23.562 -21.641 1 90.75 66 SER B CA 1
ATOM 3319 C C . SER B 1 66 ? 8.109 -22.641 -20.812 1 90.75 66 SER B C 1
ATOM 3321 O O . SER B 1 66 ? 8.586 -21.672 -20.219 1 90.75 66 SER B O 1
ATOM 3323 N N . ILE B 1 67 ? 6.816 -22.922 -20.844 1 92.38 67 ILE B N 1
ATOM 3324 C CA . ILE B 1 67 ? 5.93 -22.109 -20.016 1 92.38 67 ILE B CA 1
ATOM 3325 C C . ILE B 1 67 ? 5.082 -23.016 -19.125 1 92.38 67 ILE B C 1
ATOM 3327 O O . ILE B 1 67 ? 5.227 -24.234 -19.156 1 92.38 67 ILE B O 1
ATOM 3331 N N . GLY B 1 68 ? 4.25 -22.422 -18.297 1 94.44 68 GLY B N 1
ATOM 3332 C CA . GLY B 1 68 ? 3.453 -23.109 -17.297 1 94.44 68 GLY B CA 1
ATOM 3333 C C . GLY B 1 68 ? 4.074 -23.078 -15.914 1 94.44 68 GLY B C 1
ATOM 3334 O O . GLY B 1 68 ? 5.297 -23.156 -15.781 1 94.44 68 GLY B O 1
ATOM 3335 N N . HIS B 1 69 ? 3.186 -22.969 -14.906 1 94.19 69 HIS B N 1
ATOM 3336 C CA . HIS B 1 69 ? 3.766 -22.859 -13.578 1 94.19 69 HIS B CA 1
ATOM 3337 C C . HIS B 1 69 ? 2.84 -23.438 -12.516 1 94.19 69 HIS B C 1
ATOM 3339 O O . HIS B 1 69 ? 3.162 -23.422 -11.328 1 94.19 69 HIS B O 1
ATOM 3345 N N . GLU B 1 70 ? 1.739 -23.938 -12.898 1 94.75 70 GLU B N 1
ATOM 3346 C CA . GLU B 1 70 ? 0.818 -24.609 -11.984 1 94.75 70 GLU B CA 1
ATOM 3347 C C . GLU B 1 70 ? 0.902 -26.125 -12.141 1 94.75 70 GLU B C 1
ATOM 3349 O O . GLU B 1 70 ? 0.544 -26.672 -13.188 1 94.75 70 GLU B O 1
ATOM 3354 N N . MET B 1 71 ? 1.409 -26.781 -11.039 1 96.25 71 MET B N 1
ATOM 3355 C CA . MET B 1 71 ? 1.645 -28.219 -11.242 1 96.25 71 MET B CA 1
ATOM 3356 C C . MET B 1 71 ? 1.798 -28.938 -9.906 1 96.25 71 MET B C 1
ATOM 3358 O O . MET B 1 71 ? 2.012 -28.297 -8.875 1 96.25 71 MET B O 1
ATOM 3362 N N . ALA B 1 72 ? 1.575 -30.219 -9.953 1 97.31 72 ALA B N 1
ATOM 3363 C CA . ALA B 1 72 ? 1.898 -31.188 -8.914 1 97.31 72 ALA B CA 1
ATOM 3364 C C . ALA B 1 72 ? 2.564 -32.438 -9.516 1 97.31 72 ALA B C 1
ATOM 3366 O O . ALA B 1 72 ? 2.393 -32.719 -10.703 1 97.31 72 ALA B O 1
ATOM 3367 N N . GLY B 1 73 ? 3.369 -33.031 -8.711 1 98.19 73 GLY B N 1
ATOM 3368 C CA . GLY B 1 73 ? 4.07 -34.219 -9.203 1 98.19 73 GLY B CA 1
ATOM 3369 C C . GLY B 1 73 ? 4.477 -35.156 -8.109 1 98.19 73 GLY B C 1
ATOM 3370 O O . GLY B 1 73 ? 3.91 -35.156 -7.012 1 98.19 73 GLY B O 1
ATOM 3371 N N . GLU B 1 74 ? 5.309 -36.062 -8.484 1 98.38 74 GLU B N 1
ATOM 3372 C CA . GLU B 1 74 ? 5.891 -37.031 -7.527 1 98.38 74 GLU B CA 1
ATOM 3373 C C . GLU B 1 74 ? 7.41 -37.062 -7.641 1 98.38 74 GLU B C 1
ATOM 3375 O O . GLU B 1 74 ? 7.965 -36.812 -8.719 1 98.38 74 GLU B O 1
ATOM 3380 N N . VAL B 1 75 ? 8.047 -37.375 -6.57 1 98.75 75 VAL B N 1
ATOM 3381 C CA . VAL B 1 75 ? 9.508 -37.438 -6.547 1 98.75 75 VAL B CA 1
ATOM 3382 C C . VAL B 1 75 ? 9.992 -38.562 -7.43 1 98.75 75 VAL B C 1
ATOM 3384 O O . VAL B 1 75 ? 9.68 -39.75 -7.172 1 98.75 75 VAL B O 1
ATOM 3387 N N . ALA B 1 76 ? 10.711 -38.219 -8.445 1 98.56 76 ALA B N 1
ATOM 3388 C CA . ALA B 1 76 ? 11.328 -39.25 -9.297 1 98.56 76 ALA B CA 1
ATOM 3389 C C . ALA B 1 76 ? 12.703 -39.625 -8.766 1 98.56 76 ALA B C 1
ATOM 3391 O O . ALA B 1 76 ? 13.055 -40.812 -8.758 1 98.56 76 ALA B O 1
ATOM 3392 N N . GLU B 1 77 ? 13.43 -38.688 -8.414 1 98.38 77 GLU B N 1
ATOM 3393 C CA . GLU B 1 77 ? 14.766 -38.875 -7.871 1 98.38 77 GLU B CA 1
ATOM 3394 C C . GLU B 1 77 ? 15.164 -37.719 -6.941 1 98.38 77 GLU B C 1
ATOM 3396 O O . GLU B 1 77 ? 14.828 -36.562 -7.195 1 98.38 77 GLU B O 1
ATOM 3401 N N . LEU B 1 78 ? 15.852 -38.094 -5.871 1 98.38 78 LEU B N 1
ATOM 3402 C CA . LEU B 1 78 ? 16.344 -37.094 -4.926 1 98.38 78 LEU B CA 1
ATOM 3403 C C . LEU B 1 78 ? 17.844 -36.875 -5.105 1 98.38 78 LEU B C 1
ATOM 3405 O O . LEU B 1 78 ? 18.609 -37.844 -5.211 1 98.38 78 LEU B O 1
ATOM 3409 N N . GLY B 1 79 ? 18.188 -35.625 -5.238 1 98.12 79 GLY B N 1
ATOM 3410 C CA . GLY B 1 79 ? 19.609 -35.312 -5.211 1 98.12 79 GLY B CA 1
ATOM 3411 C C . GLY B 1 79 ? 20.25 -35.562 -3.854 1 98.12 79 GLY B C 1
ATOM 3412 O O . GLY B 1 79 ? 19.547 -35.719 -2.852 1 98.12 79 GLY B O 1
ATOM 3413 N N . GLU B 1 80 ? 21.578 -35.562 -3.928 1 97.69 80 GLU B N 1
ATOM 3414 C CA . GLU B 1 80 ? 22.312 -35.781 -2.691 1 97.69 80 GLU B CA 1
ATOM 3415 C C . GLU B 1 80 ? 21.938 -34.781 -1.622 1 97.69 80 GLU B C 1
ATOM 3417 O O . GLU B 1 80 ? 21.797 -33.594 -1.911 1 97.69 80 GLU B O 1
ATOM 3422 N N . GLY B 1 81 ? 21.641 -35.25 -0.411 1 96.94 81 GLY B N 1
ATOM 3423 C CA . GLY B 1 81 ? 21.406 -34.375 0.728 1 96.94 81 GLY B CA 1
ATOM 3424 C C . GLY B 1 81 ? 19.938 -34.062 0.935 1 96.94 81 GLY B C 1
ATOM 3425 O O . GLY B 1 81 ? 19.562 -33.5 1.967 1 96.94 81 GLY B O 1
ATOM 3426 N N . VAL B 1 82 ? 19.062 -34.375 -0.022 1 97.69 82 VAL B N 1
ATOM 3427 C CA . VAL B 1 82 ? 17.641 -34.094 0.125 1 97.69 82 VAL B CA 1
ATOM 3428 C C . VAL B 1 82 ? 16.969 -35.219 0.87 1 97.69 82 VAL B C 1
ATOM 3430 O O . VAL B 1 82 ? 16.891 -36.344 0.358 1 97.69 82 VAL B O 1
ATOM 3433 N N . THR B 1 83 ? 16.531 -34.969 2.061 1 97.5 83 THR B N 1
ATOM 3434 C CA . THR B 1 83 ? 15.938 -36.031 2.863 1 97.5 83 THR B CA 1
ATOM 3435 C C . THR B 1 83 ? 14.555 -35.625 3.363 1 97.5 83 THR B C 1
ATOM 3437 O O . THR B 1 83 ? 13.773 -36.469 3.797 1 97.5 83 THR B O 1
ATOM 3440 N N . HIS B 1 84 ? 14.297 -34.375 3.41 1 97.56 84 HIS B N 1
ATOM 3441 C CA . HIS B 1 84 ? 13.047 -33.844 3.92 1 97.56 84 HIS B CA 1
ATOM 3442 C C . HIS B 1 84 ? 12.484 -32.75 2.99 1 97.56 84 HIS B C 1
ATOM 3444 O O . HIS B 1 84 ? 13.234 -32.156 2.223 1 97.56 84 HIS B O 1
ATOM 3450 N N . ASP B 1 85 ? 11.188 -32.625 3.047 1 97.62 85 ASP B N 1
ATOM 3451 C CA . ASP B 1 85 ? 10.609 -31.484 2.326 1 97.62 85 ASP B CA 1
ATOM 3452 C C . ASP B 1 85 ? 10.805 -30.188 3.1 1 97.62 85 ASP B C 1
ATOM 3454 O O . ASP B 1 85 ? 11.523 -30.156 4.105 1 97.62 85 ASP B O 1
ATOM 3458 N N . SER B 1 86 ? 10.227 -29.109 2.682 1 96.44 86 SER B N 1
ATOM 3459 C CA . SER B 1 86 ? 10.477 -27.781 3.246 1 96.44 86 SER B CA 1
ATOM 3460 C C . SER B 1 86 ? 9.742 -27.594 4.57 1 96.44 86 SER B C 1
ATOM 3462 O O . SER B 1 86 ? 10 -26.641 5.305 1 96.44 86 SER B O 1
ATOM 3464 N N . ALA B 1 87 ? 8.836 -28.547 4.902 1 94.31 87 ALA B N 1
ATOM 3465 C CA . ALA B 1 87 ? 8.141 -28.5 6.184 1 94.31 87 ALA B CA 1
ATOM 3466 C C . ALA B 1 87 ? 8.758 -29.484 7.18 1 94.31 87 ALA B C 1
ATOM 3468 O O . ALA B 1 87 ? 8.25 -29.656 8.289 1 94.31 87 ALA B O 1
ATOM 3469 N N . GLY B 1 88 ? 9.75 -30.141 6.773 1 94.25 88 GLY B N 1
ATOM 3470 C CA . GLY B 1 88 ? 10.461 -31.047 7.672 1 94.25 88 GLY B CA 1
ATOM 3471 C C . GLY B 1 88 ? 9.961 -32.469 7.617 1 94.25 88 GLY B C 1
ATOM 3472 O O . GLY B 1 88 ? 10.359 -33.312 8.43 1 94.25 88 GLY B O 1
ATOM 3473 N N . GLN B 1 89 ? 9.125 -32.781 6.707 1 96 89 GLN B N 1
ATOM 3474 C CA . GLN B 1 89 ? 8.633 -34.125 6.551 1 96 89 GLN B CA 1
ATOM 3475 C C . GLN B 1 89 ? 9.602 -34.969 5.723 1 96 89 GLN B C 1
ATOM 3477 O O . GLN B 1 89 ? 10.164 -34.5 4.738 1 96 89 GLN B O 1
ATOM 3482 N N . PRO B 1 90 ? 9.789 -36.219 6.148 1 97.44 90 PRO B N 1
ATOM 3483 C CA . PRO B 1 90 ? 10.641 -37.062 5.324 1 97.44 90 PRO B CA 1
ATOM 3484 C C . PRO B 1 90 ? 10.141 -37.188 3.883 1 97.44 90 PRO B C 1
ATOM 3486 O O . PRO B 1 90 ? 8.938 -37.281 3.648 1 97.44 90 PRO B O 1
ATOM 3489 N N . LEU B 1 91 ? 11.055 -37.156 2.988 1 97.81 91 LEU B N 1
ATOM 3490 C CA . LEU B 1 91 ? 10.766 -37.219 1.56 1 97.81 91 LEU B CA 1
ATOM 3491 C C . LEU B 1 91 ? 11.438 -38.406 0.924 1 97.81 91 LEU B C 1
ATOM 3493 O O . LEU B 1 91 ? 12.617 -38.688 1.185 1 97.81 91 LEU B O 1
ATOM 3497 N N . ALA B 1 92 ? 10.719 -39.156 0.134 1 98.25 92 ALA B N 1
ATOM 3498 C CA . ALA B 1 92 ? 11.234 -40.344 -0.574 1 98.25 92 ALA B CA 1
ATOM 3499 C C . ALA B 1 92 ? 10.734 -40.375 -2.014 1 98.25 92 ALA B C 1
ATOM 3501 O O . ALA B 1 92 ? 9.758 -39.688 -2.355 1 98.25 92 ALA B O 1
ATOM 3502 N N . VAL B 1 93 ? 11.438 -41.125 -2.812 1 98.38 93 VAL B N 1
ATOM 3503 C CA . VAL B 1 93 ? 10.992 -41.344 -4.184 1 98.38 93 VAL B CA 1
ATOM 3504 C C . VAL B 1 93 ? 9.57 -41.906 -4.184 1 98.38 93 VAL B C 1
ATOM 3506 O O . VAL B 1 93 ? 9.234 -42.781 -3.393 1 98.38 93 VAL B O 1
ATOM 3509 N N . GLY B 1 94 ? 8.703 -41.312 -4.965 1 98.31 94 GLY B N 1
ATOM 3510 C CA . GLY B 1 94 ? 7.324 -41.75 -5.043 1 98.31 94 GLY B CA 1
ATOM 3511 C C . GLY B 1 94 ? 6.367 -40.844 -4.273 1 98.31 94 GLY B C 1
ATOM 3512 O O . GLY B 1 94 ? 5.156 -40.906 -4.5 1 98.31 94 GLY B O 1
ATOM 3513 N N . ASP B 1 95 ? 6.895 -40.094 -3.365 1 98.44 95 ASP B N 1
ATOM 3514 C CA . ASP B 1 95 ? 6.043 -39.156 -2.629 1 98.44 95 ASP B CA 1
ATOM 3515 C C . ASP B 1 95 ? 5.445 -38.094 -3.559 1 98.44 95 ASP B C 1
ATOM 3517 O O . ASP B 1 95 ? 6.137 -37.562 -4.43 1 98.44 95 ASP B O 1
ATOM 3521 N N . ARG B 1 96 ? 4.164 -37.812 -3.414 1 98.56 96 ARG B N 1
ATOM 3522 C CA . ARG B 1 96 ? 3.541 -36.688 -4.129 1 98.56 96 ARG B CA 1
ATOM 3523 C C . ARG B 1 96 ? 3.945 -35.375 -3.52 1 98.56 96 ARG B C 1
ATOM 3525 O O . ARG B 1 96 ? 4.027 -35.219 -2.297 1 98.56 96 ARG B O 1
ATOM 3532 N N . ILE B 1 97 ? 4.238 -34.375 -4.43 1 98.62 97 ILE B N 1
ATOM 3533 C CA . ILE B 1 97 ? 4.738 -33.094 -3.928 1 98.62 97 ILE B CA 1
ATOM 3534 C C . ILE B 1 97 ? 4.145 -31.953 -4.738 1 98.62 97 ILE B C 1
ATOM 3536 O O . ILE B 1 97 ? 3.727 -32.156 -5.883 1 98.62 97 ILE B O 1
ATOM 3540 N N . VAL B 1 98 ? 4.016 -30.828 -4.133 1 98.12 98 VAL B N 1
ATOM 3541 C CA . VAL B 1 98 ? 3.852 -29.531 -4.758 1 98.12 98 VAL B CA 1
ATOM 3542 C C . VAL B 1 98 ? 5.047 -28.641 -4.418 1 98.12 98 VAL B C 1
ATOM 3544 O O . VAL B 1 98 ? 5.723 -28.859 -3.414 1 98.12 98 VAL B O 1
ATOM 3547 N N . TYR B 1 99 ? 5.328 -27.734 -5.293 1 97 99 TYR B N 1
ATOM 3548 C CA . TYR B 1 99 ? 6.543 -26.938 -5.145 1 97 99 TYR B CA 1
ATOM 3549 C C . TYR B 1 99 ? 6.367 -25.547 -5.758 1 97 99 TYR B C 1
ATOM 3551 O O . TYR B 1 99 ? 5.465 -25.328 -6.566 1 97 99 TYR B O 1
ATOM 3559 N N . GLN B 1 100 ? 7.141 -24.625 -5.297 1 94.31 100 GLN B N 1
ATOM 3560 C CA . GLN B 1 100 ? 7.145 -23.281 -5.863 1 94.31 100 GLN B CA 1
ATOM 3561 C C . GLN B 1 100 ? 7.668 -23.297 -7.297 1 94.31 100 GLN B C 1
ATOM 3563 O O . GLN B 1 100 ? 8.609 -24.031 -7.613 1 94.31 100 GLN B O 1
ATOM 3568 N N . TYR B 1 101 ? 7.094 -22.469 -8.078 1 92.56 101 TYR B N 1
ATOM 3569 C CA . TYR B 1 101 ? 7.512 -22.422 -9.477 1 92.56 101 TYR B CA 1
ATOM 3570 C C . TYR B 1 101 ? 8.57 -21.344 -9.688 1 92.56 101 TYR B C 1
ATOM 3572 O O . TYR B 1 101 ? 9.039 -21.141 -10.805 1 92.56 101 TYR B O 1
ATOM 3580 N N . PHE B 1 102 ? 8.938 -20.578 -8.664 1 91.31 102 PHE B N 1
ATOM 3581 C CA . PHE B 1 102 ? 10.023 -19.625 -8.664 1 91.31 102 PHE B CA 1
ATOM 3582 C C . PHE B 1 102 ? 11.062 -19.969 -7.613 1 91.31 102 PHE B C 1
ATOM 3584 O O . PHE B 1 102 ? 10.781 -20.75 -6.691 1 91.31 102 PHE B O 1
ATOM 3591 N N . CYS B 1 103 ? 12.305 -19.484 -7.82 1 89.75 103 CYS B N 1
ATOM 3592 C CA . CYS B 1 103 ? 13.422 -19.891 -6.969 1 89.75 103 CYS B CA 1
ATOM 3593 C C . CYS B 1 103 ? 14.211 -18.672 -6.504 1 89.75 103 CYS B C 1
ATOM 3595 O O . CYS B 1 103 ? 15.18 -18.266 -7.152 1 89.75 103 CYS B O 1
ATOM 3597 N N . PRO B 1 104 ? 13.797 -18.141 -5.328 1 87.69 104 PRO B N 1
ATOM 3598 C CA . PRO B 1 104 ? 14.617 -17.047 -4.809 1 87.69 104 PRO B CA 1
ATOM 3599 C C . PRO B 1 104 ? 16.078 -17.453 -4.629 1 87.69 104 PRO B C 1
ATOM 3601 O O . PRO B 1 104 ? 16.375 -18.594 -4.266 1 87.69 104 PRO B O 1
ATOM 3604 N N . CYS B 1 105 ? 17.047 -16.516 -4.77 1 86.56 105 CYS B N 1
ATOM 3605 C CA . CYS B 1 105 ? 18.469 -16.844 -4.82 1 86.56 105 CYS B CA 1
ATOM 3606 C C . CYS B 1 105 ? 19.031 -17.078 -3.422 1 86.56 105 CYS B C 1
ATOM 3608 O O . CYS B 1 105 ? 20.094 -17.672 -3.264 1 86.56 105 CYS B O 1
ATOM 3610 N N . GLY B 1 106 ? 18.406 -16.531 -2.4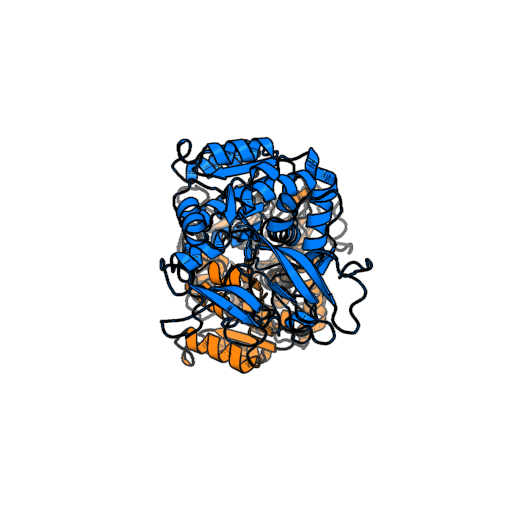96 1 83.75 106 GLY B N 1
ATOM 3611 C CA . GLY B 1 106 ? 18.781 -16.766 -1.112 1 83.75 106 GLY B CA 1
ATOM 3612 C C . GLY B 1 106 ? 19.938 -15.875 -0.663 1 83.75 106 GLY B C 1
ATOM 3613 O O . GLY B 1 106 ? 20.328 -15.914 0.502 1 83.75 106 GLY B O 1
ATOM 3614 N N . ARG B 1 107 ? 20.406 -15.016 -1.589 1 85.12 107 ARG B N 1
ATOM 3615 C CA . ARG B 1 107 ? 21.625 -14.289 -1.227 1 85.12 107 ARG B CA 1
ATOM 3616 C C . ARG B 1 107 ? 21.5 -12.812 -1.555 1 85.12 107 ARG B C 1
ATOM 3618 O O . ARG B 1 107 ? 22.312 -12 -1.123 1 85.12 107 ARG B O 1
ATOM 3625 N N . CYS B 1 108 ? 20.578 -12.516 -2.348 1 84 108 CYS B N 1
ATOM 3626 C CA . CYS B 1 108 ? 20.438 -11.109 -2.715 1 84 108 CYS B CA 1
ATOM 3627 C C . CYS B 1 108 ? 19.859 -10.297 -1.568 1 84 108 CYS B C 1
ATOM 3629 O O . CYS B 1 108 ? 19.422 -10.859 -0.565 1 84 108 CYS B O 1
ATOM 3631 N N . ARG B 1 109 ? 19.828 -8.992 -1.732 1 81.94 109 ARG B N 1
ATOM 3632 C CA . ARG B 1 109 ? 19.359 -8.086 -0.687 1 81.94 109 ARG B CA 1
ATOM 3633 C C . ARG B 1 109 ? 17.906 -8.398 -0.299 1 81.94 109 ARG B C 1
ATOM 3635 O O . ARG B 1 109 ? 17.562 -8.383 0.884 1 81.94 109 ARG B O 1
ATOM 3642 N N . SER B 1 110 ? 17.125 -8.727 -1.255 1 82.38 110 SER B N 1
ATOM 3643 C CA . SER B 1 110 ? 15.719 -9.055 -0.983 1 82.38 110 SER B CA 1
ATOM 3644 C C . SER B 1 110 ? 15.602 -10.359 -0.201 1 82.38 110 SER B C 1
ATOM 3646 O O . SER B 1 110 ? 14.836 -10.438 0.765 1 82.38 110 SER B O 1
ATOM 3648 N N . CYS B 1 111 ? 16.328 -11.312 -0.633 1 84.56 111 CYS B N 1
ATOM 3649 C CA . CYS B 1 111 ? 16.266 -12.609 0.022 1 84.56 111 CYS B CA 1
ATOM 3650 C C . CYS B 1 111 ? 16.797 -12.523 1.45 1 84.56 111 CYS B C 1
ATOM 3652 O O . CYS B 1 111 ? 16.234 -13.148 2.357 1 84.56 111 CYS B O 1
ATOM 3654 N N . LEU B 1 112 ? 17.75 -11.695 1.638 1 80.56 112 LEU B N 1
ATOM 3655 C CA . LEU B 1 112 ? 18.344 -11.562 2.967 1 80.56 112 LEU B CA 1
ATOM 3656 C C . LEU B 1 112 ? 17.406 -10.812 3.906 1 80.56 112 LEU B C 1
ATOM 3658 O O . LEU B 1 112 ? 17.531 -10.922 5.129 1 80.56 112 LEU B O 1
ATOM 3662 N N . ARG B 1 113 ? 16.5 -10.078 3.289 1 75.69 113 ARG B N 1
ATOM 3663 C CA . ARG B 1 113 ? 15.492 -9.367 4.074 1 75.69 113 ARG B CA 1
ATOM 3664 C C . ARG B 1 113 ? 14.195 -10.164 4.16 1 75.69 113 ARG B C 1
ATOM 3666 O O . ARG B 1 113 ? 13.156 -9.625 4.531 1 75.69 113 ARG B O 1
ATOM 3673 N N . ARG B 1 114 ? 14.234 -11.375 3.715 1 69.31 114 ARG B N 1
ATOM 3674 C CA . ARG B 1 114 ? 13.125 -12.328 3.773 1 69.31 114 ARG B CA 1
ATOM 3675 C C . ARG B 1 114 ? 11.938 -11.836 2.959 1 69.31 114 ARG B C 1
ATOM 3677 O O . ARG B 1 114 ? 10.789 -12.016 3.363 1 69.31 114 ARG B O 1
ATOM 3684 N N . SER B 1 115 ? 12.305 -11.062 2.045 1 73.62 115 SER B N 1
ATOM 3685 C CA . SER B 1 115 ? 11.312 -10.648 1.061 1 73.62 115 SER B CA 1
ATOM 3686 C C . SER B 1 115 ? 11.484 -11.398 -0.254 1 73.62 115 SER B C 1
ATOM 3688 O O . SER B 1 115 ? 11.688 -10.789 -1.305 1 73.62 115 SER B O 1
ATOM 3690 N N . THR B 1 116 ? 11.242 -12.586 -0.188 1 71.75 116 THR B N 1
ATOM 3691 C CA . THR B 1 116 ? 11.562 -13.508 -1.272 1 71.75 116 THR B CA 1
ATOM 3692 C C . THR B 1 116 ? 10.758 -13.172 -2.525 1 71.75 116 THR B C 1
ATOM 3694 O O . THR B 1 116 ? 11.273 -13.273 -3.643 1 71.75 116 THR B O 1
ATOM 3697 N N . PRO B 1 117 ? 9.5 -12.75 -2.334 1 68.44 117 PRO B N 1
ATOM 3698 C CA . PRO B 1 117 ? 8.742 -12.414 -3.545 1 68.44 117 PRO B CA 1
ATOM 3699 C C . PRO B 1 117 ? 9.367 -11.25 -4.324 1 68.44 117 PRO B C 1
ATOM 3701 O O . PRO B 1 117 ? 8.984 -11 -5.469 1 68.44 117 PRO B O 1
ATOM 3704 N N . ARG B 1 118 ? 10.492 -10.789 -3.771 1 74.56 118 ARG B N 1
ATOM 3705 C CA . ARG B 1 118 ? 11.07 -9.602 -4.383 1 74.56 118 ARG B CA 1
ATOM 3706 C C . ARG B 1 118 ? 12.438 -9.906 -4.988 1 74.56 118 ARG B C 1
ATOM 3708 O O . ARG B 1 118 ? 13.141 -8.992 -5.434 1 74.56 118 ARG B O 1
ATOM 3715 N N . CYS B 1 119 ? 12.773 -11.133 -5.055 1 84.31 119 CYS B N 1
ATOM 3716 C CA . CYS B 1 119 ? 14.047 -11.547 -5.629 1 84.31 119 CYS B CA 1
ATOM 3717 C C . CYS B 1 119 ? 14.039 -11.383 -7.145 1 84.31 119 CYS B C 1
ATOM 3719 O O . CYS B 1 119 ? 13.211 -11.984 -7.832 1 84.31 119 CYS B O 1
ATOM 3721 N N . SER B 1 120 ? 14.945 -10.586 -7.699 1 78.56 120 SER B N 1
ATOM 3722 C CA . SER B 1 120 ? 15.016 -10.352 -9.141 1 78.56 120 SER B CA 1
ATOM 3723 C C . SER B 1 120 ? 15.477 -11.602 -9.883 1 78.56 120 SER B C 1
ATOM 3725 O O . SER B 1 120 ? 15.312 -11.703 -11.102 1 78.56 120 SER B O 1
ATOM 3727 N N . GLU B 1 121 ? 15.945 -12.523 -9.125 1 79.12 121 GLU B N 1
ATOM 3728 C CA . GLU B 1 121 ? 16.469 -13.742 -9.727 1 79.12 121 GLU B CA 1
ATOM 3729 C C . GLU B 1 121 ? 15.5 -14.906 -9.57 1 79.12 121 GLU B C 1
ATOM 3731 O O . GLU B 1 121 ? 15.836 -16.047 -9.906 1 79.12 121 GLU B O 1
ATOM 3736 N N . ALA B 1 122 ? 14.391 -14.586 -9.141 1 81.81 122 ALA B N 1
ATOM 3737 C CA . ALA B 1 122 ? 13.477 -15.664 -8.758 1 81.81 122 ALA B CA 1
ATOM 3738 C C . ALA B 1 122 ? 13.062 -16.5 -9.961 1 81.81 122 ALA B C 1
ATOM 3740 O O . ALA B 1 122 ? 12.727 -17.672 -9.828 1 81.81 122 ALA B O 1
ATOM 3741 N N . LEU B 1 123 ? 13.109 -15.906 -11.203 1 75.81 123 LEU B N 1
ATOM 3742 C CA . LEU B 1 123 ? 12.68 -16.641 -12.383 1 75.81 123 LEU B CA 1
ATOM 3743 C C . LEU B 1 123 ? 13.875 -17.078 -13.219 1 75.81 123 LEU B C 1
ATOM 3745 O O . LEU B 1 123 ? 13.734 -17.359 -14.406 1 75.81 123 LEU B O 1
ATOM 3749 N N . ARG B 1 124 ? 14.984 -17.078 -12.609 1 68.88 124 ARG B N 1
ATOM 3750 C CA . ARG B 1 124 ? 16.203 -17.484 -13.305 1 68.88 124 ARG B CA 1
ATOM 3751 C C . ARG B 1 124 ? 16.094 -18.938 -13.766 1 68.88 124 ARG B C 1
ATOM 3753 O O . ARG B 1 124 ? 16.828 -19.375 -14.656 1 68.88 124 ARG B O 1
ATOM 3760 N N . ASN B 1 125 ? 15.148 -19.578 -13.273 1 68.31 125 ASN B N 1
ATOM 3761 C CA . ASN B 1 125 ? 15.016 -20.984 -13.617 1 68.31 125 ASN B CA 1
ATOM 3762 C C . ASN B 1 125 ? 14.195 -21.172 -14.891 1 68.31 125 ASN B C 1
ATOM 3764 O O . ASN B 1 125 ? 13.969 -22.297 -15.328 1 68.31 125 ASN B O 1
ATOM 3768 N N . ARG B 1 126 ? 13.805 -20.062 -15.461 1 77 126 ARG B N 1
ATOM 3769 C CA . ARG B 1 126 ? 13.078 -20.156 -16.719 1 77 126 ARG B CA 1
ATOM 3770 C C . ARG B 1 126 ? 14.008 -19.984 -17.906 1 77 126 ARG B C 1
ATOM 3772 O O . ARG B 1 126 ? 14.625 -18.938 -18.078 1 77 126 ARG B O 1
ATOM 3779 N N . TYR B 1 127 ? 14.219 -20.969 -18.641 1 81.06 127 TYR B N 1
ATOM 3780 C CA . TYR B 1 127 ? 15.102 -21 -19.797 1 81.06 127 TYR B CA 1
ATOM 3781 C C . TYR B 1 127 ? 14.508 -21.875 -20.906 1 81.06 127 TYR B C 1
ATOM 3783 O O . TYR B 1 127 ? 13.547 -22.609 -20.672 1 81.06 127 TYR B O 1
ATOM 3791 N N . PRO B 1 128 ? 15.031 -21.672 -22.109 1 87.25 128 PRO B N 1
ATOM 3792 C CA . PRO B 1 128 ? 14.562 -22.547 -23.188 1 87.25 128 PRO B CA 1
ATOM 3793 C C . PRO B 1 128 ? 14.789 -24.031 -22.891 1 87.25 128 PRO B C 1
ATOM 3795 O O . PRO B 1 128 ? 15.812 -24.391 -22.312 1 87.25 128 PRO B O 1
ATOM 3798 N N . PRO B 1 129 ? 13.836 -24.812 -23.266 1 90.62 129 PRO B N 1
ATOM 3799 C CA . PRO B 1 129 ? 13.938 -26.234 -22.922 1 90.62 129 PRO B CA 1
ATOM 3800 C C . PRO B 1 129 ? 15.164 -26.906 -23.547 1 90.62 129 PRO B C 1
ATOM 3802 O O . PRO B 1 129 ? 15.547 -28 -23.125 1 90.62 129 PRO B O 1
ATOM 3805 N N . ASP B 1 130 ? 15.773 -26.234 -24.469 1 89.56 130 ASP B N 1
ATOM 3806 C CA . ASP B 1 130 ? 16.969 -26.812 -25.078 1 89.56 130 ASP B CA 1
ATOM 3807 C C . ASP B 1 130 ? 18.188 -26.625 -24.188 1 89.56 130 ASP B C 1
ATOM 3809 O O . ASP B 1 130 ? 19.25 -27.203 -24.438 1 89.56 130 ASP B O 1
ATOM 3813 N N . GLU B 1 131 ? 17.969 -25.906 -23.219 1 90.06 131 GLU B N 1
ATOM 3814 C CA . GLU B 1 131 ? 19.047 -25.703 -22.266 1 90.06 131 GLU B CA 1
ATOM 3815 C C . GLU B 1 131 ? 18.906 -26.656 -21.062 1 90.06 131 GLU B C 1
ATOM 3817 O O . GLU B 1 131 ? 17.797 -26.875 -20.578 1 90.06 131 GLU B O 1
ATOM 3822 N N . TYR B 1 132 ? 20.094 -27.203 -20.672 1 91.12 132 TYR B N 1
ATOM 3823 C CA . TYR B 1 132 ? 20.109 -28.047 -19.5 1 91.12 132 TYR B CA 1
ATOM 3824 C C . TYR B 1 132 ? 19.594 -27.312 -18.281 1 91.12 132 TYR B C 1
ATOM 3826 O O . TYR B 1 132 ? 19.922 -26.141 -18.062 1 91.12 132 TYR B O 1
ATOM 3834 N N . PRO B 1 133 ? 18.672 -27.859 -17.453 1 92.81 133 PRO B N 1
ATOM 3835 C CA . PRO B 1 133 ? 18.266 -29.25 -17.312 1 92.81 133 PRO B CA 1
ATOM 3836 C C . PRO B 1 133 ? 16.984 -29.578 -18.078 1 92.81 133 PRO B C 1
ATOM 3838 O O . PRO B 1 133 ? 16.344 -30.594 -17.812 1 92.81 133 PRO B O 1
ATOM 3841 N N . HIS B 1 134 ? 16.547 -28.781 -18.984 1 93.31 134 HIS B N 1
ATOM 3842 C CA . HIS B 1 134 ? 15.523 -29 -20 1 93.31 134 HIS B CA 1
ATOM 3843 C C . HIS B 1 134 ? 14.117 -28.859 -19.422 1 93.31 134 HIS B C 1
ATOM 3845 O O . HIS B 1 134 ? 13.195 -28.406 -20.094 1 93.31 134 HIS B O 1
ATOM 3851 N N . PHE B 1 135 ? 13.953 -29.297 -18.156 1 95.75 135 PHE B N 1
ATOM 3852 C CA . PHE B 1 135 ? 12.633 -29.406 -17.531 1 95.75 135 PHE B CA 1
ATOM 3853 C C . PHE B 1 135 ? 12.461 -28.344 -16.453 1 95.75 135 PHE B C 1
ATOM 3855 O O . PHE B 1 135 ? 12.609 -28.641 -15.258 1 95.75 135 PHE B O 1
ATOM 3862 N N . ASN B 1 136 ? 12 -27.141 -16.891 1 93.38 136 ASN B N 1
ATOM 3863 C CA . ASN B 1 136 ? 12 -26 -15.977 1 93.38 136 ASN B CA 1
ATOM 3864 C C . ASN B 1 136 ? 10.641 -25.297 -15.961 1 93.38 136 ASN B C 1
ATOM 3866 O O . ASN B 1 136 ? 10.531 -24.156 -15.508 1 93.38 136 ASN B O 1
ATOM 3870 N N . ALA B 1 137 ? 9.602 -25.938 -16.516 1 95.19 137 ALA B N 1
ATOM 3871 C CA . ALA B 1 137 ? 8.242 -25.422 -16.5 1 95.19 137 ALA B CA 1
ATOM 3872 C C . ALA B 1 137 ? 7.219 -26.547 -16.391 1 95.19 137 ALA B C 1
ATOM 3874 O O . ALA B 1 137 ? 7.586 -27.719 -16.344 1 95.19 137 ALA B O 1
ATOM 3875 N N . ALA B 1 138 ? 6.016 -26.188 -16.375 1 96.56 138 ALA B N 1
ATOM 3876 C CA . ALA B 1 138 ? 4.992 -27.141 -15.938 1 96.56 138 ALA B CA 1
ATOM 3877 C C . ALA B 1 138 ? 4.602 -28.078 -17.078 1 96.56 138 ALA B C 1
ATOM 3879 O O . ALA B 1 138 ? 4.164 -29.203 -16.828 1 96.56 138 ALA B O 1
ATOM 3880 N N . TYR B 1 139 ? 4.766 -27.609 -18.297 1 97.38 139 TYR B N 1
ATOM 3881 C CA . TYR B 1 139 ? 4.211 -28.391 -19.406 1 97.38 139 TYR B CA 1
ATOM 3882 C C . TYR B 1 139 ? 5.234 -29.391 -19.938 1 97.38 139 TYR B C 1
ATOM 3884 O O . TYR B 1 139 ? 5.574 -29.375 -21.109 1 97.38 139 TYR B O 1
ATOM 3892 N N . GLY B 1 140 ? 5.695 -30.219 -19.125 1 97.19 140 GLY B N 1
ATOM 3893 C CA . GLY B 1 140 ? 6.602 -31.312 -19.391 1 97.19 140 GLY B CA 1
ATOM 3894 C C . GLY B 1 140 ? 6.332 -32.531 -18.531 1 97.19 140 GLY B C 1
ATOM 3895 O O . GLY B 1 140 ? 5.598 -32.469 -17.547 1 97.19 140 GLY B O 1
ATOM 3896 N N . GLN B 1 141 ? 6.906 -33.625 -18.938 1 98.06 141 GLN B N 1
ATOM 3897 C CA . GLN B 1 141 ? 6.738 -34.875 -18.203 1 98.06 141 GLN B CA 1
ATOM 3898 C C . GLN B 1 141 ? 7.551 -34.875 -16.906 1 98.06 141 GLN B C 1
ATOM 3900 O O . GLN B 1 141 ? 7.254 -35.625 -15.984 1 98.06 141 GLN B O 1
ATOM 3905 N N . TYR B 1 142 ? 8.562 -34 -16.922 1 98.06 142 TYR B N 1
ATOM 3906 C CA . TYR B 1 142 ? 9.406 -33.844 -15.734 1 98.06 142 TYR B CA 1
ATOM 3907 C C . TYR B 1 142 ? 9.539 -32.375 -15.367 1 98.06 142 TYR B C 1
ATOM 3909 O O . TYR B 1 142 ? 9.164 -31.5 -16.141 1 98.06 142 TYR B O 1
ATOM 3917 N N . TYR B 1 143 ? 10.008 -32.125 -14.203 1 97.38 143 TYR B N 1
ATOM 3918 C CA . TYR B 1 143 ? 10.414 -30.812 -13.703 1 97.38 143 TYR B CA 1
ATOM 3919 C C . TYR B 1 143 ? 11.672 -30.922 -12.844 1 97.38 143 TYR B C 1
ATOM 3921 O O . TYR B 1 143 ? 11.766 -31.797 -11.977 1 97.38 143 TYR B O 1
ATOM 3929 N N . TYR B 1 144 ? 12.602 -30.109 -13.141 1 97.06 144 TYR B N 1
ATOM 3930 C CA . TYR B 1 144 ? 13.836 -30.078 -12.375 1 97.06 144 TYR B CA 1
ATOM 3931 C C . TYR B 1 144 ? 13.766 -29.016 -11.273 1 97.06 144 TYR B C 1
ATOM 3933 O O . TYR B 1 144 ? 13.891 -27.828 -11.539 1 97.06 144 TYR B O 1
ATOM 3941 N N . LEU B 1 145 ? 13.594 -29.453 -10.062 1 96.5 145 LEU B N 1
ATOM 3942 C CA . LEU B 1 145 ? 13.547 -28.562 -8.906 1 96.5 145 LEU B CA 1
ATOM 3943 C C . LEU B 1 145 ? 14.953 -28.219 -8.43 1 96.5 145 LEU B C 1
ATOM 3945 O O . LEU B 1 145 ? 15.688 -29.078 -7.969 1 96.5 145 LEU B O 1
ATOM 3949 N N . ASN B 1 146 ? 15.242 -26.938 -8.5 1 93.88 146 ASN B N 1
ATOM 3950 C CA . ASN B 1 146 ? 16.578 -26.484 -8.141 1 93.88 146 ASN B CA 1
ATOM 3951 C C . ASN B 1 146 ? 16.781 -26.469 -6.629 1 93.88 146 ASN B C 1
ATOM 3953 O O . ASN B 1 146 ? 15.805 -26.359 -5.875 1 93.88 146 ASN B O 1
ATOM 3957 N N . PRO B 1 147 ? 18.062 -26.578 -6.234 1 92.56 147 PRO B N 1
ATOM 3958 C CA . PRO B 1 147 ? 18.328 -26.406 -4.801 1 92.56 147 PRO B CA 1
ATOM 3959 C C . PRO B 1 147 ? 17.781 -25.078 -4.258 1 92.56 147 PRO B C 1
ATOM 3961 O O . PRO B 1 147 ? 17.938 -24.031 -4.898 1 92.56 147 PRO B O 1
ATOM 3964 N N . GLY B 1 148 ? 17.078 -25.203 -3.213 1 87.81 148 GLY B N 1
ATOM 3965 C CA . GLY B 1 148 ? 16.578 -23.984 -2.586 1 87.81 148 GLY B CA 1
ATOM 3966 C C . GLY B 1 148 ? 15.125 -23.703 -2.908 1 87.81 148 GLY B C 1
ATOM 3967 O O . GLY B 1 148 ? 14.477 -22.906 -2.225 1 87.81 148 GLY B O 1
ATOM 3968 N N . GLN B 1 149 ? 14.594 -24.359 -3.93 1 93.06 149 GLN B N 1
ATOM 3969 C CA . GLN B 1 149 ? 13.172 -24.234 -4.227 1 93.06 149 GLN B CA 1
ATOM 3970 C C . GLN B 1 149 ? 12.32 -24.984 -3.205 1 93.06 149 GLN B C 1
ATOM 3972 O O . GLN B 1 149 ? 12.602 -26.141 -2.895 1 93.06 149 GLN B O 1
ATOM 3977 N N . ALA B 1 150 ? 11.305 -24.297 -2.711 1 94.38 150 ALA B N 1
ATOM 3978 C CA . ALA B 1 150 ? 10.484 -24.922 -1.674 1 94.38 150 ALA B CA 1
ATOM 3979 C C . ALA B 1 150 ? 9.633 -26.047 -2.248 1 94.38 150 ALA B C 1
ATOM 3981 O O . ALA B 1 150 ? 9.109 -25.938 -3.359 1 94.38 150 ALA B O 1
ATOM 3982 N N . VAL B 1 151 ? 9.531 -27.109 -1.49 1 97.69 151 VAL B N 1
ATOM 3983 C CA . VAL B 1 151 ? 8.781 -28.312 -1.876 1 97.69 151 VAL B CA 1
ATOM 3984 C C . VAL B 1 151 ? 8.055 -28.875 -0.66 1 97.69 151 VAL B C 1
ATOM 3986 O O . VAL B 1 151 ? 8.594 -28.875 0.449 1 97.69 151 VAL B O 1
ATOM 3989 N N . PHE B 1 152 ? 6.824 -29.344 -0.893 1 98.38 152 PHE B N 1
ATOM 3990 C CA . PHE B 1 152 ? 6.016 -29.891 0.189 1 98.38 152 PHE B CA 1
ATOM 3991 C C . PHE B 1 152 ? 5.359 -31.203 -0.233 1 98.38 152 PHE B C 1
ATOM 3993 O O . PHE B 1 152 ? 4.855 -31.312 -1.351 1 98.38 152 PHE B O 1
ATOM 4000 N N . LYS B 1 153 ? 5.395 -32.125 0.691 1 98.12 153 LYS B N 1
ATOM 4001 C CA . LYS B 1 153 ? 4.672 -33.375 0.485 1 98.12 153 LYS B CA 1
ATOM 4002 C C . LYS B 1 153 ? 3.162 -33.125 0.492 1 98.12 153 LYS B C 1
ATOM 4004 O O . LYS B 1 153 ? 2.645 -32.406 1.339 1 98.12 153 LYS B O 1
ATOM 4009 N N . VAL B 1 154 ? 2.504 -33.688 -0.475 1 98.06 154 VAL B N 1
ATOM 4010 C CA . VAL B 1 154 ? 1.051 -33.562 -0.549 1 98.06 154 VAL B CA 1
ATOM 4011 C C . VAL B 1 154 ? 0.41 -34.562 0.428 1 98.06 154 VAL B C 1
ATOM 4013 O O . VAL B 1 154 ? 0.735 -35.75 0.424 1 98.06 154 VAL B O 1
ATOM 4016 N N . PRO B 1 155 ? -0.465 -34.094 1.262 1 96.12 155 PRO B N 1
ATOM 4017 C CA . PRO B 1 155 ? -1.182 -35 2.139 1 96.12 155 PRO B CA 1
ATOM 4018 C C . PRO B 1 155 ? -1.927 -36.094 1.365 1 96.12 155 PRO B C 1
ATOM 4020 O O . PRO B 1 155 ? -2.434 -35.844 0.27 1 96.12 155 PRO B O 1
ATOM 4023 N N . ALA B 1 156 ? -2.096 -37.25 1.981 1 95.88 156 ALA B N 1
ATOM 4024 C CA . ALA B 1 156 ? -2.658 -38.406 1.32 1 95.88 156 ALA B CA 1
ATOM 4025 C C . ALA B 1 156 ? -4.105 -38.188 0.901 1 95.88 156 ALA B C 1
ATOM 4027 O O . ALA B 1 156 ? -4.562 -38.688 -0.116 1 95.88 156 ALA B O 1
ATOM 4028 N N . ASN B 1 157 ? -4.766 -37.344 1.631 1 95.62 157 ASN B N 1
ATOM 4029 C CA . ASN B 1 157 ? -6.188 -37.156 1.382 1 95.62 157 ASN B CA 1
ATOM 4030 C C . ASN B 1 157 ? -6.426 -36.031 0.366 1 95.62 157 ASN B C 1
ATOM 4032 O O . ASN B 1 157 ? -7.574 -35.719 0.054 1 95.62 157 ASN B O 1
ATOM 4036 N N . VAL B 1 158 ? -5.438 -35.438 -0.15 1 95.75 158 VAL B N 1
ATOM 4037 C CA . VAL B 1 158 ? -5.555 -34.406 -1.146 1 95.75 158 VAL B CA 1
ATOM 4038 C C . VAL B 1 158 ? -5.27 -34.969 -2.535 1 95.75 158 VAL B C 1
ATOM 4040 O O . VAL B 1 158 ? -4.156 -35.406 -2.812 1 95.75 158 VAL B O 1
ATOM 4043 N N . SER B 1 159 ? -6.25 -34.906 -3.395 1 94.56 159 SER B N 1
ATOM 4044 C CA . SER B 1 159 ? -6.09 -35.438 -4.742 1 94.56 159 SER B CA 1
ATOM 4045 C C . SER B 1 159 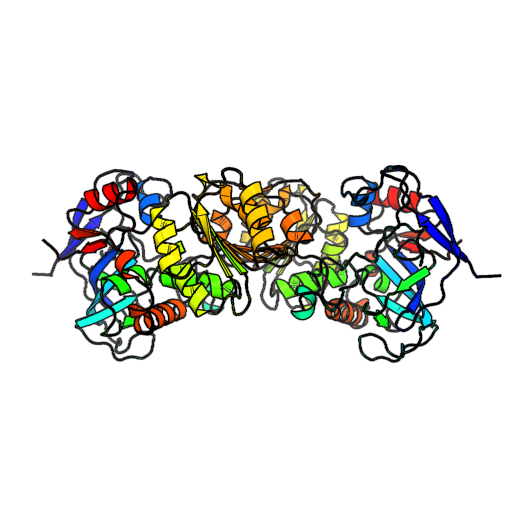? -5.184 -34.562 -5.586 1 94.56 159 SER B C 1
ATOM 4047 O O . SER B 1 159 ? -4.902 -33.406 -5.207 1 94.56 159 SER B O 1
ATOM 4049 N N . ASP B 1 160 ? -4.734 -35.062 -6.703 1 93.31 160 ASP B N 1
ATOM 4050 C CA . ASP B 1 160 ? -3.92 -34.281 -7.621 1 93.31 160 ASP B CA 1
ATOM 4051 C C . ASP B 1 160 ? -4.707 -33.094 -8.18 1 93.31 160 ASP B C 1
ATOM 4053 O O . ASP B 1 160 ? -4.148 -32 -8.391 1 93.31 160 ASP B O 1
ATOM 4057 N N . ASP B 1 161 ? -5.961 -33.281 -8.391 1 92.44 161 ASP B N 1
ATOM 4058 C CA . ASP B 1 161 ? -6.828 -32.219 -8.898 1 92.44 161 ASP B CA 1
ATOM 4059 C C . ASP B 1 161 ? -6.855 -31.031 -7.938 1 92.44 161 ASP B C 1
ATOM 4061 O O . ASP B 1 161 ? -6.977 -29.891 -8.367 1 92.44 161 ASP B O 1
ATOM 4065 N N . LEU B 1 162 ? -6.754 -31.359 -6.672 1 92.69 162 LEU B N 1
ATOM 4066 C CA . LEU B 1 162 ? -6.754 -30.312 -5.656 1 92.69 162 LEU B CA 1
ATOM 4067 C C . LEU B 1 162 ? -5.359 -29.719 -5.488 1 92.69 162 LEU B C 1
ATOM 4069 O O . LEU B 1 162 ? -5.211 -28.5 -5.324 1 92.69 162 LEU B O 1
ATOM 4073 N N . ALA B 1 163 ? -4.355 -30.516 -5.578 1 94.06 163 ALA B N 1
ATOM 4074 C CA . ALA B 1 163 ? -2.982 -30.109 -5.301 1 94.06 163 ALA B CA 1
ATOM 4075 C C . ALA B 1 163 ? -2.416 -29.281 -6.453 1 94.06 163 ALA B C 1
ATOM 4077 O O . ALA B 1 163 ? -1.628 -28.359 -6.234 1 94.06 163 ALA B O 1
ATOM 4078 N N . GLY B 1 164 ? -2.768 -29.609 -7.676 1 90.12 164 GLY B N 1
ATOM 4079 C CA . GLY B 1 164 ? -2.205 -29 -8.867 1 90.12 164 GLY B CA 1
ATOM 4080 C C . GLY B 1 164 ? -2.285 -27.484 -8.852 1 90.12 164 GLY B C 1
ATOM 4081 O O . GLY B 1 164 ? -1.267 -26.812 -8.992 1 90.12 164 GLY B O 1
ATOM 4082 N N . PRO B 1 165 ? -3.473 -26.938 -8.586 1 90.44 165 PRO B N 1
ATOM 4083 C CA . PRO B 1 165 ? -3.619 -25.484 -8.625 1 90.44 165 PRO B CA 1
ATOM 4084 C C . PRO B 1 165 ? -3.066 -24.797 -7.383 1 90.44 165 PRO B C 1
ATOM 4086 O O . PRO B 1 165 ? -2.963 -23.562 -7.344 1 90.44 165 PRO B O 1
ATOM 4089 N N . ALA B 1 166 ? -2.641 -25.516 -6.383 1 92.5 166 ALA B N 1
ATOM 4090 C CA . ALA B 1 166 ? -2.318 -24.969 -5.066 1 92.5 166 ALA B CA 1
ATOM 4091 C C . ALA B 1 166 ? -1.097 -24.062 -5.137 1 92.5 166 ALA B C 1
ATOM 4093 O O . ALA B 1 166 ? -1.029 -23.047 -4.441 1 92.5 166 ALA B O 1
ATOM 4094 N N . ASN B 1 167 ? -0.18 -24.359 -5.992 1 94.31 167 ASN B N 1
ATOM 4095 C CA . ASN B 1 167 ? 1.101 -23.672 -5.941 1 94.31 167 ASN B CA 1
ATOM 4096 C C . ASN B 1 167 ? 1.035 -22.328 -6.664 1 94.31 167 ASN B C 1
ATOM 4098 O O . ASN B 1 167 ? 2.045 -21.625 -6.785 1 94.31 167 ASN B O 1
ATOM 4102 N N . CYS B 1 168 ? -0.055 -21.938 -7.211 1 93 168 CYS B N 1
ATOM 4103 C CA . CYS B 1 168 ? -0.232 -20.609 -7.793 1 93 168 CYS B CA 1
ATOM 4104 C C . CYS B 1 168 ? -1.465 -19.922 -7.219 1 93 168 CYS B C 1
ATOM 4106 O O . CYS B 1 168 ? -1.357 -19.125 -6.281 1 93 168 CYS B O 1
ATOM 4108 N N . ALA B 1 169 ? -2.664 -20.359 -7.645 1 90.69 169 ALA B N 1
ATOM 4109 C CA . ALA B 1 169 ? -3.898 -19.641 -7.348 1 90.69 169 ALA B CA 1
ATOM 4110 C C . ALA B 1 169 ? -4.137 -19.562 -5.844 1 90.69 169 ALA B C 1
ATOM 4112 O O . ALA B 1 169 ? -4.254 -18.469 -5.281 1 90.69 169 ALA B O 1
ATOM 4113 N N . LEU B 1 170 ? -4.164 -20.734 -5.188 1 94.81 170 LEU B N 1
ATOM 4114 C CA . LEU B 1 170 ? -4.52 -20.781 -3.771 1 94.81 170 LEU B CA 1
ATOM 4115 C C . LEU B 1 170 ? -3.443 -20.125 -2.922 1 94.81 170 LEU B C 1
ATOM 4117 O O . LEU B 1 170 ? -3.75 -19.266 -2.078 1 94.81 170 LEU B O 1
ATOM 4121 N N . ALA B 1 171 ? -2.174 -20.469 -3.186 1 95.94 171 ALA B N 1
ATOM 4122 C CA . ALA B 1 171 ? -1.078 -19.891 -2.416 1 95.94 171 ALA B CA 1
ATOM 4123 C C . ALA B 1 171 ? -0.997 -18.375 -2.633 1 95.94 171 ALA B C 1
ATOM 4125 O O . ALA B 1 171 ? -0.713 -17.625 -1.699 1 95.94 171 ALA B O 1
ATOM 4126 N N . GLN B 1 172 ? -1.292 -17.953 -3.816 1 94.69 172 GLN B N 1
ATOM 4127 C CA . GLN B 1 172 ? -1.201 -16.547 -4.168 1 94.69 172 GLN B CA 1
ATOM 4128 C C . GLN B 1 172 ? -2.238 -15.719 -3.406 1 94.69 172 GLN B C 1
ATOM 4130 O O . GLN B 1 172 ? -1.934 -14.633 -2.904 1 94.69 172 GLN B O 1
ATOM 4135 N N . VAL B 1 173 ? -3.453 -16.188 -3.336 1 96.25 173 VAL B N 1
ATOM 4136 C CA . VAL B 1 173 ? -4.5 -15.43 -2.672 1 96.25 173 VAL B CA 1
ATOM 4137 C C . VAL B 1 173 ? -4.262 -15.422 -1.163 1 96.25 173 VAL B C 1
ATOM 4139 O O . VAL B 1 173 ? -4.566 -14.438 -0.484 1 96.25 173 VAL B O 1
ATOM 4142 N N . ILE B 1 174 ? -3.707 -16.516 -0.615 1 96.56 174 ILE B N 1
ATOM 4143 C CA . ILE B 1 174 ? -3.334 -16.531 0.795 1 96.56 174 ILE B CA 1
ATOM 4144 C C . ILE B 1 174 ? -2.309 -15.438 1.071 1 96.56 174 ILE B C 1
ATOM 4146 O O . ILE B 1 174 ? -2.445 -14.672 2.031 1 96.56 174 ILE B O 1
ATOM 4150 N N . GLU B 1 175 ? -1.329 -15.344 0.167 1 95.69 175 GLU B N 1
ATOM 4151 C CA . GLU B 1 175 ? -0.322 -14.289 0.306 1 95.69 175 GLU B CA 1
ATOM 4152 C C . GLU B 1 175 ? -0.957 -12.906 0.245 1 95.69 175 GLU B C 1
ATOM 4154 O O . GLU B 1 175 ? -0.634 -12.031 1.054 1 95.69 175 GLU B O 1
ATOM 4159 N N . ALA B 1 176 ? -1.84 -12.719 -0.665 1 96.12 176 ALA B N 1
ATOM 4160 C CA . ALA B 1 176 ? -2.475 -11.414 -0.843 1 96.12 176 ALA B CA 1
ATOM 4161 C C . ALA B 1 176 ? -3.215 -10.992 0.42 1 96.12 176 ALA B C 1
ATOM 4163 O O . ALA B 1 176 ? -3.043 -9.867 0.898 1 96.12 176 ALA B O 1
ATOM 4164 N N . PHE B 1 177 ? -4.035 -11.891 0.982 1 97.38 177 PHE B N 1
ATOM 4165 C CA . PHE B 1 177 ? -4.828 -11.562 2.158 1 97.38 177 PHE B CA 1
ATOM 4166 C C . PHE B 1 177 ? -3.936 -11.352 3.375 1 97.38 177 PHE B C 1
ATOM 4168 O O . PHE B 1 177 ? -4.223 -10.508 4.227 1 97.38 177 PHE B O 1
ATOM 4175 N N . ARG B 1 178 ? -2.863 -12.117 3.449 1 93.69 178 ARG B N 1
ATOM 4176 C CA . ARG B 1 178 ? -1.909 -11.914 4.535 1 93.69 178 ARG B CA 1
ATOM 4177 C C . ARG B 1 178 ? -1.262 -10.539 4.449 1 93.69 178 ARG B C 1
ATOM 4179 O O . ARG B 1 178 ? -1.216 -9.805 5.438 1 93.69 178 ARG B O 1
ATOM 4186 N N . ARG B 1 179 ? -0.808 -10.18 3.301 1 92.31 179 ARG B N 1
ATOM 4187 C CA . ARG B 1 179 ? -0.158 -8.891 3.094 1 92.31 179 ARG B CA 1
ATOM 4188 C C . ARG B 1 179 ? -1.131 -7.746 3.34 1 92.31 179 ARG B C 1
ATOM 4190 O O . ARG B 1 179 ? -0.73 -6.672 3.799 1 92.31 179 ARG B O 1
ATOM 4197 N N . GLY B 1 180 ? -2.367 -7.984 3.018 1 94.25 180 GLY B N 1
ATOM 4198 C CA . GLY B 1 180 ? -3.393 -6.973 3.219 1 94.25 180 GLY B CA 1
ATOM 4199 C C . GLY B 1 180 ? -3.932 -6.941 4.637 1 94.25 180 GLY B C 1
ATOM 4200 O O . GLY B 1 180 ? -4.793 -6.125 4.961 1 94.25 180 GLY B O 1
ATOM 4201 N N . HIS B 1 181 ? -3.525 -7.855 5.473 1 92.5 181 HIS B N 1
ATOM 4202 C CA . HIS B 1 181 ? -3.975 -7.988 6.855 1 92.5 181 HIS B CA 1
ATOM 4203 C C . HIS B 1 181 ? -5.477 -8.234 6.926 1 92.5 181 HIS B C 1
ATOM 4205 O O . HIS B 1 181 ? -6.168 -7.641 7.754 1 92.5 181 HIS B O 1
ATOM 4211 N N . VAL B 1 182 ? -5.988 -9.008 6.012 1 94.31 182 VAL B N 1
ATOM 4212 C CA . VAL B 1 182 ? -7.402 -9.367 5.988 1 94.31 182 VAL B CA 1
ATOM 4213 C C . VAL B 1 182 ? -7.707 -10.344 7.121 1 94.31 182 VAL B C 1
ATOM 4215 O O . VAL B 1 182 ? -6.926 -11.266 7.387 1 94.31 182 VAL B O 1
ATOM 4218 N N . GLY B 1 183 ? -8.859 -10.148 7.836 1 91.5 183 GLY B N 1
ATOM 4219 C CA . GLY B 1 183 ? -9.195 -11.047 8.93 1 91.5 183 GLY B CA 1
ATOM 4220 C C . GLY B 1 183 ? -10.609 -10.859 9.445 1 91.5 183 GLY B C 1
ATOM 4221 O O . GLY B 1 183 ? -11.469 -10.336 8.734 1 91.5 183 GLY B O 1
ATOM 4222 N N . LEU B 1 184 ? -10.758 -11.32 10.664 1 87.25 184 LEU B N 1
ATOM 4223 C CA . LEU B 1 184 ? -12.055 -11.359 11.328 1 87.25 184 LEU B CA 1
ATOM 4224 C C . LEU B 1 184 ? -12.719 -9.984 11.305 1 87.25 184 LEU B C 1
ATOM 4226 O O . LEU B 1 184 ? -12.078 -8.977 11.641 1 87.25 184 LEU B O 1
ATOM 4230 N N . GLY B 1 185 ? -14 -9.953 10.805 1 88.06 185 GLY B N 1
ATOM 4231 C CA . GLY B 1 185 ? -14.797 -8.734 10.859 1 88.06 185 GLY B CA 1
ATOM 4232 C C . GLY B 1 185 ? -14.68 -7.887 9.602 1 88.06 185 GLY B C 1
ATOM 4233 O O . GLY B 1 185 ? -15.477 -6.973 9.391 1 88.06 185 GLY B O 1
ATOM 4234 N N . ASP B 1 186 ? -13.734 -8.203 8.68 1 94.06 186 ASP B N 1
ATOM 4235 C CA . ASP B 1 186 ? -13.508 -7.402 7.484 1 94.06 186 ASP B CA 1
ATOM 4236 C C . ASP B 1 186 ? -14.602 -7.641 6.445 1 94.06 186 ASP B C 1
ATOM 4238 O O . ASP B 1 186 ? -15.211 -8.711 6.418 1 94.06 186 ASP B O 1
ATOM 4242 N N . HIS B 1 187 ? -14.875 -6.617 5.711 1 96.56 187 HIS B N 1
ATOM 4243 C CA . HIS B 1 187 ? -15.633 -6.723 4.469 1 96.56 187 HIS B CA 1
ATOM 4244 C C . HIS B 1 187 ? -14.711 -6.805 3.262 1 96.56 187 HIS B C 1
ATOM 4246 O O . HIS B 1 187 ? -13.898 -5.906 3.037 1 96.56 187 HIS B O 1
ATOM 4252 N N . VAL B 1 188 ? -14.891 -7.891 2.479 1 98.44 188 VAL B N 1
ATOM 4253 C CA . VAL B 1 188 ? -13.969 -8.125 1.371 1 98.44 188 VAL B CA 1
ATOM 4254 C C . VAL B 1 188 ? -14.742 -8.148 0.054 1 98.44 188 VAL B C 1
ATOM 4256 O O . VAL B 1 188 ? -15.805 -8.766 -0.042 1 98.44 188 VAL B O 1
ATOM 4259 N N . VAL B 1 189 ? -14.242 -7.371 -0.924 1 98.81 189 VAL B N 1
ATOM 4260 C CA . VAL B 1 189 ? -14.75 -7.445 -2.289 1 98.81 189 VAL B CA 1
ATOM 4261 C C . VAL B 1 189 ? -13.719 -8.117 -3.191 1 98.81 189 VAL B C 1
ATOM 4263 O O . VAL B 1 189 ? -12.531 -7.777 -3.141 1 98.81 189 VAL B O 1
ATOM 4266 N N . ILE B 1 190 ? -14.141 -9.07 -3.955 1 98.69 190 ILE B N 1
ATOM 4267 C CA . ILE B 1 190 ? -13.297 -9.758 -4.926 1 98.69 190 ILE B CA 1
ATOM 4268 C C . ILE B 1 190 ? -13.75 -9.406 -6.34 1 98.69 190 ILE B C 1
ATOM 4270 O O . ILE B 1 190 ? -14.906 -9.625 -6.703 1 98.69 190 ILE B O 1
ATOM 4274 N N . GLN B 1 191 ? -12.852 -8.789 -7.098 1 97.94 191 GLN B N 1
ATOM 4275 C CA . GLN B 1 191 ? -13.133 -8.477 -8.5 1 97.94 191 GLN B CA 1
ATOM 4276 C C . GLN B 1 191 ? -12.594 -9.57 -9.422 1 97.94 191 GLN B C 1
ATOM 4278 O O . GLN B 1 191 ? -11.406 -9.594 -9.734 1 97.94 191 GLN B O 1
ATOM 4283 N N . GLY B 1 192 ? -13.484 -10.414 -9.914 1 95.25 192 GLY B N 1
ATOM 4284 C CA . GLY B 1 192 ? -13.148 -11.57 -10.742 1 95.25 192 GLY B CA 1
ATOM 4285 C C . GLY B 1 192 ? -13.414 -12.891 -10.047 1 95.25 192 GLY B C 1
ATOM 4286 O O . GLY B 1 192 ? -12.898 -13.141 -8.953 1 95.25 192 GLY B O 1
ATOM 4287 N N . ALA B 1 193 ? -14.18 -13.727 -10.719 1 93.94 193 ALA B N 1
ATOM 4288 C CA . ALA B 1 193 ? -14.531 -15.031 -10.156 1 93.94 193 ALA B CA 1
ATOM 4289 C C . ALA B 1 193 ? -13.906 -16.172 -10.969 1 93.94 193 ALA B C 1
ATOM 4291 O O . ALA B 1 193 ? -14.531 -17.203 -11.164 1 93.94 193 ALA B O 1
ATOM 4292 N N . GLY B 1 194 ? -12.727 -15.891 -11.477 1 88.62 194 GLY B N 1
ATOM 4293 C CA . GLY B 1 194 ? -11.953 -16.969 -12.062 1 88.62 194 GLY B CA 1
ATOM 4294 C C . GLY B 1 194 ? -11.312 -17.875 -11.023 1 88.62 194 GLY B C 1
ATOM 4295 O O . GLY B 1 194 ? -11.82 -18 -9.914 1 88.62 194 GLY B O 1
ATOM 4296 N N . GLY B 1 195 ? -10.289 -18.578 -11.477 1 87 195 GLY B N 1
ATOM 4297 C CA . GLY B 1 195 ? -9.609 -19.516 -10.586 1 87 195 GLY B CA 1
ATOM 4298 C C . GLY B 1 195 ? -9.141 -18.875 -9.297 1 87 195 GLY B C 1
ATOM 4299 O O . GLY B 1 195 ? -9.414 -19.375 -8.203 1 87 195 GLY B O 1
ATOM 4300 N N . LEU B 1 196 ? -8.5 -17.719 -9.383 1 91.94 196 LEU B N 1
ATOM 4301 C CA . LEU B 1 196 ? -8.008 -17.047 -8.195 1 91.94 196 LEU B CA 1
ATOM 4302 C C . LEU B 1 196 ? -9.164 -16.531 -7.348 1 91.94 196 LEU B C 1
ATOM 4304 O O . LEU B 1 196 ? -9.133 -16.641 -6.117 1 91.94 196 LEU B O 1
ATOM 4308 N N . GLY B 1 197 ? -10.148 -16.0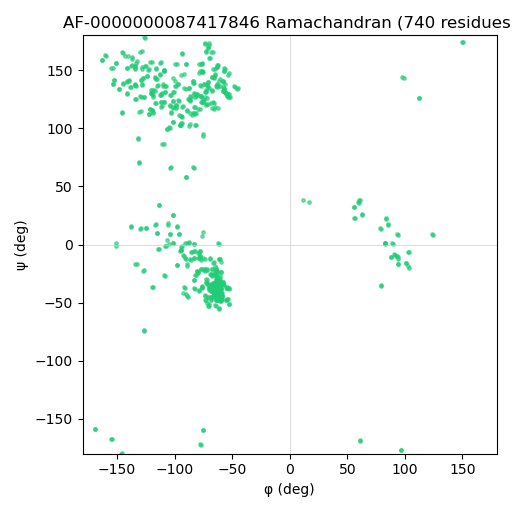31 -8.008 1 95.06 197 GLY B N 1
ATOM 4309 C CA . GLY B 1 197 ? -11.273 -15.453 -7.301 1 95.06 197 GLY B CA 1
ATOM 4310 C C . GLY B 1 197 ? -12.039 -16.469 -6.461 1 95.06 197 GLY B C 1
ATOM 4311 O O . GLY B 1 197 ? -12.375 -16.188 -5.309 1 95.06 197 GLY B O 1
ATOM 4312 N N . ILE B 1 198 ? -12.281 -17.609 -7.027 1 94.19 198 ILE B N 1
ATOM 4313 C CA . ILE B 1 198 ? -13.023 -18.656 -6.32 1 94.19 198 ILE B CA 1
ATOM 4314 C C . ILE B 1 198 ? -12.211 -19.141 -5.121 1 94.19 198 ILE B C 1
ATOM 4316 O O . ILE B 1 198 ? -12.758 -19.328 -4.031 1 94.19 198 ILE B O 1
ATOM 4320 N N . ASN B 1 199 ? -10.938 -19.312 -5.32 1 94.88 199 ASN B N 1
ATOM 4321 C CA . ASN B 1 199 ? -10.062 -19.672 -4.203 1 94.88 199 ASN B CA 1
ATOM 4322 C C . ASN B 1 199 ? -10.078 -18.594 -3.123 1 94.88 199 ASN B C 1
ATOM 4324 O O . ASN B 1 199 ? -10.055 -18.906 -1.93 1 94.88 199 ASN B O 1
ATOM 4328 N N . ALA B 1 200 ? -10.148 -17.391 -3.521 1 97.62 200 ALA B N 1
ATOM 4329 C CA . ALA B 1 200 ? -10.141 -16.266 -2.586 1 97.62 200 ALA B CA 1
ATOM 4330 C C . ALA B 1 200 ? -11.375 -16.297 -1.687 1 97.62 200 ALA B C 1
ATOM 4332 O O . ALA B 1 200 ? -11.297 -15.945 -0.506 1 97.62 200 ALA B O 1
ATOM 4333 N N . VAL B 1 201 ? -12.492 -16.688 -2.244 1 97.69 201 VAL B N 1
ATOM 4334 C CA . VAL B 1 201 ? -13.711 -16.797 -1.447 1 97.69 201 VAL B CA 1
ATOM 4335 C C . VAL B 1 201 ? -13.5 -17.797 -0.31 1 97.69 201 VAL B C 1
ATOM 4337 O O . VAL B 1 201 ? -13.766 -17.484 0.853 1 97.69 201 VAL B O 1
ATOM 4340 N N . ALA B 1 202 ? -12.961 -18.938 -0.652 1 96.56 202 ALA B N 1
ATOM 4341 C CA . ALA B 1 202 ? -12.727 -19.969 0.356 1 96.56 202 ALA B CA 1
ATOM 4342 C C . ALA B 1 202 ? -11.75 -19.484 1.423 1 96.56 202 ALA B C 1
ATOM 4344 O O . ALA B 1 202 ? -11.992 -19.656 2.619 1 96.56 202 ALA B O 1
ATOM 4345 N N . VAL B 1 203 ? -10.664 -18.859 1.003 1 97.25 203 VAL B N 1
ATOM 4346 C CA . VAL B 1 203 ? -9.641 -18.375 1.932 1 97.25 203 VAL B CA 1
ATOM 4347 C C . VAL B 1 203 ? -10.227 -17.297 2.838 1 97.25 203 VAL B C 1
ATOM 4349 O O . VAL B 1 203 ? -10.031 -17.328 4.055 1 97.25 203 VAL B O 1
ATOM 4352 N N . ALA B 1 204 ? -10.953 -16.375 2.254 1 97.38 204 ALA B N 1
ATOM 4353 C CA . ALA B 1 204 ? -11.586 -15.312 3.035 1 97.38 204 ALA B CA 1
ATOM 4354 C C . ALA B 1 204 ? -12.531 -15.891 4.086 1 97.38 204 ALA B C 1
ATOM 4356 O O . ALA B 1 204 ? -12.539 -15.438 5.234 1 97.38 204 ALA B O 1
ATOM 4357 N N . ARG B 1 205 ? -13.305 -16.859 3.68 1 95.94 205 ARG B N 1
ATOM 4358 C CA . ARG B 1 205 ? -14.227 -17.5 4.609 1 95.94 205 ARG B CA 1
ATOM 4359 C C . ARG B 1 205 ? -13.477 -18.125 5.785 1 95.94 205 ARG B C 1
ATOM 4361 O O . ARG B 1 205 ? -13.875 -17.953 6.938 1 95.94 205 ARG B O 1
ATOM 4368 N N . GLU B 1 206 ? -12.445 -18.812 5.508 1 94.25 206 GLU B N 1
ATOM 4369 C CA . GLU B 1 206 ? -11.664 -19.484 6.547 1 94.25 206 GLU B CA 1
ATOM 4370 C C . GLU B 1 206 ? -10.961 -18.469 7.445 1 94.25 206 GLU B C 1
ATOM 4372 O O . GLU B 1 206 ? -10.648 -18.766 8.602 1 94.25 206 GLU B O 1
ATOM 4377 N N . MET B 1 207 ? -10.781 -17.266 6.961 1 94.19 207 MET B N 1
ATOM 4378 C CA . MET B 1 207 ? -10.141 -16.219 7.746 1 94.19 207 MET B CA 1
ATOM 4379 C C . MET B 1 207 ? -11.148 -15.5 8.641 1 94.19 207 MET B C 1
ATOM 4381 O O . MET B 1 207 ? -10.781 -14.648 9.445 1 94.19 207 MET B O 1
ATOM 4385 N N . GLY B 1 208 ? -12.445 -15.828 8.477 1 91.94 208 GLY B N 1
ATOM 4386 C CA . GLY B 1 208 ? -13.469 -15.312 9.375 1 91.94 208 GLY B CA 1
ATOM 4387 C C . GLY B 1 208 ? -13.961 -13.93 8.992 1 91.94 208 GLY B C 1
ATOM 4388 O O . GLY B 1 208 ? -14.461 -13.188 9.836 1 91.94 208 GLY B O 1
ATOM 4389 N N . VAL B 1 209 ? -13.789 -13.539 7.73 1 94 209 VAL B N 1
ATOM 4390 C CA . VAL B 1 209 ? -14.227 -12.203 7.324 1 94 209 VAL B CA 1
ATOM 4391 C C . VAL B 1 209 ? -15.742 -12.086 7.48 1 94 209 VAL B C 1
ATOM 4393 O O . VAL B 1 209 ? -16.453 -13.094 7.418 1 94 209 VAL B O 1
ATOM 4396 N N . ALA B 1 210 ? -16.281 -10.891 7.707 1 92.81 210 ALA B N 1
ATOM 4397 C CA . ALA B 1 210 ? -17.688 -10.656 8.016 1 92.81 210 ALA B CA 1
ATOM 4398 C C . ALA B 1 210 ? -18.547 -10.773 6.766 1 92.81 210 ALA B C 1
ATOM 4400 O O . ALA B 1 210 ? -19.672 -11.281 6.828 1 92.81 210 ALA B O 1
ATOM 4401 N N . GLN B 1 211 ? -17.984 -10.305 5.668 1 95.94 211 GLN B N 1
ATOM 4402 C CA . GLN B 1 211 ? -18.734 -10.297 4.422 1 95.94 211 GLN B CA 1
ATOM 4403 C C . GLN B 1 211 ? -17.812 -10.477 3.219 1 95.94 211 GLN B C 1
ATOM 4405 O O . GLN B 1 211 ? -16.75 -9.867 3.152 1 95.94 211 GLN B O 1
ATOM 4410 N N . ILE B 1 212 ? -18.281 -11.391 2.318 1 98.25 212 ILE B N 1
ATOM 4411 C CA . ILE B 1 212 ? -17.562 -11.641 1.076 1 98.25 212 ILE B CA 1
ATOM 4412 C C . ILE B 1 212 ? -18.453 -11.289 -0.116 1 98.25 212 ILE B C 1
ATOM 4414 O O . ILE B 1 212 ? -19.484 -11.93 -0.336 1 98.25 212 ILE B O 1
ATOM 4418 N N . LEU B 1 213 ? -18.078 -10.258 -0.862 1 98.56 213 LEU B N 1
ATOM 4419 C CA . LEU B 1 213 ? -18.719 -9.867 -2.113 1 98.56 213 LEU B CA 1
ATOM 4420 C C . LEU B 1 213 ? -17.844 -10.203 -3.307 1 98.56 213 LEU B C 1
ATOM 4422 O O . LEU B 1 213 ? -16.625 -10 -3.26 1 98.56 213 LEU B O 1
ATOM 4426 N N . ILE B 1 214 ? -18.438 -10.766 -4.375 1 98.56 214 ILE B N 1
ATOM 4427 C CA . ILE B 1 214 ? -17.641 -11.109 -5.547 1 98.56 214 ILE B CA 1
ATOM 4428 C C . ILE B 1 214 ? -18.359 -10.648 -6.812 1 98.56 214 ILE B C 1
ATOM 4430 O O . ILE B 1 214 ? -19.578 -10.773 -6.922 1 98.56 214 ILE B O 1
ATOM 4434 N N . ILE B 1 215 ? -17.578 -10.078 -7.734 1 98.12 215 ILE B N 1
ATOM 4435 C CA . ILE B 1 215 ? -18.078 -9.477 -8.961 1 98.12 215 ILE B CA 1
ATOM 4436 C C . ILE B 1 215 ? -17.531 -10.219 -10.172 1 98.12 215 ILE B C 1
ATOM 4438 O O . ILE B 1 215 ? -16.328 -10.5 -10.234 1 98.12 215 ILE B O 1
ATOM 4442 N N . ASP B 1 216 ? -18.391 -10.578 -11.125 1 96.5 216 ASP B N 1
ATOM 4443 C CA . ASP B 1 216 ? -17.953 -11.203 -12.375 1 96.5 216 ASP B CA 1
ATOM 4444 C C . ASP B 1 216 ? -19.016 -11.055 -13.461 1 96.5 216 ASP B C 1
ATOM 4446 O O . ASP B 1 216 ? -20.156 -10.68 -13.18 1 96.5 216 ASP B O 1
ATOM 4450 N N . GLY B 1 217 ? -18.609 -11.242 -14.656 1 94.44 217 GLY B N 1
ATOM 4451 C CA . GLY B 1 217 ? -19.531 -11.133 -15.773 1 94.44 217 GLY B CA 1
ATOM 4452 C C . GLY B 1 217 ? -20.172 -12.453 -16.156 1 94.44 217 GLY B C 1
ATOM 4453 O O . GLY B 1 217 ? -21.094 -12.492 -16.984 1 94.44 217 GLY B O 1
ATOM 4454 N N . ILE B 1 218 ? -19.719 -13.57 -15.625 1 92.06 218 ILE B N 1
ATOM 4455 C CA . ILE B 1 218 ? -20.203 -14.898 -15.984 1 92.06 218 ILE B CA 1
ATOM 4456 C C . ILE B 1 218 ? -21.016 -15.484 -14.836 1 92.06 218 ILE B C 1
ATOM 4458 O O . ILE B 1 218 ? -20.484 -15.719 -13.75 1 92.06 218 ILE B O 1
ATOM 4462 N N . GLU B 1 219 ? -22.219 -15.82 -15.094 1 94.75 219 GLU B N 1
ATOM 4463 C CA . GLU B 1 219 ? -23.172 -16.25 -14.07 1 94.75 219 GLU B CA 1
ATOM 4464 C C . GLU B 1 219 ? -22.734 -17.562 -13.43 1 94.75 219 GLU B C 1
ATOM 4466 O O . GLU B 1 219 ? -22.812 -17.719 -12.211 1 94.75 219 GLU B O 1
ATOM 4471 N N . SER B 1 220 ? -22.297 -18.5 -14.219 1 91.94 220 SER B N 1
ATOM 4472 C CA . SER B 1 220 ? -21.922 -19.812 -13.695 1 91.94 220 SER B CA 1
ATOM 4473 C C . SER B 1 220 ? -20.75 -19.703 -12.719 1 91.94 220 SER B C 1
ATOM 4475 O O . SER B 1 220 ? -20.672 -20.469 -11.758 1 91.94 220 SER B O 1
ATOM 4477 N N . ARG B 1 221 ? -19.859 -18.766 -12.906 1 92.25 221 ARG B N 1
ATOM 4478 C CA . ARG B 1 221 ? -18.734 -18.547 -12 1 92.25 221 ARG B CA 1
ATOM 4479 C C . ARG B 1 221 ? -19.234 -17.984 -10.664 1 92.25 221 ARG B C 1
ATOM 4481 O O . ARG B 1 221 ? -18.719 -18.359 -9.609 1 92.25 221 ARG B O 1
ATOM 4488 N N . LEU B 1 222 ? -20.219 -17.141 -10.766 1 96.5 222 LEU B N 1
ATOM 4489 C CA . LEU B 1 222 ? -20.781 -16.547 -9.555 1 96.5 222 LEU B CA 1
ATOM 4490 C C . LEU B 1 222 ? -21.562 -17.578 -8.758 1 96.5 222 LEU B C 1
ATOM 4492 O O . LEU B 1 222 ? -21.562 -17.547 -7.523 1 96.5 222 LEU B O 1
ATOM 4496 N N . GLU B 1 223 ? -22.203 -18.484 -9.477 1 96 223 GLU B N 1
ATOM 4497 C CA . GLU B 1 223 ? -22.859 -19.594 -8.797 1 96 223 GLU B CA 1
ATOM 4498 C C . GLU B 1 223 ? -21.844 -20.453 -8.031 1 96 223 GLU B C 1
ATOM 4500 O O . GLU B 1 223 ? -22.094 -20.828 -6.875 1 96 223 GLU B O 1
ATOM 4505 N N . LEU B 1 224 ? -20.766 -20.688 -8.695 1 93.75 224 LEU B N 1
ATOM 4506 C CA . LEU B 1 224 ? -19.703 -21.438 -8.031 1 93.75 224 LEU B CA 1
ATOM 4507 C C . LEU B 1 224 ? -19.156 -20.672 -6.832 1 93.75 224 LEU B C 1
ATOM 4509 O O . LEU B 1 224 ? -18.906 -21.266 -5.777 1 93.75 224 LEU B O 1
ATOM 4513 N N . ALA B 1 225 ? -19 -19.391 -6.969 1 96.81 225 ALA B N 1
ATOM 4514 C CA . ALA B 1 225 ? -18.531 -18.562 -5.871 1 96.81 225 ALA B CA 1
ATOM 4515 C C . ALA B 1 225 ? -19.453 -18.641 -4.664 1 96.81 225 ALA B C 1
ATOM 4517 O O . ALA B 1 225 ? -19 -18.703 -3.521 1 96.81 225 ALA B O 1
ATOM 4518 N N . HIS B 1 226 ? -20.719 -18.625 -4.941 1 97.06 226 HIS B N 1
ATOM 4519 C CA . HIS B 1 226 ? -21.703 -18.781 -3.873 1 97.06 226 HIS B CA 1
ATOM 4520 C C . HIS B 1 226 ? -21.531 -20.125 -3.164 1 97.06 226 HIS B C 1
ATOM 4522 O O . HIS B 1 226 ? -21.578 -20.188 -1.935 1 97.06 226 HIS B O 1
ATOM 4528 N N . ALA B 1 227 ? -21.297 -21.156 -3.912 1 96.12 227 ALA B N 1
ATOM 4529 C CA . ALA B 1 227 ? -21.094 -22.484 -3.352 1 96.12 227 ALA B CA 1
ATOM 4530 C C . ALA B 1 227 ? -19.844 -22.531 -2.482 1 96.12 227 ALA B C 1
ATOM 4532 O O . ALA B 1 227 ? -19.75 -23.344 -1.552 1 96.12 227 ALA B O 1
ATOM 4533 N N . PHE B 1 228 ? -18.906 -21.656 -2.76 1 96.94 228 PHE B N 1
ATOM 4534 C CA . PHE B 1 228 ? -17.656 -21.609 -2.002 1 96.94 228 PHE B CA 1
ATOM 4535 C C . PHE B 1 228 ? -17.812 -20.75 -0.764 1 96.94 228 PHE B C 1
ATOM 4537 O O . PHE B 1 228 ? -16.938 -20.734 0.105 1 96.94 228 PHE B O 1
ATOM 4544 N N . GLY B 1 229 ? -18.922 -19.953 -0.676 1 96.38 229 GLY B N 1
ATOM 4545 C CA . GLY B 1 229 ? -19.172 -19.25 0.571 1 96.38 229 GLY B CA 1
ATOM 4546 C C . GLY B 1 229 ? -19.297 -17.75 0.392 1 96.38 229 GLY B C 1
ATOM 4547 O O . GLY B 1 229 ? -19.344 -17 1.372 1 96.38 229 GLY B O 1
ATOM 4548 N N . ALA B 1 230 ? -19.359 -17.281 -0.836 1 98.12 230 ALA B N 1
ATOM 4549 C CA . ALA B 1 230 ? -19.609 -15.852 -1.037 1 98.12 230 ALA B CA 1
ATOM 4550 C C . ALA B 1 230 ? -20.969 -15.453 -0.47 1 98.12 230 ALA B C 1
ATOM 4552 O O . ALA B 1 230 ? -21.953 -16.188 -0.616 1 98.12 230 ALA B O 1
ATOM 4553 N N . ASP B 1 231 ? -21.047 -14.32 0.243 1 97.69 231 ASP B N 1
ATOM 4554 C CA . ASP B 1 231 ? -22.297 -13.836 0.808 1 97.69 231 ASP B CA 1
ATOM 4555 C C . ASP B 1 231 ? -23.156 -13.156 -0.256 1 97.69 231 ASP B C 1
ATOM 4557 O O . ASP B 1 231 ? -24.375 -13.258 -0.233 1 97.69 231 ASP B O 1
ATOM 4561 N N . GLU B 1 232 ? -22.484 -12.406 -1.141 1 97.69 232 GLU B N 1
ATOM 4562 C CA . GLU B 1 232 ? -23.156 -11.664 -2.209 1 97.69 232 GLU B CA 1
ATOM 4563 C C . GLU B 1 232 ? -22.375 -11.766 -3.518 1 97.69 232 GLU B C 1
ATOM 4565 O O . GLU B 1 232 ? -21.141 -11.727 -3.52 1 97.69 232 GLU B O 1
ATOM 4570 N N . THR B 1 233 ? -23.156 -12.008 -4.562 1 97.62 233 THR B N 1
ATOM 4571 C CA . THR B 1 233 ? -22.562 -12 -5.902 1 97.62 233 THR B CA 1
ATOM 4572 C C . THR B 1 233 ? -23.156 -10.867 -6.742 1 97.62 233 THR B C 1
ATOM 4574 O O . THR B 1 233 ? -24.344 -10.539 -6.602 1 97.62 233 THR B O 1
ATOM 4577 N N . MET B 1 234 ? -22.344 -10.242 -7.555 1 97.62 234 MET B N 1
ATOM 4578 C CA . MET B 1 234 ? -22.781 -9.18 -8.461 1 97.62 234 MET B CA 1
ATOM 4579 C C . MET B 1 234 ? -22.453 -9.531 -9.906 1 97.62 234 MET B C 1
ATOM 4581 O O . MET B 1 234 ? -21.281 -9.57 -10.289 1 97.62 234 MET B O 1
ATOM 4585 N N . LEU B 1 235 ? -23.531 -9.758 -10.648 1 98 235 LEU B N 1
ATOM 4586 C CA . LEU B 1 235 ? -23.375 -9.953 -12.086 1 98 235 LEU B CA 1
ATOM 4587 C C . LEU B 1 235 ? -23.234 -8.609 -12.805 1 98 235 LEU B C 1
ATOM 4589 O O . LEU B 1 235 ? -24.047 -7.707 -12.609 1 98 235 LEU B O 1
ATOM 4593 N N . LEU B 1 236 ? -22.25 -8.5 -13.609 1 96.56 236 LEU B N 1
ATOM 4594 C CA . LEU B 1 236 ? -21.969 -7.23 -14.273 1 96.56 236 LEU B CA 1
ATOM 4595 C C . LEU B 1 236 ? -23.172 -6.762 -15.078 1 96.56 236 LEU B C 1
ATOM 4597 O O . LEU B 1 236 ? -23.453 -5.562 -15.156 1 96.56 236 LEU B O 1
ATOM 4601 N N . ALA B 1 237 ? -23.891 -7.703 -15.641 1 96.69 237 ALA B N 1
ATOM 4602 C CA . ALA B 1 237 ? -25.062 -7.371 -16.453 1 96.69 237 ALA B CA 1
ATOM 4603 C C . ALA B 1 237 ? -26.125 -6.676 -15.609 1 96.69 237 ALA B C 1
ATOM 4605 O O . ALA B 1 237 ? -26.875 -5.832 -16.109 1 96.69 237 ALA B O 1
ATOM 4606 N N . ASP B 1 238 ? -26.219 -7.008 -14.375 1 97.06 238 ASP B N 1
ATOM 4607 C CA . ASP B 1 238 ? -27.203 -6.43 -13.477 1 97.06 238 ASP B CA 1
ATOM 4608 C C . ASP B 1 238 ? -26.75 -5.066 -12.961 1 97.06 238 ASP B C 1
ATOM 4610 O O . ASP B 1 238 ? -27.562 -4.273 -12.484 1 97.06 238 ASP B O 1
ATOM 4614 N N . TYR B 1 239 ? -25.438 -4.793 -12.969 1 96.5 239 TYR B N 1
ATOM 4615 C CA . TYR B 1 239 ? -24.828 -3.539 -12.555 1 96.5 239 TYR B CA 1
ATOM 4616 C C . TYR B 1 239 ? -23.844 -3.035 -13.602 1 96.5 239 TYR B C 1
ATOM 4618 O O . TYR B 1 239 ? -22.641 -2.982 -13.352 1 96.5 239 TYR B O 1
ATOM 4626 N N . PRO B 1 240 ? -24.344 -2.586 -14.711 1 93.81 240 PRO B N 1
ATOM 4627 C CA . PRO B 1 240 ? -23.453 -2.295 -15.852 1 93.81 240 PRO B CA 1
ATOM 4628 C C . PRO B 1 240 ? -22.531 -1.11 -15.586 1 93.81 240 PRO B C 1
ATOM 4630 O O . PRO B 1 240 ? -21.453 -1.031 -16.172 1 93.81 240 PRO B O 1
ATOM 4633 N N . HIS B 1 241 ? -22.922 -0.207 -14.734 1 95.06 241 HIS B N 1
ATOM 4634 C CA . HIS B 1 241 ? -22.094 0.962 -14.469 1 95.06 241 HIS B CA 1
ATOM 4635 C C . HIS B 1 241 ? -21.281 0.784 -13.188 1 95.06 241 HIS B C 1
ATOM 4637 O O . HIS B 1 241 ? -21.828 0.376 -12.156 1 95.06 241 HIS B O 1
ATOM 4643 N N . PRO B 1 242 ? -20 1.153 -13.188 1 94.94 242 PRO B N 1
ATOM 4644 C CA . PRO B 1 242 ? -19.156 1.01 -12 1 94.94 242 PRO B CA 1
ATOM 4645 C C . PRO B 1 242 ? -19.75 1.703 -10.773 1 94.94 242 PRO B C 1
ATOM 4647 O O . PRO B 1 242 ? -19.656 1.176 -9.664 1 94.94 242 PRO B O 1
ATOM 4650 N N . ASP B 1 243 ? -20.375 2.857 -10.961 1 95.81 243 ASP B N 1
ATOM 4651 C CA . ASP B 1 243 ? -20.922 3.605 -9.836 1 95.81 243 ASP B CA 1
ATOM 4652 C C . ASP B 1 243 ? -22.016 2.812 -9.133 1 95.81 243 ASP B C 1
ATOM 4654 O O . ASP B 1 243 ? -22.188 2.92 -7.922 1 95.81 243 ASP B O 1
ATOM 4658 N N . ASP B 1 244 ? -22.75 2.043 -9.898 1 96.75 244 ASP B N 1
ATOM 4659 C CA . ASP B 1 244 ? -23.797 1.216 -9.32 1 96.75 244 ASP B CA 1
ATOM 4660 C C . ASP B 1 244 ? -23.219 0.114 -8.445 1 96.75 244 ASP B C 1
ATOM 4662 O O . ASP B 1 244 ? -23.766 -0.21 -7.391 1 96.75 244 ASP B O 1
ATOM 4666 N N . ARG B 1 245 ? -22.109 -0.46 -8.852 1 97.44 245 ARG B N 1
ATOM 4667 C CA . ARG B 1 245 ? -21.453 -1.505 -8.078 1 97.44 245 ARG B CA 1
ATOM 4668 C C . ARG B 1 245 ? -20.844 -0.934 -6.805 1 97.44 245 ARG B C 1
ATOM 4670 O O . ARG B 1 245 ? -20.938 -1.541 -5.734 1 97.44 245 ARG B O 1
ATOM 4677 N N . VAL B 1 246 ? -20.281 0.244 -6.902 1 97.81 246 VAL B N 1
ATOM 4678 C CA . VAL B 1 246 ? -19.734 0.931 -5.738 1 97.81 246 VAL B CA 1
ATOM 4679 C C . VAL B 1 246 ? -20.859 1.221 -4.734 1 97.81 246 VAL B C 1
ATOM 4681 O O . VAL B 1 246 ? -20.703 0.972 -3.539 1 97.81 246 VAL B O 1
ATOM 4684 N N . ARG B 1 247 ? -21.984 1.768 -5.211 1 97.44 247 ARG B N 1
ATOM 4685 C CA . ARG B 1 247 ? -23.125 2.055 -4.352 1 97.44 247 ARG B CA 1
ATOM 4686 C C . ARG B 1 247 ? -23.641 0.785 -3.682 1 97.44 247 ARG B C 1
ATOM 4688 O O . ARG B 1 247 ? -23.984 0.797 -2.5 1 97.44 247 ARG B O 1
ATOM 4695 N N . ARG B 1 248 ? -23.688 -0.293 -4.43 1 97.38 248 ARG B N 1
ATOM 4696 C CA . ARG B 1 248 ? -24.156 -1.564 -3.893 1 97.38 248 ARG B CA 1
ATOM 4697 C C . ARG B 1 248 ? -23.25 -2.049 -2.764 1 97.38 248 ARG B C 1
ATOM 4699 O O . ARG B 1 248 ? -23.734 -2.543 -1.742 1 97.38 248 ARG B O 1
ATOM 4706 N N . VAL B 1 249 ? -21.938 -1.946 -2.914 1 97.81 249 VAL B N 1
ATOM 4707 C CA . VAL B 1 249 ? -21 -2.318 -1.867 1 97.81 249 VAL B CA 1
ATOM 4708 C C . VAL B 1 249 ? -21.266 -1.489 -0.613 1 97.81 249 VAL B C 1
ATOM 4710 O O . VAL B 1 249 ? -21.281 -2.023 0.498 1 97.81 249 VAL B O 1
ATOM 4713 N N . ARG B 1 250 ? -21.484 -0.181 -0.786 1 96.69 250 ARG B N 1
ATOM 4714 C CA . ARG B 1 250 ? -21.781 0.693 0.346 1 96.69 250 ARG B CA 1
ATOM 4715 C C . ARG B 1 250 ? -23.062 0.262 1.058 1 96.69 250 ARG B C 1
ATOM 4717 O O . ARG B 1 250 ? -23.109 0.226 2.289 1 96.69 250 ARG B O 1
ATOM 4724 N N . GLU B 1 251 ? -24.062 -0.044 0.301 1 96.19 251 GLU B N 1
ATOM 4725 C CA . GLU B 1 251 ? -25.328 -0.498 0.859 1 96.19 251 GLU B CA 1
ATOM 4726 C C . GLU B 1 251 ? -25.156 -1.779 1.667 1 96.19 251 GLU B C 1
ATOM 4728 O O . GLU B 1 251 ? -25.656 -1.893 2.783 1 96.19 251 GLU B O 1
ATOM 4733 N N . LEU B 1 252 ? -24.375 -2.672 1.146 1 95.38 252 LEU B N 1
ATOM 4734 C CA . LEU B 1 252 ? -24.219 -3.992 1.747 1 95.38 252 LEU B CA 1
ATOM 4735 C C . LEU B 1 252 ? -23.312 -3.936 2.965 1 95.38 252 LEU B C 1
ATOM 4737 O O . LEU B 1 252 ? -23.25 -4.887 3.748 1 95.38 252 LEU B O 1
ATOM 4741 N N . THR B 1 253 ? -22.625 -2.875 3.141 1 92.94 253 THR B N 1
ATOM 4742 C CA . THR B 1 253 ? -21.703 -2.729 4.258 1 92.94 253 THR B CA 1
ATOM 4743 C C . THR B 1 253 ? -22.156 -1.604 5.188 1 92.94 253 THR B C 1
ATOM 4745 O O . THR B 1 253 ? -21.328 -1.03 5.914 1 92.94 253 THR B O 1
ATOM 4748 N N . ASP B 1 254 ? -23.406 -1.197 5.078 1 88.94 254 ASP B N 1
ATOM 4749 C CA . ASP B 1 254 ? -24.016 -0.175 5.918 1 88.94 254 ASP B CA 1
ATOM 4750 C C . ASP B 1 254 ? -23.266 1.151 5.805 1 88.94 254 ASP B C 1
ATOM 4752 O O . ASP B 1 254 ? -22.984 1.798 6.816 1 88.94 254 ASP B O 1
ATOM 4756 N N . GLY B 1 255 ? -22.812 1.381 4.582 1 90.69 255 GLY B N 1
ATOM 4757 C CA . GLY B 1 255 ? -22.172 2.654 4.285 1 90.69 255 GLY B CA 1
ATOM 4758 C C . GLY B 1 255 ? -20.672 2.639 4.516 1 90.69 255 GLY B C 1
ATOM 4759 O O . GLY B 1 255 ? -19.969 3.574 4.129 1 90.69 255 GLY B O 1
ATOM 4760 N N . TRP B 1 256 ? -20.078 1.61 5.086 1 88.81 256 TRP B N 1
ATOM 4761 C CA . TRP B 1 256 ? -18.672 1.551 5.488 1 88.81 256 TRP B CA 1
ATOM 4762 C C . TRP B 1 256 ? -17.766 1.413 4.273 1 88.81 256 TRP B C 1
ATOM 4764 O O . TRP B 1 256 ? -16.797 2.15 4.137 1 88.81 256 TRP B O 1
ATOM 4774 N N . GLY B 1 257 ? -18.062 0.513 3.344 1 94.56 257 GLY B N 1
ATOM 4775 C CA . GLY B 1 257 ? -17.188 0.116 2.25 1 94.56 257 GLY B CA 1
ATOM 4776 C C . GLY B 1 257 ? -16.406 -1.143 2.547 1 94.56 257 GLY B C 1
ATOM 4777 O O . GLY B 1 257 ? -16.609 -1.782 3.582 1 94.56 257 GLY B O 1
ATOM 4778 N N . ALA B 1 258 ? -15.547 -1.49 1.601 1 97.5 258 ALA B N 1
ATOM 4779 C CA . ALA B 1 258 ? -14.742 -2.701 1.746 1 97.5 258 ALA B CA 1
ATOM 4780 C C . ALA B 1 258 ? -13.453 -2.416 2.506 1 97.5 258 ALA B C 1
ATOM 4782 O O . ALA B 1 258 ? -12.773 -1.424 2.236 1 97.5 258 ALA B O 1
ATOM 4783 N N . ASP B 1 259 ? -13.117 -3.281 3.457 1 95.81 259 ASP B N 1
ATOM 4784 C CA . ASP B 1 259 ? -11.828 -3.18 4.133 1 95.81 259 ASP B CA 1
ATOM 4785 C C . ASP B 1 259 ? -10.695 -3.615 3.215 1 95.81 259 ASP B C 1
ATOM 4787 O O . ASP B 1 259 ? -9.57 -3.119 3.332 1 95.81 259 ASP B O 1
ATOM 4791 N N . ALA B 1 260 ? -11.023 -4.535 2.312 1 98.12 260 ALA B N 1
ATOM 4792 C CA . ALA B 1 260 ? -10.086 -4.977 1.289 1 98.12 260 ALA B CA 1
ATOM 4793 C C . ALA B 1 260 ? -10.797 -5.285 -0.021 1 98.12 260 ALA B C 1
ATOM 4795 O O . ALA B 1 260 ? -11.891 -5.855 -0.017 1 98.12 260 ALA B O 1
ATOM 4796 N N . VAL B 1 261 ? -10.195 -4.863 -1.085 1 98.62 261 VAL B N 1
ATOM 4797 C CA . VAL B 1 261 ? -10.617 -5.277 -2.42 1 98.62 261 VAL B CA 1
ATOM 4798 C C . VAL B 1 261 ? -9.5 -6.07 -3.094 1 98.62 261 VAL B C 1
ATOM 4800 O O . VAL B 1 261 ? -8.367 -5.594 -3.195 1 98.62 261 VAL B O 1
ATOM 4803 N N . LEU B 1 262 ? -9.797 -7.262 -3.469 1 98.44 262 LEU B N 1
ATOM 4804 C CA . LEU B 1 262 ? -8.867 -8.117 -4.203 1 98.44 262 LEU B CA 1
ATOM 4805 C C . LEU B 1 262 ? -9.164 -8.078 -5.699 1 98.44 262 LEU B C 1
ATOM 4807 O O . LEU B 1 262 ? -10.273 -8.406 -6.125 1 98.44 262 LEU B O 1
ATOM 4811 N N . GLU B 1 263 ? -8.18 -7.645 -6.43 1 97.31 263 GLU B N 1
ATOM 4812 C CA . GLU B 1 263 ? -8.312 -7.629 -7.883 1 97.31 263 GLU B CA 1
ATOM 4813 C C . GLU B 1 263 ? -7.629 -8.836 -8.516 1 97.31 263 GLU B C 1
ATOM 4815 O O . GLU B 1 263 ? -6.41 -9.008 -8.391 1 97.31 263 GLU B O 1
ATOM 4820 N N . VAL B 1 264 ? -8.406 -9.688 -9.203 1 94.19 264 VAL B N 1
ATOM 4821 C CA . VAL B 1 264 ? -7.871 -10.883 -9.844 1 94.19 264 VAL B CA 1
ATOM 4822 C C . VAL B 1 264 ? -8.5 -11.062 -11.219 1 94.19 264 VAL B C 1
ATOM 4824 O O . VAL B 1 264 ? -8.477 -12.156 -11.781 1 94.19 264 VAL B O 1
ATOM 4827 N N . SER B 1 265 ? -9.125 -10.039 -11.75 1 89.94 265 SER B N 1
ATOM 4828 C CA . SER B 1 265 ? -9.703 -10.086 -13.086 1 89.94 265 SER B CA 1
ATOM 4829 C C . SER B 1 265 ? -8.656 -9.812 -14.156 1 89.94 265 SER B C 1
ATOM 4831 O O . SER B 1 265 ? -8.805 -10.234 -15.305 1 89.94 265 SER B O 1
ATOM 4833 N N . GLY B 1 266 ? -7.66 -9.016 -13.805 1 86.44 266 GLY B N 1
ATOM 4834 C CA . GLY B 1 266 ? -6.621 -8.633 -14.75 1 86.44 266 GLY B CA 1
ATOM 4835 C C . GLY B 1 266 ? -7.062 -7.543 -15.711 1 86.44 266 GLY B C 1
ATOM 4836 O O . GLY B 1 266 ? -6.434 -7.336 -16.75 1 86.44 266 GLY B O 1
ATOM 4837 N N . LEU B 1 267 ? -8.148 -6.895 -15.422 1 85.69 267 LEU B N 1
ATOM 4838 C CA . LEU B 1 267 ? -8.648 -5.812 -16.266 1 85.69 267 LEU B CA 1
ATOM 4839 C C . LEU B 1 267 ? -8.312 -4.453 -15.664 1 85.69 267 LEU B C 1
ATOM 4841 O O . LEU B 1 267 ? -8.711 -4.156 -14.531 1 85.69 267 LEU B O 1
ATOM 4845 N N . PRO B 1 268 ? -7.625 -3.65 -16.438 1 85.69 268 PRO B N 1
ATOM 4846 C CA . PRO B 1 268 ? -7.215 -2.355 -15.883 1 85.69 268 PRO B CA 1
ATOM 4847 C C . PRO B 1 268 ? -8.406 -1.49 -15.469 1 85.69 268 PRO B C 1
ATOM 4849 O O . PRO B 1 268 ? -8.312 -0.752 -14.484 1 85.69 268 PRO B O 1
ATOM 4852 N N . ALA B 1 269 ? -9.484 -1.604 -16.125 1 86.25 269 ALA B N 1
ATOM 4853 C CA . ALA B 1 269 ? -10.633 -0.722 -15.938 1 86.25 269 ALA B CA 1
ATOM 4854 C C . ALA B 1 269 ? -11.25 -0.902 -14.555 1 86.25 269 ALA B C 1
ATOM 4856 O O . ALA B 1 269 ? -11.977 -0.032 -14.07 1 86.25 269 ALA B O 1
ATOM 4857 N N . VAL B 1 270 ? -10.914 -1.97 -13.875 1 93.44 270 VAL B N 1
ATOM 4858 C CA . VAL B 1 270 ? -11.609 -2.234 -12.617 1 93.44 270 VAL B CA 1
ATOM 4859 C C . VAL B 1 270 ? -10.859 -1.58 -11.461 1 93.44 270 VAL B C 1
ATOM 4861 O O . VAL B 1 270 ? -11.383 -1.481 -10.352 1 93.44 270 VAL B O 1
ATOM 4864 N N . VAL B 1 271 ? -9.68 -1.133 -11.695 1 93.62 271 VAL B N 1
ATOM 4865 C CA . VAL B 1 271 ? -8.828 -0.637 -10.625 1 93.62 271 VAL B CA 1
ATOM 4866 C C . VAL B 1 271 ? -9.453 0.609 -10 1 93.62 271 VAL B C 1
ATOM 4868 O O . VAL B 1 271 ? -9.688 0.656 -8.789 1 93.62 271 VAL B O 1
ATOM 4871 N N . PRO B 1 272 ? -9.836 1.664 -10.812 1 93 272 PRO B N 1
ATOM 4872 C CA . PRO B 1 272 ? -10.461 2.83 -10.18 1 93 272 PRO B CA 1
ATOM 4873 C C . PRO B 1 272 ? -11.758 2.484 -9.453 1 93 272 PRO B C 1
ATOM 4875 O O . PRO B 1 272 ? -12.031 3.021 -8.375 1 93 272 PRO B O 1
ATOM 4878 N N . GLU B 1 273 ? -12.508 1.584 -10.039 1 94.88 273 GLU B N 1
ATOM 4879 C CA . GLU B 1 273 ? -13.75 1.129 -9.406 1 94.88 273 GLU B CA 1
ATOM 4880 C C . GLU B 1 273 ? -13.469 0.493 -8.047 1 94.88 273 GLU B C 1
ATOM 4882 O O . GLU B 1 273 ? -14.156 0.784 -7.066 1 94.88 273 GLU B O 1
ATOM 4887 N N . GLY B 1 274 ? -12.477 -0.384 -8.031 1 97.12 274 GLY B N 1
ATOM 4888 C CA . GLY B 1 274 ? -12.109 -1.048 -6.789 1 97.12 274 GLY B CA 1
ATOM 4889 C C . GLY B 1 274 ? -11.641 -0.087 -5.715 1 97.12 274 GLY B C 1
ATOM 4890 O O . GLY B 1 274 ? -11.953 -0.262 -4.535 1 97.12 274 GLY B O 1
ATOM 4891 N N . LEU B 1 275 ? -10.906 0.882 -6.117 1 96.12 275 LEU B N 1
ATOM 4892 C CA . LEU B 1 275 ? -10.445 1.895 -5.176 1 96.12 275 LEU B CA 1
ATOM 4893 C C . LEU B 1 275 ? -11.625 2.652 -4.57 1 96.12 275 LEU B C 1
ATOM 4895 O O . LEU B 1 275 ? -11.617 2.967 -3.379 1 96.12 275 LEU B O 1
ATOM 4899 N N . ASP B 1 276 ? -12.625 2.91 -5.344 1 95.75 276 ASP B N 1
ATOM 4900 C CA . ASP B 1 276 ? -13.805 3.635 -4.883 1 95.75 276 ASP B CA 1
ATOM 4901 C C . ASP B 1 276 ? -14.648 2.771 -3.951 1 95.75 276 ASP B C 1
ATOM 4903 O O . ASP B 1 276 ? -15.422 3.295 -3.145 1 95.75 276 ASP B O 1
ATOM 4907 N N . MET B 1 277 ? -14.492 1.463 -4.031 1 97.75 277 MET B N 1
ATOM 4908 C CA . MET B 1 277 ? -15.25 0.541 -3.191 1 97.75 277 MET B CA 1
ATOM 4909 C C . MET B 1 277 ? -14.68 0.497 -1.779 1 97.75 277 MET B C 1
ATOM 4911 O O . MET B 1 277 ? -15.367 0.098 -0.838 1 97.75 277 MET B O 1
ATOM 4915 N N . LEU B 1 278 ? -13.469 0.878 -1.62 1 96.94 278 LEU B N 1
ATOM 4916 C CA . LEU B 1 278 ? -12.766 0.732 -0.351 1 96.94 278 LEU B CA 1
ATOM 4917 C C . LEU B 1 278 ? -13.375 1.637 0.715 1 96.94 278 LEU B C 1
ATOM 4919 O O . LEU B 1 278 ? -13.797 2.756 0.419 1 96.94 278 LEU B O 1
ATOM 4923 N N . ALA B 1 279 ? -13.375 1.111 1.924 1 93.69 279 ALA B N 1
ATOM 4924 C CA . ALA B 1 279 ? -13.586 1.955 3.098 1 93.69 279 ALA B CA 1
ATOM 4925 C C . ALA B 1 279 ? -12.391 2.871 3.334 1 93.69 279 ALA B C 1
ATOM 4927 O O . ALA B 1 279 ? -11.312 2.652 2.773 1 93.69 279 ALA B O 1
ATOM 4928 N N . GLN B 1 280 ? -12.609 3.916 4.086 1 90.31 280 GLN B N 1
ATOM 4929 C CA . GLN B 1 280 ? -11.453 4.672 4.555 1 90.31 280 GLN B CA 1
ATOM 4930 C C . GLN B 1 280 ? -10.445 3.76 5.254 1 90.31 280 GLN B C 1
ATOM 4932 O O . GLN B 1 280 ? -10.828 2.898 6.047 1 90.31 280 GLN B O 1
ATOM 4937 N N . GLY B 1 281 ? -9.18 3.908 4.797 1 90.88 281 GLY B N 1
ATOM 4938 C CA . GLY B 1 281 ? -8.141 3.076 5.367 1 90.88 281 GLY B CA 1
ATOM 4939 C C . GLY B 1 281 ? -8.07 1.693 4.746 1 90.88 281 GLY B C 1
ATOM 4940 O O . GLY B 1 281 ? -7.254 0.863 5.156 1 90.88 281 GLY B O 1
ATOM 4941 N N . GLY B 1 282 ? -8.93 1.434 3.773 1 94.19 282 GLY B N 1
ATOM 4942 C CA . GLY B 1 282 ? -8.969 0.122 3.146 1 94.19 282 GLY B CA 1
ATOM 4943 C C . GLY B 1 282 ? -7.758 -0.159 2.279 1 94.19 282 GLY B C 1
ATOM 4944 O O . GLY B 1 282 ? -6.973 0.745 1.991 1 94.19 282 GLY B O 1
ATOM 4945 N N . THR B 1 283 ? -7.613 -1.396 1.843 1 96.88 283 THR B N 1
ATOM 4946 C CA . THR B 1 283 ? -6.457 -1.828 1.065 1 96.88 283 THR B CA 1
ATOM 4947 C C . THR B 1 283 ? -6.895 -2.506 -0.229 1 96.88 283 THR B C 1
ATOM 4949 O O . THR B 1 283 ? -7.746 -3.398 -0.21 1 96.88 283 THR B O 1
ATOM 4952 N N . TYR B 1 284 ? -6.344 -1.99 -1.271 1 97.69 284 TYR B N 1
ATOM 4953 C CA . TYR B 1 284 ? -6.531 -2.607 -2.58 1 97.69 284 TYR B CA 1
ATOM 4954 C C . TYR B 1 284 ? -5.402 -3.586 -2.889 1 97.69 284 TYR B C 1
ATOM 4956 O O . TYR B 1 284 ? -4.23 -3.197 -2.936 1 97.69 284 TYR B O 1
ATOM 4964 N N . LEU B 1 285 ? -5.75 -4.832 -3.076 1 97.88 285 LEU B N 1
ATOM 4965 C CA . LEU B 1 285 ? -4.793 -5.891 -3.369 1 97.88 285 LEU B CA 1
ATOM 4966 C C . LEU B 1 285 ? -4.797 -6.23 -4.855 1 97.88 285 LEU B C 1
ATOM 4968 O O . LEU B 1 285 ? -5.715 -6.895 -5.344 1 97.88 285 LEU B O 1
ATOM 4972 N N . GLU B 1 286 ? -3.775 -5.785 -5.496 1 96.06 286 GLU B N 1
ATOM 4973 C CA . GLU B 1 286 ? -3.646 -6.008 -6.934 1 96.06 286 GLU B CA 1
ATOM 4974 C C . GLU B 1 286 ? -2.822 -7.258 -7.227 1 96.06 286 GLU B C 1
ATOM 4976 O O . GLU B 1 286 ? -1.599 -7.246 -7.086 1 96.06 286 GLU B O 1
ATOM 4981 N N . VAL B 1 287 ? -3.5 -8.266 -7.727 1 92.62 287 VAL B N 1
ATOM 4982 C CA . VAL B 1 287 ? -2.859 -9.547 -8.008 1 92.62 287 VAL B CA 1
ATOM 4983 C C . VAL B 1 287 ? -2.971 -9.867 -9.5 1 92.62 287 VAL B C 1
ATOM 4985 O O . VAL B 1 287 ? -2.053 -10.445 -10.086 1 92.62 287 VAL B O 1
ATOM 4988 N N . GLY B 1 288 ? -4.062 -9.5 -10.023 1 85.25 288 GLY B N 1
ATOM 4989 C CA . GLY B 1 288 ? -4.301 -9.797 -11.422 1 85.25 288 GLY B CA 1
ATOM 4990 C C . GLY B 1 288 ? -3.232 -9.242 -12.344 1 85.25 288 GLY B C 1
ATOM 4991 O O . GLY B 1 288 ? -2.729 -8.141 -12.117 1 85.25 288 GLY B O 1
ATOM 4992 N N . ASN B 1 289 ? -2.859 -10.078 -13.188 1 67.5 289 ASN B N 1
ATOM 4993 C CA . ASN B 1 289 ? -1.856 -9.656 -14.164 1 67.5 289 ASN B CA 1
ATOM 4994 C C . ASN B 1 289 ? -2.459 -8.758 -15.234 1 67.5 289 ASN B C 1
ATOM 4996 O O . ASN B 1 289 ? -3.086 -9.242 -16.188 1 67.5 289 ASN B O 1
ATOM 5000 N N . ILE B 1 290 ? -2.332 -7.613 -14.938 1 62.44 290 ILE B N 1
ATOM 5001 C CA . ILE B 1 290 ? -2.715 -6.637 -15.953 1 62.44 290 ILE B CA 1
ATOM 5002 C C . ILE B 1 290 ? -1.576 -6.465 -16.953 1 62.44 290 ILE B C 1
ATOM 5004 O O . ILE B 1 290 ? -0.406 -6.398 -16.578 1 62.44 290 ILE B O 1
ATOM 5008 N N . ASN B 1 291 ? -1.939 -6.609 -18.109 1 67.19 291 ASN B N 1
ATOM 5009 C CA . ASN B 1 291 ? -0.971 -6.57 -19.203 1 67.19 291 ASN B CA 1
ATOM 5010 C C . ASN B 1 291 ? 0 -5.402 -19.047 1 67.19 291 ASN B C 1
ATOM 5012 O O . ASN B 1 291 ? -0.417 -4.273 -18.781 1 67.19 291 ASN B O 1
ATOM 5016 N N . GLN B 1 292 ? 1.204 -5.789 -19.25 1 68.5 292 GLN B N 1
ATOM 5017 C CA . GLN B 1 292 ? 2.234 -4.758 -19.188 1 68.5 292 GLN B CA 1
ATOM 5018 C C . GLN B 1 292 ? 1.948 -3.639 -20.188 1 68.5 292 GLN B C 1
ATOM 5020 O O . GLN B 1 292 ? 1.564 -3.9 -21.328 1 68.5 292 GLN B O 1
ATOM 5025 N N . GLY B 1 293 ? 2.082 -2.484 -19.734 1 74.94 293 GLY B N 1
ATOM 5026 C CA . GLY B 1 293 ? 1.92 -1.335 -20.609 1 74.94 293 GLY B CA 1
ATOM 5027 C C . GLY B 1 293 ? 0.515 -0.764 -20.594 1 74.94 293 GLY B C 1
ATOM 5028 O O . GLY B 1 293 ? 0.293 0.367 -21.031 1 74.94 293 GLY B O 1
ATOM 5029 N N . LYS B 1 294 ? -0.378 -1.594 -20.078 1 79.12 294 LYS B N 1
ATOM 5030 C CA . LYS B 1 294 ? -1.719 -1.032 -19.938 1 79.12 294 LYS B CA 1
ATOM 5031 C C . LYS B 1 294 ? -1.798 -0.094 -18.734 1 79.12 294 LYS B C 1
ATOM 5033 O O . LYS B 1 294 ? -1.357 -0.442 -17.641 1 79.12 294 LYS B O 1
ATOM 5038 N N . ARG B 1 295 ? -2.275 1.064 -19.047 1 87.31 295 ARG B N 1
ATOM 5039 C CA . ARG B 1 295 ? -2.297 2.1 -18.016 1 87.31 295 ARG B CA 1
ATOM 5040 C C . ARG B 1 295 ? -3.723 2.381 -17.547 1 87.31 295 ARG B C 1
ATOM 5042 O O . ARG B 1 295 ? -4.68 2.148 -18.297 1 87.31 295 ARG B O 1
ATOM 5049 N N . VAL B 1 296 ? -3.752 2.734 -16.344 1 89.25 296 VAL B N 1
ATOM 5050 C CA . VAL B 1 296 ? -5.031 3.143 -15.766 1 89.25 296 VAL B CA 1
ATOM 5051 C C . VAL B 1 296 ? -4.887 4.512 -15.109 1 89.25 296 VAL B C 1
ATOM 5053 O O . VAL B 1 296 ? -3.814 4.859 -14.609 1 89.25 296 VAL B O 1
ATOM 5056 N N . GLU B 1 297 ? -5.953 5.23 -15.266 1 90.56 297 GLU B N 1
ATOM 5057 C CA . GLU B 1 297 ? -5.984 6.523 -14.586 1 90.56 297 GLU B CA 1
ATOM 5058 C C . GLU B 1 297 ? -6.527 6.387 -13.164 1 90.56 297 GLU B C 1
ATOM 5060 O O . GLU B 1 297 ? -7.59 5.797 -12.953 1 90.56 297 GLU B O 1
ATOM 5065 N N . ILE B 1 298 ? -5.73 6.871 -12.266 1 89.5 298 ILE B N 1
ATOM 5066 C CA . ILE B 1 298 ? -6.242 6.91 -10.898 1 89.5 298 ILE B CA 1
ATOM 5067 C C . ILE B 1 298 ? -6.145 8.328 -10.352 1 89.5 298 ILE B C 1
ATOM 5069 O O . ILE B 1 298 ? -5.375 9.148 -10.859 1 89.5 298 ILE B O 1
ATOM 5073 N N . ASP B 1 299 ? -6.977 8.625 -9.445 1 88.31 299 ASP B N 1
ATOM 5074 C CA . ASP B 1 299 ? -6.906 9.859 -8.68 1 88.31 299 ASP B CA 1
ATOM 5075 C C . ASP B 1 299 ? -6.168 9.648 -7.355 1 88.31 299 ASP B C 1
ATOM 5077 O O . ASP B 1 299 ? -6.723 9.078 -6.414 1 88.31 299 ASP B O 1
ATOM 5081 N N . PRO B 1 300 ? -4.926 10.078 -7.277 1 87.62 300 PRO B N 1
ATOM 5082 C CA . PRO B 1 300 ? -4.148 9.828 -6.062 1 87.62 300 PRO B CA 1
ATOM 5083 C C . PRO B 1 300 ? -4.793 10.445 -4.816 1 87.62 300 PRO B C 1
ATOM 5085 O O . PRO B 1 300 ? -4.539 9.984 -3.699 1 87.62 300 PRO B O 1
ATOM 5088 N N . SER B 1 301 ? -5.582 11.438 -4.996 1 86.5 301 SER B N 1
ATOM 5089 C CA . SER B 1 301 ? -6.219 12.07 -3.848 1 86.5 301 SER B CA 1
ATOM 5090 C C . SER B 1 301 ? -7.156 11.109 -3.131 1 86.5 301 SER B C 1
ATOM 5092 O O . SER B 1 301 ? -7.355 11.211 -1.918 1 86.5 301 SER B O 1
ATOM 5094 N N . VAL B 1 302 ? -7.688 10.117 -3.908 1 86.56 302 VAL B N 1
ATOM 5095 C CA . VAL B 1 302 ? -8.555 9.109 -3.312 1 86.56 302 VAL B CA 1
ATOM 5096 C C . VAL B 1 302 ? -7.762 8.273 -2.307 1 86.56 302 VAL B C 1
ATOM 5098 O O . VAL B 1 302 ? -8.281 7.922 -1.242 1 86.56 302 VAL B O 1
ATOM 5101 N N . LEU B 1 303 ? -6.547 8.055 -2.602 1 90.94 303 LEU B N 1
ATOM 5102 C CA . LEU B 1 303 ? -5.688 7.289 -1.709 1 90.94 303 LEU B CA 1
ATOM 5103 C C . LEU B 1 303 ? -5.301 8.109 -0.484 1 90.94 303 LEU B C 1
ATOM 5105 O O . LEU B 1 303 ? -5.426 7.641 0.649 1 90.94 303 LEU B O 1
ATOM 5109 N N . VAL B 1 304 ? -4.957 9.336 -0.711 1 89 304 VAL B N 1
ATOM 5110 C CA . VAL B 1 304 ? -4.465 10.188 0.369 1 89 304 VAL B CA 1
ATOM 5111 C C . VAL B 1 304 ? -5.609 10.531 1.318 1 89 304 VAL B C 1
ATOM 5113 O O . VAL B 1 304 ? -5.539 10.242 2.516 1 89 304 VAL B O 1
ATOM 5116 N N . HIS B 1 305 ? -6.695 11.031 0.809 1 86.06 305 HIS B N 1
ATOM 5117 C CA . HIS B 1 305 ? -7.797 11.492 1.647 1 86.06 305 HIS B CA 1
ATOM 5118 C C . HIS B 1 305 ? -8.492 10.32 2.334 1 86.06 305 HIS B C 1
ATOM 5120 O O . HIS B 1 305 ? -9.023 10.469 3.438 1 86.06 305 HIS B O 1
ATOM 5126 N N . GLY B 1 306 ? -8.367 9.164 1.68 1 88.06 306 GLY B N 1
ATOM 5127 C CA . GLY B 1 306 ? -8.992 7.984 2.258 1 88.06 306 GLY B CA 1
ATOM 5128 C C . GLY B 1 306 ? -8.047 7.172 3.123 1 88.06 306 GLY B C 1
ATOM 5129 O O . GLY B 1 306 ? -8.469 6.227 3.791 1 88.06 306 GLY B O 1
ATOM 5130 N N . GLY B 1 307 ? -6.785 7.621 3.131 1 90.75 307 GLY B N 1
ATOM 5131 C CA . GLY B 1 307 ? -5.809 6.77 3.791 1 90.75 307 GLY B CA 1
ATOM 5132 C C . GLY B 1 307 ? -5.773 5.359 3.232 1 90.75 307 GLY B C 1
ATOM 5133 O O . GLY B 1 307 ? -5.648 4.391 3.984 1 90.75 307 GLY B O 1
ATOM 5134 N N . LYS B 1 308 ? -6.035 5.234 1.963 1 93.56 308 LYS B N 1
ATOM 5135 C CA . LYS B 1 308 ? -6.145 3.936 1.309 1 93.56 308 LYS B CA 1
ATOM 5136 C C . LYS B 1 308 ? -4.789 3.479 0.772 1 93.56 308 LYS B C 1
ATOM 5138 O O . LYS B 1 308 ? -3.908 4.301 0.512 1 93.56 308 LYS B O 1
ATOM 5143 N N . SER B 1 309 ? -4.66 2.154 0.639 1 95.56 309 SER B N 1
ATOM 5144 C CA . SER B 1 309 ? -3.416 1.562 0.154 1 95.56 309 SER B CA 1
ATOM 5145 C C . SER B 1 309 ? -3.664 0.683 -1.068 1 95.56 309 SER B C 1
ATOM 5147 O O . SER B 1 309 ? -4.73 0.076 -1.197 1 95.56 309 SER B O 1
ATOM 5149 N N . LEU B 1 310 ? -2.695 0.712 -1.947 1 96.69 310 LEU B N 1
ATOM 5150 C CA . LEU B 1 310 ? -2.645 -0.173 -3.105 1 96.69 310 LEU B CA 1
ATOM 5151 C C . LEU B 1 310 ? -1.388 -1.036 -3.076 1 96.69 310 LEU B C 1
ATOM 5153 O O . LEU B 1 310 ? -0.271 -0.517 -3.133 1 96.69 310 LEU B O 1
ATOM 5157 N N . LEU B 1 311 ? -1.56 -2.354 -2.951 1 96.12 311 LEU B N 1
ATOM 5158 C CA . LEU B 1 311 ? -0.44 -3.283 -2.865 1 96.12 311 LEU B CA 1
ATOM 5159 C C . LEU B 1 311 ? -0.368 -4.164 -4.109 1 96.12 311 LEU B C 1
ATOM 5161 O O . LEU B 1 311 ? -1.346 -4.828 -4.461 1 96.12 311 LEU B O 1
ATOM 5165 N N . GLY B 1 312 ? 0.75 -4.086 -4.73 1 94.25 312 GLY B N 1
ATOM 5166 C CA . GLY B 1 312 ? 1.031 -5.086 -5.75 1 94.25 312 GLY B CA 1
ATOM 5167 C C . GLY B 1 312 ? 1.594 -6.375 -5.176 1 94.25 312 GLY B C 1
ATOM 5168 O O . GLY B 1 312 ? 2.557 -6.352 -4.41 1 94.25 312 GLY B O 1
ATOM 5169 N N . ILE B 1 313 ? 1.008 -7.469 -5.574 1 92.75 313 ILE B N 1
ATOM 5170 C CA . ILE B 1 313 ? 1.418 -8.742 -5 1 92.75 313 ILE B CA 1
ATOM 5171 C C . ILE B 1 313 ? 1.896 -9.68 -6.109 1 92.75 313 ILE B C 1
ATOM 5173 O O . ILE B 1 313 ? 1.147 -9.977 -7.043 1 92.75 313 ILE B O 1
ATOM 5177 N N . MET B 1 314 ? 3.15 -9.969 -5.965 1 88.31 314 MET B N 1
ATOM 5178 C CA . MET B 1 314 ? 3.75 -10.953 -6.859 1 88.31 314 MET B CA 1
ATOM 5179 C C . MET B 1 314 ? 4.297 -12.141 -6.074 1 88.31 314 MET B C 1
ATOM 5181 O O . MET B 1 314 ? 4.953 -11.969 -5.047 1 88.31 314 MET B O 1
ATOM 5185 N N . TRP B 1 315 ? 3.955 -13.344 -6.461 1 89.94 315 TRP B N 1
ATOM 5186 C CA . TRP B 1 315 ? 4.449 -14.57 -5.848 1 89.94 315 TRP B CA 1
ATOM 5187 C C . TRP B 1 315 ? 4.047 -14.648 -4.379 1 89.94 315 TRP B C 1
ATOM 5189 O O . TRP B 1 315 ? 3.006 -14.109 -3.986 1 89.94 315 TRP B O 1
ATOM 5199 N N . TYR B 1 316 ? 4.605 -15.57 -3.656 1 92.06 316 TYR B N 1
ATOM 5200 C CA . TYR B 1 316 ? 4.215 -15.805 -2.271 1 92.06 316 TYR B CA 1
ATOM 5201 C C . TYR B 1 316 ? 5.363 -16.422 -1.479 1 92.06 316 TYR B C 1
ATOM 5203 O O . TYR B 1 316 ? 6.285 -17 -2.061 1 92.06 316 TYR B O 1
ATOM 5211 N N . ASP B 1 317 ? 5.348 -16.141 -0.198 1 90.44 317 ASP B N 1
ATOM 5212 C CA . ASP B 1 317 ? 6.258 -16.859 0.694 1 90.44 317 ASP B CA 1
ATOM 5213 C C . ASP B 1 317 ? 5.922 -18.344 0.754 1 90.44 317 ASP B C 1
ATOM 5215 O O . ASP B 1 317 ? 4.75 -18.719 0.724 1 90.44 317 ASP B O 1
ATOM 5219 N N . PRO B 1 318 ? 6.926 -19.188 0.903 1 90.94 318 PRO B N 1
ATOM 5220 C CA . PRO B 1 318 ? 6.711 -20.641 0.834 1 90.94 318 PRO B CA 1
ATOM 5221 C C . PRO B 1 318 ? 5.707 -21.141 1.871 1 90.94 318 PRO B C 1
ATOM 5223 O O . PRO B 1 318 ? 5.004 -22.125 1.632 1 90.94 318 PRO B O 1
ATOM 5226 N N . ASP B 1 319 ? 5.641 -20.547 2.959 1 91.56 319 ASP B N 1
ATOM 5227 C CA . ASP B 1 319 ? 4.711 -20.984 3.994 1 91.56 319 ASP B CA 1
ATOM 5228 C C . ASP B 1 319 ? 3.264 -20.828 3.533 1 91.56 319 ASP B C 1
ATOM 5230 O O . ASP B 1 319 ? 2.371 -21.516 4.039 1 91.56 319 ASP B O 1
ATOM 5234 N N . CYS B 1 320 ? 3.018 -19.984 2.584 1 94.31 320 CYS B N 1
ATOM 5235 C CA . CYS B 1 320 ? 1.679 -19.859 2.016 1 94.31 320 CYS B CA 1
ATOM 5236 C C . CYS B 1 320 ? 1.283 -21.141 1.289 1 94.31 320 CYS B C 1
ATOM 5238 O O . CYS B 1 320 ? 0.114 -21.531 1.301 1 94.31 320 CYS B O 1
ATOM 5240 N N . LEU B 1 321 ? 2.25 -21.734 0.613 1 95.62 321 LEU B N 1
ATOM 5241 C CA . LEU B 1 321 ? 1.968 -22.984 -0.08 1 95.62 321 LEU B CA 1
ATOM 5242 C C . LEU B 1 321 ? 1.681 -24.109 0.915 1 95.62 321 LEU B C 1
ATOM 5244 O O . LEU B 1 321 ? 0.778 -24.922 0.697 1 95.62 321 LEU B O 1
ATOM 5248 N N . LYS B 1 322 ? 2.426 -24.141 2.008 1 95.75 322 LYS B N 1
ATOM 5249 C CA . LYS B 1 322 ? 2.127 -25.094 3.068 1 95.75 322 LYS B CA 1
ATOM 5250 C C . LYS B 1 322 ? 0.728 -24.859 3.635 1 95.75 322 LYS B C 1
ATOM 5252 O O . LYS B 1 322 ? -0.029 -25.812 3.832 1 95.75 322 LYS B O 1
ATOM 5257 N N . ALA B 1 323 ? 0.389 -23.641 3.855 1 95.62 323 ALA B N 1
ATOM 5258 C CA . ALA B 1 323 ? -0.938 -23.297 4.355 1 95.62 323 ALA B CA 1
ATOM 5259 C C . ALA B 1 323 ? -2.023 -23.703 3.365 1 95.62 323 ALA B C 1
ATOM 5261 O O . ALA B 1 323 ? -3.104 -24.141 3.766 1 95.62 323 ALA B O 1
ATOM 5262 N N . ALA B 1 324 ? -1.741 -23.547 2.113 1 96.5 324 ALA B N 1
ATOM 5263 C CA . ALA B 1 324 ? -2.68 -23.953 1.072 1 96.5 324 ALA B CA 1
ATOM 5264 C C . ALA B 1 324 ? -2.969 -25.453 1.153 1 96.5 324 ALA B C 1
ATOM 5266 O O . ALA B 1 324 ? -4.129 -25.859 1.122 1 96.5 324 ALA B O 1
ATOM 5267 N N . LEU B 1 325 ? -1.948 -26.219 1.315 1 96.12 325 LEU B N 1
ATOM 5268 C CA . LEU B 1 325 ? -2.113 -27.672 1.404 1 96.12 325 LEU B CA 1
ATOM 5269 C C . LEU B 1 325 ? -2.889 -28.047 2.66 1 96.12 325 LEU B C 1
ATOM 5271 O O . LEU B 1 325 ? -3.729 -28.953 2.627 1 96.12 325 LEU B O 1
ATOM 5275 N N . ASP B 1 326 ? -2.572 -27.344 3.732 1 95.38 326 ASP B N 1
ATOM 5276 C CA . ASP B 1 326 ? -3.299 -27.594 4.973 1 95.38 326 ASP B CA 1
ATOM 5277 C C . ASP B 1 326 ? -4.785 -27.297 4.812 1 95.38 326 ASP B C 1
ATOM 5279 O O . ASP B 1 326 ? -5.633 -28.047 5.293 1 95.38 326 ASP B O 1
ATOM 5283 N N . LEU B 1 327 ? -5.039 -26.234 4.145 1 95 327 LEU B N 1
ATOM 5284 C CA . LEU B 1 327 ? -6.43 -25.859 3.893 1 95 327 LEU B CA 1
ATOM 5285 C C . LEU B 1 327 ? -7.133 -26.922 3.055 1 95 327 LEU B C 1
ATOM 5287 O O . LEU B 1 327 ? -8.242 -27.344 3.387 1 95 327 LEU B O 1
ATOM 5291 N N . LEU B 1 328 ? -6.527 -27.359 2.016 1 95.69 328 LEU B N 1
ATOM 5292 C CA . LEU B 1 328 ? -7.117 -28.375 1.161 1 95.69 328 LEU B CA 1
ATOM 5293 C C . LEU B 1 328 ? -7.336 -29.672 1.937 1 95.69 328 LEU B C 1
ATOM 5295 O O . LEU B 1 328 ? -8.359 -30.344 1.768 1 95.69 328 LEU B O 1
ATOM 5299 N N . SER B 1 329 ? -6.391 -30 2.738 1 96.19 329 SER B N 1
ATOM 5300 C CA . SER B 1 329 ? -6.469 -31.234 3.502 1 96.19 329 SER B CA 1
ATOM 5301 C C . SER B 1 329 ? -7.621 -31.188 4.504 1 96.19 329 SER B C 1
ATOM 5303 O O . SER B 1 329 ? -8.312 -32.188 4.707 1 96.19 329 SER B O 1
ATOM 5305 N N . THR B 1 330 ? -7.895 -30.047 5.078 1 95.06 330 THR B N 1
ATOM 5306 C CA . THR B 1 330 ? -8.836 -29.969 6.188 1 95.06 330 THR B CA 1
ATOM 5307 C C . THR B 1 330 ? -10.219 -29.531 5.691 1 95.06 330 THR B C 1
ATOM 5309 O O . THR B 1 330 ? -11.227 -29.75 6.367 1 95.06 330 THR B O 1
ATOM 5312 N N . LYS B 1 331 ? -10.242 -28.938 4.453 1 93.5 331 LYS B N 1
ATOM 5313 C CA . LYS B 1 331 ? -11.5 -28.312 4.031 1 93.5 331 LYS B CA 1
ATOM 5314 C C . LYS B 1 331 ? -11.961 -28.875 2.689 1 93.5 331 LYS B C 1
ATOM 5316 O O . LYS B 1 331 ? -12.828 -28.281 2.033 1 93.5 331 LYS B O 1
ATOM 5321 N N . ALA B 1 332 ? -11.391 -29.953 2.27 1 89.12 332 ALA B N 1
ATOM 5322 C CA . ALA B 1 332 ? -11.711 -30.516 0.962 1 89.12 332 ALA B CA 1
ATOM 5323 C C . ALA B 1 332 ? -13.188 -30.891 0.866 1 89.12 332 ALA B C 1
ATOM 5325 O O . ALA B 1 332 ? -13.773 -30.844 -0.217 1 89.12 332 ALA B O 1
ATOM 5326 N N . ASP B 1 333 ? -13.789 -31.188 1.967 1 91.12 333 ASP B N 1
ATOM 5327 C CA . ASP B 1 333 ? -15.188 -31.609 1.971 1 91.12 333 ASP B CA 1
ATOM 5328 C C . ASP B 1 333 ? -16.109 -30.422 2.246 1 91.12 333 ASP B C 1
ATOM 5330 O O . ASP B 1 333 ? -17.328 -30.562 2.203 1 91.12 333 ASP B O 1
ATOM 5334 N N . VAL B 1 334 ? -15.539 -29.312 2.535 1 92.25 334 VAL B N 1
ATOM 5335 C CA . VAL B 1 334 ? -16.312 -28.125 2.873 1 92.25 334 VAL B CA 1
ATOM 5336 C C . VAL B 1 334 ? -16.609 -27.312 1.61 1 92.25 334 VAL B C 1
ATOM 5338 O O . VAL B 1 334 ? -17.719 -26.844 1.409 1 92.25 334 VAL B O 1
ATOM 5341 N N . TYR B 1 335 ? -15.586 -27.188 0.75 1 94.19 335 TYR B N 1
ATOM 5342 C CA . TYR B 1 335 ? -15.719 -26.438 -0.492 1 94.19 335 TYR B CA 1
ATOM 5343 C C . TYR B 1 335 ? -15.625 -27.359 -1.701 1 94.19 335 TYR B C 1
ATOM 5345 O O . TYR B 1 335 ? -14.883 -28.344 -1.686 1 94.19 335 TYR B O 1
ATOM 5353 N N . PRO B 1 336 ? -16.328 -27.016 -2.701 1 92.94 336 PRO B N 1
ATOM 5354 C CA . PRO B 1 336 ? -16.281 -27.875 -3.887 1 92.94 336 PRO B CA 1
ATOM 5355 C C . PRO B 1 336 ? -15.102 -27.562 -4.801 1 92.94 336 PRO B C 1
ATOM 5357 O O . PRO B 1 336 ? -15.297 -27.266 -5.98 1 92.94 336 PRO B O 1
ATOM 5360 N N . PHE B 1 337 ? -13.922 -27.797 -4.348 1 90.06 337 PHE B N 1
ATOM 5361 C CA . PHE B 1 337 ? -12.703 -27.438 -5.066 1 90.06 337 PHE B CA 1
ATOM 5362 C C . PHE B 1 337 ? -12.625 -28.188 -6.395 1 90.06 337 PHE B C 1
ATOM 5364 O O . PHE B 1 337 ? -12.07 -27.672 -7.367 1 90.06 337 PHE B O 1
ATOM 5371 N N . GLU B 1 338 ? -13.164 -29.328 -6.422 1 83.88 338 GLU B N 1
ATOM 5372 C CA . GLU B 1 338 ? -13.094 -30.172 -7.609 1 83.88 338 GLU B CA 1
ATOM 5373 C C . GLU B 1 338 ? -13.82 -29.531 -8.789 1 83.88 338 GLU B C 1
ATOM 5375 O O . GLU B 1 338 ? -13.555 -29.875 -9.945 1 83.88 338 GLU B O 1
ATOM 5380 N N . GLN B 1 339 ? -14.703 -28.641 -8.43 1 86.75 339 GLN B N 1
ATOM 5381 C CA . GLN B 1 339 ? -15.5 -28 -9.477 1 86.75 339 GLN B CA 1
ATOM 5382 C C . GLN B 1 339 ? -14.703 -26.891 -10.172 1 86.75 339 GLN B C 1
ATOM 5384 O O . GLN B 1 339 ? -15.109 -26.406 -11.227 1 86.75 339 GLN B O 1
ATOM 5389 N N . ILE B 1 340 ? -13.578 -26.547 -9.57 1 85.44 340 ILE B N 1
ATOM 5390 C CA . ILE B 1 340 ? -12.742 -25.531 -10.211 1 85.44 340 ILE B CA 1
ATOM 5391 C C . ILE B 1 340 ? -12.102 -26.125 -11.469 1 85.44 340 ILE B C 1
ATOM 5393 O O . ILE B 1 340 ? -12.039 -25.453 -12.508 1 85.44 340 ILE B O 1
ATOM 5397 N N . LEU B 1 341 ? -11.578 -27.375 -11.297 1 81.56 341 LEU B N 1
ATOM 5398 C CA . LEU B 1 341 ? -10.969 -28.078 -12.422 1 81.56 341 LEU B CA 1
ATOM 5399 C C . LEU B 1 341 ? -12.008 -28.906 -13.188 1 81.56 341 LEU B C 1
ATOM 5401 O O . LEU B 1 341 ? -12.656 -29.781 -12.609 1 81.56 341 LEU B O 1
ATOM 5405 N N . SER B 1 342 ? -12.25 -28.547 -14.438 1 74.38 342 SER B N 1
ATOM 5406 C CA . SER B 1 342 ? -13.406 -29.156 -15.078 1 74.38 342 SER B CA 1
ATOM 5407 C C . SER B 1 342 ? -12.984 -30.156 -16.156 1 74.38 342 SER B C 1
ATOM 5409 O O . SER B 1 342 ? -13.711 -31.109 -16.438 1 74.38 342 SER B O 1
ATOM 5411 N N . HIS B 1 343 ? -11.812 -29.953 -16.703 1 89.19 343 HIS B N 1
ATOM 5412 C CA . HIS B 1 343 ? -11.477 -30.781 -17.859 1 89.19 343 HIS B CA 1
ATOM 5413 C C . HIS B 1 343 ? -10.016 -31.219 -17.812 1 89.19 343 HIS B C 1
ATOM 5415 O O . HIS B 1 343 ? -9.141 -30.438 -17.438 1 89.19 343 HIS B O 1
ATOM 5421 N N . HIS B 1 344 ? -9.797 -32.5 -18.219 1 95.44 344 HIS B N 1
ATOM 5422 C CA . HIS B 1 344 ? -8.461 -33.062 -18.281 1 95.44 344 HIS B CA 1
ATOM 5423 C C . HIS B 1 344 ? -8.07 -33.375 -19.719 1 95.44 344 HIS B C 1
ATOM 5425 O O . HIS B 1 344 ? -8.891 -33.844 -20.516 1 95.44 344 HIS B O 1
ATOM 5431 N N . TYR B 1 345 ? -6.875 -33.062 -20.094 1 97.25 345 TYR B N 1
ATOM 5432 C CA . TYR B 1 345 ? -6.297 -33.312 -21.406 1 97.25 345 TYR B CA 1
ATOM 5433 C C . TYR B 1 345 ? -4.949 -34 -21.281 1 97.25 345 TYR B C 1
ATOM 5435 O O . TYR B 1 345 ? -4.164 -33.719 -20.375 1 97.25 345 TYR B O 1
ATOM 5443 N N . PRO B 1 346 ? -4.652 -34.969 -22.203 1 97.81 346 PRO B N 1
ATOM 5444 C CA . PRO B 1 346 ? -3.244 -35.375 -22.297 1 97.81 346 PRO B CA 1
ATOM 5445 C C . PRO B 1 346 ? -2.338 -34.219 -22.75 1 97.81 346 PRO B C 1
ATOM 5447 O O . PRO B 1 346 ? -2.805 -33.281 -23.391 1 97.81 346 PRO B O 1
ATOM 5450 N N . LEU B 1 347 ? -1.062 -34.312 -22.375 1 97.69 347 LEU B N 1
ATOM 5451 C CA . LEU B 1 347 ? -0.109 -33.25 -22.734 1 97.69 347 LEU B CA 1
ATOM 5452 C C . LEU B 1 347 ? -0.101 -33 -24.234 1 97.69 347 LEU B C 1
ATOM 5454 O O . LEU B 1 347 ? -0.011 -31.859 -24.688 1 97.69 347 LEU B O 1
ATOM 5458 N N . LYS B 1 348 ? -0.248 -34.062 -25.031 1 96.75 348 LYS B N 1
ATOM 5459 C CA . LYS B 1 348 ? -0.189 -33.938 -26.484 1 96.75 348 LYS B CA 1
ATOM 5460 C C . LYS B 1 348 ? -1.339 -33.094 -27.031 1 96.75 348 LYS B C 1
ATOM 5462 O O . LYS B 1 348 ? -1.291 -32.656 -28.172 1 96.75 348 LYS B O 1
ATOM 5467 N N . ASP B 1 349 ? -2.387 -32.938 -26.234 1 97.75 349 ASP B N 1
ATOM 5468 C CA . ASP B 1 349 ? -3.545 -32.156 -26.656 1 97.75 349 ASP B CA 1
ATOM 5469 C C . ASP B 1 349 ? -3.529 -30.766 -26.031 1 97.75 349 ASP B C 1
ATOM 5471 O O . ASP B 1 349 ? -4.582 -30.172 -25.797 1 97.75 349 ASP B O 1
ATOM 5475 N N . ILE B 1 350 ? -2.383 -30.281 -25.688 1 97.88 350 ILE B N 1
ATOM 5476 C CA . ILE B 1 350 ? -2.236 -28.984 -25.031 1 97.88 350 ILE B CA 1
ATOM 5477 C C . ILE B 1 350 ? -2.846 -27.891 -25.891 1 97.88 350 ILE B C 1
ATOM 5479 O O . ILE B 1 350 ? -3.445 -26.938 -25.375 1 97.88 350 ILE B O 1
ATOM 5483 N N . ASP B 1 351 ? -2.777 -28 -27.219 1 97.81 351 ASP B N 1
ATOM 5484 C CA . ASP B 1 351 ? -3.359 -26.984 -28.078 1 97.81 351 ASP B CA 1
ATOM 5485 C C . ASP B 1 351 ? -4.871 -26.891 -27.891 1 97.81 351 ASP B C 1
ATOM 5487 O O . ASP B 1 351 ? -5.434 -25.797 -27.812 1 97.81 351 ASP B O 1
ATOM 5491 N N . GLN B 1 352 ? -5.422 -28.016 -27.812 1 96.94 352 GLN B N 1
ATOM 5492 C CA . GLN B 1 352 ? -6.863 -28.047 -27.578 1 96.94 352 GLN B CA 1
ATOM 5493 C C . GLN B 1 352 ? -7.211 -27.484 -26.203 1 96.94 352 GLN B C 1
ATOM 5495 O O . GLN B 1 352 ? -8.203 -26.781 -26.047 1 96.94 352 GLN B O 1
ATOM 5500 N N . ALA B 1 353 ? -6.438 -27.844 -25.203 1 96.62 353 ALA B N 1
ATOM 5501 C CA . ALA B 1 353 ? -6.656 -27.328 -23.859 1 96.62 353 ALA B CA 1
ATOM 5502 C C . ALA B 1 353 ? -6.652 -25.797 -23.828 1 96.62 353 ALA B C 1
ATOM 5504 O O . ALA B 1 353 ? -7.559 -25.188 -23.266 1 96.62 353 ALA B O 1
ATOM 5505 N N . PHE B 1 354 ? -5.641 -25.172 -24.469 1 96.62 354 PHE B N 1
ATOM 5506 C CA . PHE B 1 354 ? -5.531 -23.719 -24.531 1 96.62 354 PHE B CA 1
ATOM 5507 C C . PHE B 1 354 ? -6.695 -23.125 -25.297 1 96.62 354 PHE B C 1
ATOM 5509 O O . PHE B 1 354 ? -7.273 -22.109 -24.891 1 96.62 354 PHE B O 1
ATOM 5516 N N . ALA B 1 355 ? -7.074 -23.734 -26.375 1 95.94 355 ALA B N 1
ATOM 5517 C CA . ALA B 1 355 ? -8.18 -23.234 -27.203 1 95.94 355 ALA B CA 1
ATOM 5518 C C . ALA B 1 355 ? -9.492 -23.266 -26.422 1 95.94 355 ALA B C 1
ATOM 5520 O O . ALA B 1 355 ? -10.258 -22.297 -26.453 1 95.94 355 ALA B O 1
ATOM 5521 N N . ASP B 1 356 ? -9.719 -24.359 -25.75 1 93.94 356 ASP B N 1
ATOM 5522 C CA . ASP B 1 356 ? -10.961 -24.516 -25 1 93.94 356 ASP B CA 1
ATOM 5523 C C . ASP B 1 356 ? -11.039 -23.5 -23.859 1 93.94 356 ASP B C 1
ATOM 5525 O O . ASP B 1 356 ? -12.102 -22.938 -23.594 1 93.94 356 ASP B O 1
ATOM 5529 N N . GLN B 1 357 ? -9.945 -23.328 -23.156 1 91.25 357 GLN B N 1
ATOM 5530 C CA . GLN B 1 357 ? -9.945 -22.359 -22.062 1 91.25 357 GLN B CA 1
ATOM 5531 C C . GLN B 1 357 ? -10.07 -20.922 -22.594 1 91.25 357 GLN B C 1
ATOM 5533 O O . GLN B 1 357 ? -10.75 -20.094 -21.984 1 91.25 357 GLN B O 1
ATOM 5538 N N . ASP B 1 358 ? -9.445 -20.656 -23.625 1 91.31 358 ASP B N 1
ATOM 5539 C CA . ASP B 1 358 ? -9.5 -19.328 -24.25 1 91.31 358 ASP B CA 1
ATOM 5540 C C . ASP B 1 358 ? -10.922 -18.969 -24.672 1 91.31 358 ASP B C 1
ATOM 5542 O O . ASP B 1 358 ? -11.328 -17.812 -24.594 1 91.31 358 ASP B O 1
ATOM 5546 N N . SER B 1 359 ? -11.664 -19.938 -25.156 1 88.62 359 SER B N 1
ATOM 5547 C CA . SER B 1 359 ? -13.023 -19.719 -25.641 1 88.62 359 SER B CA 1
ATOM 5548 C C . SER B 1 359 ? -14 -19.531 -24.484 1 88.62 359 SER B C 1
ATOM 5550 O O . SER B 1 359 ? -15.133 -19.109 -24.688 1 88.62 359 SER B O 1
ATOM 5552 N N . GLY B 1 360 ? -13.492 -19.844 -23.312 1 79.69 360 GLY B N 1
ATOM 5553 C CA . GLY B 1 360 ? -14.359 -19.719 -22.141 1 79.69 360 GLY B CA 1
ATOM 5554 C C . GLY B 1 360 ? -15.156 -20.984 -21.859 1 79.69 360 GLY B C 1
ATOM 5555 O O . GLY B 1 360 ? -15.875 -21.062 -20.859 1 79.69 360 GLY B O 1
ATOM 5556 N N . ASN B 1 361 ? -15.023 -22 -22.562 1 79.06 361 ASN B N 1
ATOM 5557 C CA . ASN B 1 361 ? -15.734 -23.266 -22.391 1 79.06 361 ASN B CA 1
ATOM 5558 C C . ASN B 1 361 ? -15.219 -24.031 -21.172 1 79.06 361 ASN B C 1
ATOM 5560 O O . ASN B 1 361 ? -15.938 -24.875 -20.609 1 79.06 361 ASN B O 1
ATOM 5564 N N . VAL B 1 362 ? -13.953 -23.844 -20.953 1 82.19 362 VAL B N 1
ATOM 5565 C CA . VAL B 1 362 ? -13.289 -24.5 -19.828 1 82.19 362 VAL B CA 1
ATOM 5566 C C . VAL B 1 362 ? -12.734 -23.438 -18.875 1 82.19 362 VAL B C 1
ATOM 5568 O O . VAL B 1 362 ? -12.109 -22.469 -19.312 1 82.19 362 VAL B O 1
ATOM 5571 N N . GLN B 1 363 ? -13.055 -23.578 -17.625 1 77.75 363 GLN B N 1
ATOM 5572 C CA . GLN B 1 363 ? -12.586 -22.609 -16.625 1 77.75 363 GLN B CA 1
ATOM 5573 C C . GLN B 1 363 ? -11.086 -22.766 -16.375 1 77.75 363 GLN B C 1
ATOM 5575 O O . GLN B 1 363 ? -10.352 -21.781 -16.391 1 77.75 363 GLN B O 1
ATOM 5580 N N . ARG B 1 364 ? -10.672 -24.016 -16.125 1 88 364 ARG B N 1
ATOM 5581 C CA . ARG B 1 364 ? -9.266 -24.344 -15.906 1 88 364 ARG B CA 1
ATOM 5582 C C . ARG B 1 364 ? -8.93 -25.719 -16.469 1 88 364 ARG B C 1
ATOM 5584 O O . ARG B 1 364 ? -9.43 -26.734 -15.969 1 88 364 ARG B O 1
ATOM 5591 N N . ALA B 1 365 ? -8.109 -25.734 -17.484 1 92.75 365 ALA B N 1
ATOM 5592 C CA . ALA B 1 365 ? -7.719 -27 -18.094 1 92.75 365 ALA B CA 1
ATOM 5593 C C . ALA B 1 365 ? -6.566 -27.641 -17.344 1 92.75 365 ALA B C 1
ATOM 5595 O O . ALA B 1 365 ? -5.652 -26.953 -16.875 1 92.75 365 ALA B O 1
ATOM 5596 N N . ALA B 1 366 ? -6.656 -28.953 -17.219 1 95.25 366 ALA B N 1
ATOM 5597 C CA . ALA B 1 366 ? -5.586 -29.75 -16.609 1 95.25 366 ALA B CA 1
ATOM 5598 C C . ALA B 1 366 ? -4.898 -30.641 -17.641 1 95.25 366 ALA B C 1
ATOM 5600 O O . ALA B 1 366 ? -5.566 -31.312 -18.422 1 95.25 366 ALA B O 1
ATOM 5601 N N . LEU B 1 367 ? -3.635 -30.562 -17.656 1 97.25 367 LEU B N 1
ATOM 5602 C CA . LEU B 1 367 ? -2.828 -31.406 -18.531 1 97.25 367 LEU B CA 1
ATOM 5603 C C . LEU B 1 367 ? -2.24 -32.594 -17.75 1 97.25 367 LEU B C 1
ATOM 5605 O O . LEU B 1 367 ? -1.688 -32.406 -16.672 1 97.25 367 LEU B O 1
ATOM 5609 N N . LEU B 1 368 ? -2.4 -33.75 -18.297 1 97.81 368 LEU B N 1
ATOM 5610 C CA . LEU B 1 368 ? -1.827 -34.969 -17.766 1 97.81 368 LEU B CA 1
ATOM 5611 C C . LEU B 1 368 ? -0.656 -35.438 -18.609 1 97.81 368 LEU B C 1
ATOM 5613 O O . LEU B 1 368 ? -0.853 -36.156 -19.609 1 97.81 368 LEU B O 1
ATOM 5617 N N . PRO B 1 369 ? 0.512 -35.156 -18.172 1 97.69 369 PRO B N 1
ATOM 5618 C CA . PRO B 1 369 ? 1.692 -35.344 -19.016 1 97.69 369 PRO B CA 1
ATOM 5619 C C . PRO B 1 369 ? 1.902 -36.812 -19.406 1 97.69 369 PRO B C 1
ATOM 5621 O O . PRO B 1 369 ? 2.527 -37.094 -20.438 1 97.69 369 PRO B O 1
ATOM 5624 N N . TRP B 1 370 ? 1.402 -37.719 -18.656 1 97.25 370 TRP B N 1
ATOM 5625 C CA . TRP B 1 370 ? 1.701 -39.156 -18.891 1 97.25 370 TRP B CA 1
ATOM 5626 C C . TRP B 1 370 ? 0.492 -39.875 -19.469 1 97.25 370 TRP B C 1
ATOM 5628 O O . TRP B 1 370 ? 0.534 -41.094 -19.688 1 97.25 370 TRP B O 1
ATOM 5638 N N . ALA B 1 371 ? -0.527 -39.156 -19.625 1 94.62 371 ALA B N 1
ATOM 5639 C CA . ALA B 1 371 ? -1.723 -39.75 -20.219 1 94.62 371 ALA B CA 1
ATOM 5640 C C . ALA B 1 371 ? -1.57 -39.906 -21.719 1 94.62 371 ALA B C 1
ATOM 5642 O O . ALA B 1 371 ? -0.873 -39.125 -22.375 1 94.62 371 ALA B O 1
ATOM 5643 N N . ASP B 1 372 ? -2.244 -40.969 -22.219 1 89.19 372 ASP B N 1
ATOM 5644 C CA . ASP B 1 372 ? -2.223 -41.219 -23.656 1 89.19 372 ASP B CA 1
ATOM 5645 C C . ASP B 1 372 ? -3.287 -40.406 -24.375 1 89.19 372 ASP B C 1
ATOM 5647 O O . ASP B 1 372 ? -4.363 -40.156 -23.828 1 89.19 372 ASP B O 1
#

Solvent-accessible surface area (backbone atoms only — not comparable to full-atom values): 37246 Å² total; per-residue (Å²): 130,82,55,64,39,47,31,48,23,41,41,49,63,80,47,70,59,44,80,41,76,42,68,58,63,78,48,50,70,46,12,33,24,28,37,34,55,32,21,35,58,47,72,68,48,51,33,35,39,71,56,51,40,85,76,50,85,78,56,59,80,80,39,56,33,50,46,50,56,20,25,22,26,24,33,62,39,68,7,57,88,51,51,50,33,71,82,67,45,80,51,54,71,65,42,42,31,36,42,54,72,50,34,46,74,66,68,46,75,34,32,70,66,71,35,44,53,31,28,90,49,18,61,68,62,59,54,40,41,88,39,90,68,40,26,55,26,30,46,20,32,32,31,57,41,52,60,77,38,47,35,36,72,52,56,89,86,44,51,66,82,63,44,14,50,28,45,38,43,41,10,34,41,50,33,46,37,58,76,64,66,64,33,70,67,32,30,36,35,32,40,21,46,48,74,44,28,37,42,36,35,40,52,43,56,77,45,44,38,66,40,38,36,38,32,34,79,50,66,71,39,45,53,51,30,42,65,37,59,35,72,41,70,44,50,36,83,83,39,78,45,63,66,53,48,32,51,48,47,21,62,76,43,77,64,52,28,19,46,30,29,40,37,49,60,34,54,59,81,49,49,53,46,46,60,64,29,35,16,59,49,8,34,36,39,38,51,33,71,28,43,70,83,47,62,32,65,38,44,63,30,59,26,17,78,26,25,19,32,40,36,20,45,34,68,49,59,67,65,32,39,54,50,33,52,50,46,45,60,75,37,54,87,73,32,67,62,68,69,56,53,72,46,80,34,31,44,91,42,45,59,57,42,55,51,39,36,72,72,59,79,32,87,26,32,32,28,24,41,81,49,125,132,83,55,65,38,46,32,48,24,41,42,49,63,80,46,69,58,42,80,41,76,42,68,60,64,80,48,50,70,47,12,34,26,28,37,33,55,32,20,34,58,47,71,67,48,51,34,34,39,69,58,51,39,85,77,52,87,79,56,59,82,80,40,55,34,49,48,49,56,20,25,22,26,24,33,63,38,71,7,56,90,51,50,48,33,70,82,67,46,82,52,54,70,66,41,42,32,35,42,53,74,50,35,49,73,66,69,47,76,35,30,69,65,71,36,45,53,33,29,90,48,17,60,68,61,59,54,38,42,88,40,90,68,41,27,54,25,29,46,20,33,31,29,57,43,52,58,75,39,49,35,37,72,53,56,88,84,45,50,66,83,61,44,14,48,26,45,39,41,42,11,34,40,51,33,47,37,58,77,62,65,63,34,69,68,30,30,37,35,32,40,22,46,48,75,43,27,38,43,36,33,39,52,42,55,76,44,44,37,66,39,38,35,38,32,34,79,51,67,72,39,46,53,50,28,42,64,36,59,33,73,40,72,42,50,35,84,84,39,77,46,62,68,53,47,34,50,49,47,21,62,76,41,77,64,53,27,18,46,30,29,39,37,48,60,34,53,58,81,48,51,54,47,46,61,66,30,35,16,59,49,9,34,36,37,36,51,33,71,28,43,71,84,49,63,32,66,37,44,63,30,59,24,18,78,26,25,18,32,40,37,19,45,32,69,49,59,65,66,30,40,54,50,35,52,51,45,47,60,75,37,53,88,72,31,67,63,67,70,56,54,72,45,81,34,30,45,92,41,45,58,56,43,54,51,38,36,72,73,61,80,33,86,25,32,32,29,25,42,81,48,125

Radius of gyration: 29.23 Å; Cα contacts (8 Å, |Δi|>4): 1838; chains: 2; bounding box: 51×90×68 Å

pLDDT: mean 91.54, std 8.37, range [48.94, 98.81]

Nearest PDB structures (foldseek):
  4cpd-assembly2_B  TM=8.804E-01  e=4.607E-32  Thermus sp. ATN1
  4cpd-assembly2_C  TM=8.896E-01  e=1.168E-31  Thermus sp. ATN1
  4cpd-assembly1_D  TM=8.850E-01  e=5.125E-30  Thermus sp. ATN1
  6ljh-assembly1_A  TM=7.959E-01  e=3.631E-26  Artemisia annua
  3m6i-assembly1_A  TM=8.150E-01  e=2.785E-24  Neurospora crassa